Protein AF-0000000082255944 (afdb_homodimer)

pLDDT: mean 96.7, std 5.37, range [37.47, 98.94]

Structure (mmCIF, N/CA/C/O backbone):
data_AF-0000000082255944-model_v1
#
loop_
_entity.id
_entity.type
_entity.pdbx_description
1 polymer 'Ureohydrolase domain superfamily'
#
loop_
_atom_site.group_PDB
_atom_site.id
_atom_site.type_symbol
_atom_site.label_atom_id
_atom_site.label_alt_id
_atom_site.label_comp_id
_atom_site.label_asym_id
_atom_site.label_entity_id
_atom_site.label_seq_id
_atom_site.pdbx_PDB_ins_code
_atom_site.Cartn_x
_atom_site.Cartn_y
_atom_site.Cartn_z
_atom_site.occupancy
_atom_site.B_iso_or_equiv
_atom_site.auth_seq_id
_atom_site.auth_comp_id
_atom_site.auth_asym_id
_atom_site.auth_atom_id
_atom_site.pdbx_PDB_model_num
ATOM 1 N N . MET A 1 1 ? 5.504 -14.289 -38.531 1 37.72 1 MET A N 1
ATOM 2 C CA . MET A 1 1 ? 6.164 -14.523 -37.25 1 37.72 1 MET A CA 1
ATOM 3 C C . MET A 1 1 ? 5.234 -15.242 -36.281 1 37.72 1 MET A C 1
ATOM 5 O O . MET A 1 1 ? 4.074 -14.852 -36.125 1 37.72 1 MET A O 1
ATOM 9 N N . VAL A 1 2 ? 5.359 -16.469 -36.094 1 47.5 2 VAL A N 1
ATOM 10 C CA . VAL A 1 2 ? 4.441 -17.266 -35.281 1 47.5 2 VAL A CA 1
ATOM 11 C C . VAL A 1 2 ? 4.109 -16.5 -34 1 47.5 2 VAL A C 1
ATOM 13 O O . VAL A 1 2 ? 5.004 -16.141 -33.25 1 47.5 2 VAL A O 1
ATOM 16 N N . THR A 1 3 ? 3.037 -15.75 -34 1 66.31 3 THR A N 1
ATOM 17 C CA . THR A 1 3 ? 2.617 -14.93 -32.875 1 66.31 3 THR A CA 1
ATOM 18 C C . THR A 1 3 ? 2.439 -15.781 -31.609 1 66.31 3 THR A C 1
ATOM 20 O O . THR A 1 3 ? 1.703 -16.766 -31.625 1 66.31 3 THR A O 1
ATOM 23 N N . ASN A 1 4 ? 3.328 -15.57 -30.656 1 87.56 4 ASN A N 1
ATOM 24 C CA . ASN A 1 4 ? 3.223 -16.312 -29.406 1 87.56 4 ASN A CA 1
ATOM 25 C C . ASN A 1 4 ? 1.88 -16.078 -28.719 1 87.56 4 ASN A C 1
ATOM 27 O O . ASN A 1 4 ? 1.354 -14.953 -28.75 1 87.56 4 ASN A O 1
ATOM 31 N N . ARG A 1 5 ? 1.223 -17.094 -28.531 1 96 5 ARG A N 1
ATOM 32 C CA . ARG A 1 5 ? -0.073 -17.016 -27.859 1 96 5 ARG A CA 1
ATOM 33 C C . ARG A 1 5 ? -0.019 -17.688 -26.5 1 96 5 ARG A C 1
ATOM 35 O O . ARG A 1 5 ? 0.887 -18.469 -26.219 1 96 5 ARG A O 1
ATOM 42 N N . VAL A 1 6 ? -0.954 -17.281 -25.641 1 98.5 6 VAL A N 1
ATOM 43 C CA . VAL A 1 6 ? -1.132 -17.906 -24.328 1 98.5 6 VAL A CA 1
ATOM 44 C C . VAL A 1 6 ? -2.531 -18.5 -24.219 1 98.5 6 VAL A C 1
ATOM 46 O O . VAL A 1 6 ? -3.508 -17.906 -24.672 1 98.5 6 VAL A O 1
ATOM 49 N N . ASP A 1 7 ? -2.588 -19.766 -23.812 1 98.88 7 ASP A N 1
ATOM 50 C CA . ASP A 1 7 ? -3.863 -20.422 -23.562 1 98.88 7 ASP A CA 1
ATOM 51 C C . ASP A 1 7 ? -4.375 -20.109 -22.156 1 98.88 7 ASP A C 1
ATOM 53 O O . ASP A 1 7 ? -3.787 -20.547 -21.156 1 98.88 7 ASP A O 1
ATOM 57 N N . VAL A 1 8 ? -5.535 -19.344 -22.047 1 98.94 8 VAL A N 1
ATOM 58 C CA . VAL A 1 8 ? -6.062 -18.906 -20.766 1 98.94 8 VAL A CA 1
ATOM 59 C C . VAL A 1 8 ? -7.301 -19.719 -20.406 1 98.94 8 VAL A C 1
ATOM 61 O O . VAL A 1 8 ? -8.219 -19.859 -21.219 1 98.94 8 VAL A O 1
ATOM 64 N N . PHE A 1 9 ? -7.293 -20.266 -19.25 1 98.94 9 PHE A N 1
ATOM 65 C CA . PHE A 1 9 ? -8.414 -21.031 -18.719 1 98.94 9 PHE A CA 1
ATOM 66 C C . PHE A 1 9 ? -9.195 -20.219 -17.703 1 98.94 9 PHE A C 1
ATOM 68 O O . PHE A 1 9 ? -8.609 -19.609 -16.797 1 98.94 9 PHE A O 1
ATOM 75 N N . TRP A 1 10 ? -10.539 -20.203 -17.828 1 98.81 10 TRP A N 1
ATOM 76 C CA . TRP A 1 10 ? -11.406 -19.359 -17.031 1 98.81 10 TRP A CA 1
ATOM 77 C C . TRP A 1 10 ? -12.797 -19.953 -16.891 1 98.81 10 TRP A C 1
ATOM 79 O O . TRP A 1 10 ? -13.242 -20.703 -17.766 1 98.81 10 TRP A O 1
ATOM 89 N N . HIS A 1 11 ? -13.391 -19.672 -15.805 1 98.88 11 HIS A N 1
ATOM 90 C CA . HIS A 1 11 ? -14.805 -19.984 -15.633 1 98.88 11 HIS A CA 1
ATOM 91 C C . HIS A 1 11 ? -15.516 -18.891 -14.844 1 98.88 11 HIS A C 1
ATOM 93 O O . HIS A 1 11 ? -15.078 -18.516 -13.75 1 98.88 11 HIS A O 1
ATOM 99 N N . GLU A 1 12 ? -16.656 -18.438 -15.242 1 98.38 12 GLU A N 1
ATOM 100 C CA . GLU A 1 12 ? -17.359 -17.281 -14.688 1 98.38 12 GLU A CA 1
ATOM 101 C C . GLU A 1 12 ? -17.875 -17.578 -13.281 1 98.38 12 GLU A C 1
ATOM 103 O O . GLU A 1 12 ? -18.031 -16.656 -12.469 1 98.38 12 GLU A O 1
ATOM 108 N N . GLY A 1 13 ? -18.062 -18.859 -13 1 98.62 13 GLY A N 1
ATOM 109 C CA . GLY A 1 13 ? -18.594 -19.25 -11.703 1 98.62 13 GLY A CA 1
ATOM 110 C C . GLY A 1 13 ? -17.703 -18.844 -10.547 1 98.62 13 GLY A C 1
ATOM 111 O O . GLY A 1 13 ? -18.156 -18.766 -9.406 1 98.62 13 GLY A O 1
ATOM 112 N N . MET A 1 14 ? -16.469 -18.562 -10.836 1 98.62 14 MET A N 1
ATOM 113 C CA . MET A 1 14 ? -15.516 -18.203 -9.797 1 98.62 14 MET A CA 1
ATOM 114 C C . MET A 1 14 ? -15.836 -16.844 -9.211 1 98.62 14 MET A C 1
ATOM 116 O O . MET A 1 14 ? -15.383 -16.5 -8.109 1 98.62 14 MET A O 1
ATOM 120 N N . LEU A 1 15 ? -16.641 -16.016 -9.906 1 98.25 15 LEU A N 1
ATOM 121 C CA . LEU A 1 15 ? -17.016 -14.688 -9.445 1 98.25 15 LEU A CA 1
ATOM 122 C C . LEU A 1 15 ? -18.031 -14.773 -8.312 1 98.25 15 LEU A C 1
ATOM 124 O O . LEU A 1 15 ? -18.297 -13.773 -7.633 1 98.25 15 LEU A O 1
ATOM 128 N N . ARG A 1 16 ? -18.562 -15.945 -8.047 1 97.31 16 ARG A N 1
ATOM 129 C CA . ARG A 1 16 ? -19.609 -16.109 -7.051 1 97.31 16 ARG A CA 1
ATOM 130 C C . ARG A 1 16 ? -19.031 -16.078 -5.637 1 97.31 16 ARG A C 1
ATOM 132 O O . ARG A 1 16 ? -19.781 -15.898 -4.668 1 97.31 16 ARG A O 1
ATOM 139 N N . HIS A 1 17 ? -17.719 -16.359 -5.492 1 97.69 17 HIS A N 1
ATOM 140 C CA . HIS A 1 17 ? -17.094 -16.234 -4.18 1 97.69 17 HIS A CA 1
ATOM 141 C C . HIS A 1 17 ? -17.188 -14.805 -3.652 1 97.69 17 HIS A C 1
ATOM 143 O O . HIS A 1 17 ? -16.797 -13.859 -4.34 1 97.69 17 HIS A O 1
ATOM 149 N N . ASP A 1 18 ? -17.797 -14.648 -2.619 1 95.06 18 ASP A N 1
ATOM 150 C CA . ASP A 1 18 ? -17.906 -13.383 -1.9 1 95.06 18 ASP A CA 1
ATOM 151 C C . ASP A 1 18 ? -17.422 -13.523 -0.458 1 95.06 18 ASP A C 1
ATOM 153 O O . ASP A 1 18 ? -18.141 -14.078 0.385 1 95.06 18 ASP A O 1
ATOM 157 N N . ALA A 1 19 ? -16.297 -12.945 -0.16 1 93.81 19 ALA A N 1
ATOM 158 C CA . ALA A 1 19 ? -15.719 -13.125 1.166 1 93.81 19 ALA A CA 1
ATOM 159 C C . ALA A 1 19 ? -16.547 -12.422 2.232 1 93.81 19 ALA A C 1
ATOM 161 O O . ALA A 1 19 ? -17.391 -13.031 2.879 1 93.81 19 ALA A O 1
ATOM 162 N N . VAL A 1 20 ? -16.328 -11.078 2.443 1 95.94 20 VAL A N 1
ATOM 163 C CA . VAL A 1 20 ? -17.047 -10.32 3.469 1 95.94 20 VAL A CA 1
ATOM 164 C C . VAL A 1 20 ? -16.781 -8.828 3.279 1 95.94 20 VAL A C 1
ATOM 166 O O . VAL A 1 20 ? -15.945 -8.43 2.473 1 95.94 20 VAL A O 1
ATOM 169 N N . GLU A 1 21 ? -17.609 -8.086 3.826 1 96.69 21 GLU A N 1
ATOM 170 C CA . GLU A 1 21 ? -17.344 -6.656 3.984 1 96.69 21 GLU A CA 1
ATOM 171 C C . GLU A 1 21 ? -17.016 -6.312 5.434 1 96.69 21 GLU A C 1
ATOM 173 O O . GLU A 1 21 ? -17.562 -6.918 6.359 1 96.69 21 GLU A O 1
ATOM 178 N N . GLY A 1 22 ? -16.141 -5.43 5.715 1 97.62 22 GLY A N 1
ATOM 179 C CA . GLY A 1 22 ? -15.742 -5.008 7.051 1 97.62 22 GLY A CA 1
ATOM 180 C C . GLY A 1 22 ? -14.492 -4.152 7.055 1 97.62 22 GLY A C 1
ATOM 181 O O . GLY A 1 22 ? -14.172 -3.506 6.055 1 97.62 22 GLY A O 1
ATOM 182 N N . VAL A 1 23 ? -13.82 -4.141 8.133 1 97.62 23 VAL A N 1
ATOM 183 C CA . VAL A 1 23 ? -12.516 -3.492 8.234 1 97.62 23 VAL A CA 1
ATOM 184 C C . VAL A 1 23 ? -11.469 -4.32 7.492 1 97.62 23 VAL A C 1
ATOM 186 O O . VAL A 1 23 ? -11.031 -5.363 7.98 1 97.62 23 VAL A O 1
ATOM 189 N N . PHE A 1 24 ? -11.164 -3.873 6.27 1 96.12 24 PHE A N 1
ATOM 190 C CA . PHE A 1 24 ? -10.172 -4.496 5.398 1 96.12 24 PHE A CA 1
ATOM 191 C C . PHE A 1 24 ? -10.438 -5.988 5.258 1 96.12 24 PHE A C 1
ATOM 193 O O . PHE A 1 24 ? -11.508 -6.395 4.797 1 96.12 24 PHE A O 1
ATOM 200 N N . ASP A 1 25 ? -9.57 -6.848 5.777 1 96.31 25 ASP A N 1
ATOM 201 C CA . ASP A 1 25 ? -9.773 -8.273 5.535 1 96.31 25 ASP A CA 1
ATOM 202 C C . ASP A 1 25 ? -10.312 -8.977 6.777 1 96.31 25 ASP A C 1
ATOM 204 O O . ASP A 1 25 ? -10.453 -10.195 6.793 1 96.31 25 ASP A O 1
ATOM 208 N N . THR A 1 26 ? -10.703 -8.172 7.84 1 95.56 26 THR A N 1
ATOM 209 C CA . THR A 1 26 ? -11.156 -8.758 9.094 1 95.56 26 THR A CA 1
ATOM 210 C C . THR A 1 26 ? -12.617 -9.18 8.992 1 95.56 26 THR A C 1
ATOM 212 O O . THR A 1 26 ? -13.086 -10.016 9.773 1 95.56 26 THR A O 1
ATOM 215 N N . GLY A 1 27 ? -13.391 -8.492 8.133 1 94.5 27 GLY A N 1
ATOM 216 C CA . GLY A 1 27 ? -14.828 -8.727 8.031 1 94.5 27 GLY A CA 1
ATOM 217 C C . GLY A 1 27 ? -15.594 -8.195 9.227 1 94.5 27 GLY A C 1
ATOM 218 O O . GLY A 1 27 ? -16.812 -8.398 9.328 1 94.5 27 GLY A O 1
ATOM 219 N N . TYR A 1 28 ? -14.945 -7.48 10.078 1 95.81 28 TYR A N 1
ATOM 220 C CA . TYR A 1 28 ? -15.539 -6.988 11.312 1 95.81 28 TYR A CA 1
ATOM 221 C C . TYR A 1 28 ? -16.156 -5.605 11.117 1 95.81 28 TYR A C 1
ATOM 223 O O . TYR A 1 28 ? -15.57 -4.758 10.438 1 95.81 28 TYR A O 1
ATOM 231 N N . ASP A 1 29 ? -17.344 -5.406 11.562 1 97.44 29 ASP A N 1
ATOM 232 C CA . ASP A 1 29 ? -17.938 -4.082 11.703 1 97.44 29 ASP A CA 1
ATOM 233 C C . ASP A 1 29 ? -17.828 -3.58 13.141 1 97.44 29 ASP A C 1
ATOM 235 O O . ASP A 1 29 ? -18.547 -4.051 14.023 1 97.44 29 ASP A O 1
ATOM 239 N N . PRO A 1 30 ? -16.969 -2.646 13.352 1 97.62 30 PRO A N 1
ATOM 240 C CA . PRO A 1 30 ? -16.797 -2.195 14.734 1 97.62 30 PRO A CA 1
ATOM 241 C C . PRO A 1 30 ? -17.969 -1.379 15.25 1 97.62 30 PRO A C 1
ATOM 243 O O . PRO A 1 30 ? -18.062 -1.118 16.453 1 97.62 30 PRO A O 1
ATOM 246 N N . GLY A 1 31 ? -18.828 -0.948 14.383 1 98.06 31 GLY A N 1
ATOM 247 C CA . GLY A 1 31 ? -20.016 -0.211 14.773 1 98.06 31 GLY A CA 1
ATOM 248 C C . GLY A 1 31 ? -19.828 1.293 14.766 1 98.06 31 GLY A C 1
ATOM 249 O O . GLY A 1 31 ? -20.781 2.053 14.891 1 98.06 31 GLY A O 1
ATOM 250 N N . PHE A 1 32 ? -18.547 1.74 14.516 1 98.31 32 PHE A N 1
ATOM 251 C CA . PHE A 1 32 ? -18.312 3.178 14.594 1 98.31 32 PHE A CA 1
ATOM 252 C C . PHE A 1 32 ? -17.672 3.689 13.305 1 98.31 32 PHE A C 1
ATOM 254 O O . PHE A 1 32 ? -17.188 4.82 13.258 1 98.31 32 PHE A O 1
ATOM 261 N N . LEU A 1 33 ? -17.625 2.887 12.312 1 98.38 33 LEU A N 1
ATOM 262 C CA . LEU A 1 33 ? -17.234 3.332 10.977 1 98.38 33 LEU A CA 1
ATOM 263 C C . LEU A 1 33 ? -18.438 3.438 10.055 1 98.38 33 LEU A C 1
ATOM 265 O O . LEU A 1 33 ? -19.312 2.561 10.055 1 98.38 33 LEU A O 1
ATOM 269 N N . ASP A 1 34 ? -18.5 4.473 9.289 1 98.56 34 ASP A N 1
ATOM 270 C CA . ASP A 1 34 ? -19.609 4.699 8.383 1 98.56 34 ASP A CA 1
ATOM 271 C C . ASP A 1 34 ? -19.453 3.9 7.094 1 98.56 34 ASP A C 1
ATOM 273 O O . ASP A 1 34 ? -20.438 3.566 6.434 1 98.56 34 ASP A O 1
ATOM 277 N N . VAL A 1 35 ? -18.219 3.684 6.758 1 98.44 35 VAL A N 1
ATOM 278 C CA . VAL A 1 35 ? -17.953 3.012 5.488 1 98.44 35 VAL A CA 1
ATOM 279 C C . VAL A 1 35 ? -17.125 1.754 5.734 1 98.44 35 VAL A C 1
ATOM 281 O O . VAL A 1 35 ? -16 1.834 6.227 1 98.44 35 VAL A O 1
ATOM 284 N N . LEU A 1 36 ? -17.688 0.654 5.504 1 97.88 36 LEU A N 1
ATOM 285 C CA . LEU A 1 36 ? -16.953 -0.61 5.48 1 97.88 36 LEU A CA 1
ATOM 286 C C . LEU A 1 36 ? -16.484 -0.937 4.066 1 97.88 36 LEU A C 1
ATOM 288 O O . LEU A 1 36 ? -16.922 -0.317 3.1 1 97.88 36 LEU A O 1
ATOM 292 N N . GLU A 1 37 ? -15.547 -1.785 3.963 1 95.62 37 GLU A N 1
ATOM 293 C CA . GLU A 1 37 ? -14.969 -2.096 2.66 1 95.62 37 GLU A CA 1
ATOM 294 C C . GLU A 1 37 ? -15.188 -3.561 2.293 1 95.62 37 GLU A C 1
ATOM 296 O O . GLU A 1 37 ? -15.344 -4.41 3.174 1 95.62 37 GLU A O 1
ATOM 301 N N . LYS A 1 38 ? -15.18 -3.816 0.942 1 96 38 LYS A N 1
ATOM 302 C CA . LYS A 1 38 ? -15.078 -5.199 0.485 1 96 38 LYS A CA 1
ATOM 303 C C . LYS A 1 38 ? -13.75 -5.82 0.921 1 96 38 LYS A C 1
ATOM 305 O O . LYS A 1 38 ? -12.727 -5.133 0.982 1 96 38 LYS A O 1
ATOM 310 N N . HIS A 1 39 ? -13.852 -7.098 1.28 1 97.81 39 HIS A N 1
ATOM 311 C CA . HIS A 1 39 ? -12.617 -7.855 1.456 1 97.81 39 HIS A CA 1
ATOM 312 C C . HIS A 1 39 ? -11.672 -7.648 0.277 1 97.81 39 HIS A C 1
ATOM 314 O O . HIS A 1 39 ? -12.109 -7.582 -0.873 1 97.81 39 HIS A O 1
ATOM 320 N N . PRO A 1 40 ? -10.312 -7.457 0.551 1 96.81 40 PRO A N 1
ATOM 321 C CA . PRO A 1 40 ? -9.398 -7.27 -0.573 1 96.81 40 PRO A CA 1
ATOM 322 C C . PRO A 1 40 ? -9.547 -8.344 -1.646 1 96.81 40 PRO A C 1
ATOM 324 O O . PRO A 1 40 ? -9.445 -8.047 -2.84 1 96.81 40 PRO A O 1
ATOM 327 N N . GLU A 1 41 ? -9.695 -9.57 -1.186 1 97.75 41 GLU A N 1
ATOM 328 C CA . GLU A 1 41 ? -10.023 -10.633 -2.133 1 97.75 41 GLU A CA 1
ATOM 329 C C . GLU A 1 41 ? -11.492 -10.57 -2.541 1 97.75 41 GLU A C 1
ATOM 331 O O . GLU A 1 41 ? -12.359 -11.086 -1.832 1 97.75 41 GLU A O 1
ATOM 336 N N . ASN A 1 42 ? -11.828 -9.828 -3.547 1 97.62 42 ASN A N 1
ATOM 337 C CA . ASN A 1 42 ? -13.18 -9.719 -4.086 1 97.62 42 ASN A CA 1
ATOM 338 C C . ASN A 1 42 ? -13.188 -9.844 -5.609 1 97.62 42 ASN A C 1
ATOM 340 O O . ASN A 1 42 ? -12.133 -9.82 -6.242 1 97.62 42 ASN A O 1
ATOM 344 N N . ALA A 1 43 ? -14.312 -9.953 -6.215 1 98.25 43 ALA A N 1
ATOM 345 C CA . ALA A 1 43 ? -14.453 -10.352 -7.609 1 98.25 43 ALA A CA 1
ATOM 346 C C . ALA A 1 43 ? -13.984 -9.25 -8.547 1 98.25 43 ALA A C 1
ATOM 348 O O . ALA A 1 43 ? -13.617 -9.508 -9.695 1 98.25 43 ALA A O 1
ATOM 349 N N . ASP A 1 44 ? -13.961 -7.984 -8.094 1 98.25 44 ASP A N 1
ATOM 350 C CA . ASP A 1 44 ? -13.633 -6.855 -8.961 1 98.25 44 ASP A CA 1
ATOM 351 C C . ASP A 1 44 ? -12.203 -6.965 -9.492 1 98.25 44 ASP A C 1
ATOM 353 O O . ASP A 1 44 ? -11.93 -6.57 -10.625 1 98.25 44 ASP A O 1
ATOM 357 N N . ARG A 1 45 ? -11.297 -7.488 -8.656 1 97.56 45 ARG A N 1
ATOM 358 C CA . ARG A 1 45 ? -9.898 -7.609 -9.07 1 97.56 45 ARG A CA 1
ATOM 359 C C . ARG A 1 45 ? -9.766 -8.531 -10.273 1 97.56 45 ARG A C 1
ATOM 361 O O . ARG A 1 45 ? -9.078 -8.211 -11.242 1 97.56 45 ARG A O 1
ATOM 368 N N . VAL A 1 46 ? -10.484 -9.648 -10.281 1 98.31 46 VAL A N 1
ATOM 369 C CA . VAL A 1 46 ? -10.352 -10.633 -11.352 1 98.31 46 VAL A CA 1
ATOM 370 C C . VAL A 1 46 ? -11.219 -10.227 -12.539 1 98.31 46 VAL A C 1
ATOM 372 O O . VAL A 1 46 ? -10.867 -10.5 -13.695 1 98.31 46 VAL A O 1
ATOM 375 N N . ARG A 1 47 ? -12.359 -9.492 -12.297 1 98.69 47 ARG A N 1
ATOM 376 C CA . ARG A 1 47 ? -13.125 -8.93 -13.406 1 98.69 47 ARG A CA 1
ATOM 377 C C . ARG A 1 47 ? -12.242 -8.078 -14.305 1 98.69 47 ARG A C 1
ATOM 379 O O . ARG A 1 47 ? -12.32 -8.164 -15.531 1 98.69 47 ARG A O 1
ATOM 386 N N . ASN A 1 48 ? -11.406 -7.293 -13.664 1 98.81 48 ASN A N 1
ATOM 387 C CA . ASN A 1 48 ? -10.523 -6.434 -14.445 1 98.81 48 ASN A CA 1
ATOM 388 C C . ASN A 1 48 ? -9.414 -7.234 -15.117 1 98.81 48 ASN A C 1
ATOM 390 O O . ASN A 1 48 ? -9.008 -6.922 -16.234 1 98.81 48 ASN A O 1
ATOM 394 N N . MET A 1 49 ? -8.883 -8.281 -14.453 1 98.81 49 MET A N 1
ATOM 395 C CA . MET A 1 49 ? -7.887 -9.141 -15.086 1 98.81 49 MET A CA 1
ATOM 396 C C . MET A 1 49 ? -8.469 -9.844 -16.312 1 98.81 49 MET A C 1
ATOM 398 O O . MET A 1 49 ? -7.824 -9.914 -17.359 1 98.81 49 MET A O 1
ATOM 402 N N . LEU A 1 50 ? -9.688 -10.305 -16.125 1 98.81 50 LEU A N 1
ATOM 403 C CA . LEU A 1 50 ? -10.398 -10.938 -17.234 1 98.81 50 LEU A CA 1
ATOM 404 C C . LEU A 1 50 ? -10.617 -9.953 -18.375 1 98.81 50 LEU A C 1
ATOM 406 O O . LEU A 1 50 ? -10.336 -10.266 -19.531 1 98.81 50 LEU A O 1
ATOM 410 N N . SER A 1 51 ? -11.094 -8.75 -18.062 1 98.75 51 SER A N 1
ATOM 411 C CA . SER A 1 51 ? -11.508 -7.789 -19.078 1 98.75 51 SER A CA 1
ATOM 412 C C . SER A 1 51 ? -10.312 -7.273 -19.859 1 98.75 51 SER A C 1
ATOM 414 O O . SER A 1 51 ? -10.398 -7.074 -21.078 1 98.75 51 SER A O 1
ATOM 416 N N . ILE A 1 52 ? -9.172 -7.047 -19.203 1 98.75 52 ILE A N 1
ATOM 417 C CA . ILE A 1 52 ? -8.008 -6.52 -19.922 1 98.75 52 ILE A CA 1
ATOM 418 C C . ILE A 1 52 ? -7.465 -7.582 -20.875 1 98.75 52 ILE A C 1
ATOM 420 O O . ILE A 1 52 ? -6.945 -7.254 -21.938 1 98.75 52 ILE A O 1
ATOM 424 N N . LEU A 1 53 ? -7.582 -8.875 -20.5 1 98.81 53 LEU A N 1
ATOM 425 C CA . LEU A 1 53 ? -7.125 -9.953 -21.359 1 98.81 53 LEU A CA 1
ATOM 426 C C . LEU A 1 53 ? -8.07 -10.133 -22.547 1 98.81 53 LEU A C 1
ATOM 428 O O . LEU A 1 53 ? -7.645 -10.539 -23.641 1 98.81 53 LEU A O 1
ATOM 432 N N . ARG A 1 54 ? -9.32 -9.805 -22.359 1 98.75 54 ARG A N 1
ATOM 433 C CA . ARG A 1 54 ? -10.32 -10 -23.406 1 98.75 54 ARG A CA 1
ATOM 434 C C . ARG A 1 54 ? -10.367 -8.797 -24.344 1 98.75 54 ARG A C 1
ATOM 436 O O . ARG A 1 54 ? -10.602 -8.945 -25.547 1 98.75 54 ARG A O 1
ATOM 443 N N . ARG A 1 55 ? -10.156 -7.555 -23.812 1 98.62 55 ARG A N 1
ATOM 444 C CA . ARG A 1 55 ? -10.461 -6.363 -24.594 1 98.62 55 ARG A CA 1
ATOM 445 C C . ARG A 1 55 ? -9.242 -5.457 -24.719 1 98.62 55 ARG A C 1
ATOM 447 O O . ARG A 1 55 ? -9.227 -4.531 -25.531 1 98.62 55 ARG A O 1
ATOM 454 N N . GLY A 1 56 ? -8.219 -5.723 -23.906 1 98.12 56 GLY A N 1
ATOM 455 C CA . GLY A 1 56 ? -7.02 -4.906 -23.969 1 98.12 56 GLY A CA 1
ATOM 456 C C . GLY A 1 56 ? -6.137 -5.254 -25.156 1 98.12 56 GLY A C 1
ATOM 457 O O . GLY A 1 56 ? -6.477 -6.125 -25.953 1 98.12 56 GLY A O 1
ATOM 458 N N . PRO A 1 57 ? -4.98 -4.613 -25.219 1 98.12 57 PRO A N 1
ATOM 459 C CA . PRO A 1 57 ? -4.102 -4.762 -26.391 1 98.12 57 PRO A CA 1
ATOM 460 C C . PRO A 1 57 ? -3.541 -6.172 -26.531 1 98.12 57 PRO A C 1
ATOM 462 O O . PRO A 1 57 ? -3.162 -6.586 -27.625 1 98.12 57 PRO A O 1
ATOM 465 N N . ILE A 1 58 ? -3.57 -6.949 -25.5 1 98.12 58 ILE A N 1
ATOM 466 C CA . ILE A 1 58 ? -2.957 -8.273 -25.547 1 98.12 58 ILE A CA 1
ATOM 467 C C . ILE A 1 58 ? -3.975 -9.289 -26.062 1 98.12 58 ILE A C 1
ATOM 469 O O . ILE A 1 58 ? -3.617 -10.43 -26.391 1 98.12 58 ILE A O 1
ATOM 473 N N . ALA A 1 59 ? -5.223 -8.914 -26.234 1 98.38 59 ALA A N 1
ATOM 474 C CA . ALA A 1 59 ? -6.355 -9.797 -26.5 1 98.38 59 ALA A CA 1
ATOM 475 C C . ALA A 1 59 ? -6.09 -10.672 -27.719 1 98.38 59 ALA A C 1
ATOM 477 O O . ALA A 1 59 ? -6.41 -11.867 -27.719 1 98.38 59 ALA A O 1
ATOM 478 N N . PRO A 1 60 ? -5.402 -10.164 -28.797 1 97.88 60 PRO A N 1
ATOM 479 C CA . PRO A 1 60 ? -5.188 -10.992 -29.984 1 97.88 60 PRO A CA 1
ATOM 480 C C . PRO A 1 60 ? -4.258 -12.172 -29.719 1 97.88 60 PRO A C 1
ATOM 482 O O . PRO A 1 60 ? -4.211 -13.117 -30.516 1 97.88 60 PRO A O 1
ATOM 485 N N . HIS A 1 61 ? -3.533 -12.148 -28.594 1 98.12 61 HIS A N 1
ATOM 486 C CA . HIS A 1 61 ? -2.561 -13.195 -28.297 1 98.12 61 HIS A CA 1
ATOM 487 C C . HIS A 1 61 ? -3.137 -14.219 -27.312 1 98.12 61 HIS A C 1
ATOM 489 O O . HIS A 1 61 ? -2.428 -15.117 -26.859 1 98.12 61 HIS A O 1
ATOM 495 N N . VAL A 1 62 ? -4.477 -14.133 -27 1 98.56 62 VAL A N 1
ATOM 496 C CA . VAL A 1 62 ? -5.062 -14.961 -25.953 1 98.56 62 VAL A CA 1
ATOM 497 C C . VAL A 1 62 ? -6.031 -15.969 -26.562 1 98.56 62 VAL A C 1
ATOM 499 O O . VAL A 1 62 ? -6.938 -15.594 -27.312 1 98.56 62 VAL A O 1
ATOM 502 N N . ASN A 1 63 ? -5.797 -17.234 -26.344 1 98.69 63 ASN A N 1
ATOM 503 C CA . ASN A 1 63 ? -6.777 -18.297 -26.578 1 98.69 63 ASN A CA 1
ATOM 504 C C . ASN A 1 63 ? -7.539 -18.656 -25.312 1 98.69 63 ASN A C 1
ATOM 506 O O . ASN A 1 63 ? -6.93 -18.922 -24.281 1 98.69 63 ASN A O 1
ATOM 510 N N . TRP A 1 64 ? -8.852 -18.688 -25.438 1 98.75 64 TRP A N 1
ATOM 511 C CA . TRP A 1 64 ? -9.664 -18.906 -24.234 1 98.75 64 TRP A CA 1
ATOM 512 C C . TRP A 1 64 ? -10.148 -20.359 -24.172 1 98.75 64 TRP A C 1
ATOM 514 O O . TRP A 1 64 ? -10.562 -20.922 -25.188 1 98.75 64 TRP A O 1
ATOM 524 N N . PHE A 1 65 ? -10.039 -20.938 -23.047 1 98.88 65 PHE A N 1
ATOM 525 C CA . PHE A 1 65 ? -10.562 -22.25 -22.734 1 98.88 65 PHE A CA 1
ATOM 526 C C . PHE A 1 65 ? -11.445 -22.188 -21.484 1 98.88 65 PHE A C 1
ATOM 528 O O . PHE A 1 65 ? -11.227 -21.359 -20.609 1 98.88 65 PHE A O 1
ATOM 535 N N . THR A 1 66 ? -12.469 -23.031 -21.375 1 98.62 66 THR A N 1
ATOM 536 C CA . THR A 1 66 ? -13.383 -23.062 -20.25 1 98.62 66 THR A CA 1
ATOM 537 C C . THR A 1 66 ? -12.898 -24.031 -19.172 1 98.62 66 THR A C 1
ATOM 539 O O . THR A 1 66 ? -12.562 -25.188 -19.484 1 98.62 66 THR A O 1
ATOM 542 N N . GLY A 1 67 ? -12.828 -23.531 -17.984 1 98.5 67 GLY A N 1
ATOM 543 C CA . GLY A 1 67 ? -12.477 -24.391 -16.859 1 98.5 67 GLY A CA 1
ATOM 544 C C . GLY A 1 67 ? -13.617 -25.281 -16.406 1 98.5 67 GLY A C 1
ATOM 545 O O . GLY A 1 67 ? -14.719 -25.219 -16.953 1 98.5 67 GLY A O 1
ATOM 546 N N . ARG A 1 68 ? -13.367 -26.156 -15.523 1 98.75 68 ARG A N 1
ATOM 547 C CA . ARG A 1 68 ? -14.328 -27.078 -14.922 1 98.75 68 ARG A CA 1
ATOM 548 C C . ARG A 1 68 ? -14.109 -27.203 -13.422 1 98.75 68 ARG A C 1
ATOM 550 O O . ARG A 1 68 ? -13.031 -26.875 -12.922 1 98.75 68 ARG A O 1
ATOM 557 N N . PRO A 1 69 ? -15.172 -27.609 -12.664 1 98.81 69 PRO A N 1
ATOM 558 C CA . PRO A 1 69 ? -14.93 -27.875 -11.242 1 98.81 69 PRO A CA 1
ATOM 559 C C . PRO A 1 69 ? -14.07 -29.109 -11.016 1 98.81 69 PRO A C 1
ATOM 561 O O . PRO A 1 69 ? -14.18 -30.094 -11.766 1 98.81 69 PRO A O 1
ATOM 564 N N . ALA A 1 70 ? -13.234 -29.078 -10.039 1 98.88 70 ALA A N 1
ATOM 565 C CA . ALA A 1 70 ? -12.508 -30.281 -9.617 1 98.88 70 ALA A CA 1
ATOM 566 C C . ALA A 1 70 ? -13.445 -31.281 -8.945 1 98.88 70 ALA A C 1
ATOM 568 O O . ALA A 1 70 ? -14.5 -30.906 -8.422 1 98.88 70 ALA A O 1
ATOM 569 N N . ILE A 1 71 ? -13.109 -32.5 -9.016 1 98.25 71 ILE A N 1
ATOM 570 C CA . ILE A 1 71 ? -13.812 -33.531 -8.266 1 98.25 71 ILE A CA 1
ATOM 571 C C . ILE A 1 71 ? -13 -33.906 -7.027 1 98.25 71 ILE A C 1
ATOM 573 O O . ILE A 1 71 ? -11.797 -33.625 -6.953 1 98.25 71 ILE A O 1
ATOM 577 N N . VAL A 1 72 ? -13.539 -34.531 -6.074 1 97.44 72 VAL A N 1
ATOM 578 C CA . VAL A 1 72 ? -12.961 -34.781 -4.758 1 97.44 72 VAL A CA 1
ATOM 579 C C . VAL A 1 72 ? -11.688 -35.594 -4.902 1 97.44 72 VAL A C 1
ATOM 581 O O . VAL A 1 72 ? -10.695 -35.344 -4.207 1 97.44 72 VAL A O 1
ATOM 584 N N . SER A 1 73 ? -11.703 -36.594 -5.789 1 98.25 73 SER A N 1
ATOM 585 C CA . SER A 1 73 ? -10.531 -37.438 -5.957 1 98.25 73 SER A CA 1
ATOM 586 C C . SER A 1 73 ? -9.312 -36.625 -6.387 1 98.25 73 SER A C 1
ATOM 588 O O . SER A 1 73 ? -8.188 -36.969 -6.008 1 98.25 73 SER A O 1
ATOM 590 N N . GLU A 1 74 ? -9.539 -35.594 -7.156 1 98.81 74 GLU A N 1
ATOM 591 C CA . GLU A 1 74 ? -8.453 -34.75 -7.586 1 98.81 74 GLU A CA 1
ATOM 592 C C . GLU A 1 74 ? -7.918 -33.906 -6.422 1 98.81 74 GLU A C 1
ATOM 594 O O . GLU A 1 74 ? -6.711 -33.656 -6.324 1 98.81 74 GLU A O 1
ATOM 599 N N . LEU A 1 75 ? -8.812 -33.469 -5.531 1 98.94 75 LEU A N 1
ATOM 600 C CA . LEU A 1 75 ? -8.398 -32.688 -4.383 1 98.94 75 LEU A CA 1
ATOM 601 C C . LEU A 1 75 ? -7.527 -33.5 -3.438 1 98.94 75 LEU A C 1
ATOM 603 O O . LEU A 1 75 ? -6.633 -32.969 -2.781 1 98.94 75 LEU A O 1
ATOM 607 N N . LEU A 1 76 ? -7.754 -34.812 -3.42 1 98.75 76 LEU A N 1
ATOM 608 C CA . LEU A 1 76 ? -7.082 -35.719 -2.494 1 98.75 76 LEU A CA 1
ATOM 609 C C . LEU A 1 76 ? -5.637 -35.969 -2.918 1 98.75 76 LEU A C 1
ATOM 611 O O . LEU A 1 76 ? -4.844 -36.5 -2.15 1 98.75 76 LEU A O 1
ATOM 615 N N . MET A 1 77 ? -5.309 -35.5 -4.125 1 98.62 77 MET A N 1
ATOM 616 C CA . MET A 1 77 ? -3.916 -35.594 -4.547 1 98.62 77 MET A CA 1
ATOM 617 C C . MET A 1 77 ? -3.01 -34.75 -3.65 1 98.62 77 MET A C 1
ATOM 619 O O . MET A 1 77 ? -1.835 -35.094 -3.471 1 98.62 77 MET A O 1
ATOM 623 N N . PHE A 1 78 ? -3.549 -33.75 -2.986 1 98.88 78 PHE A N 1
ATOM 624 C CA . PHE A 1 78 ? -2.732 -32.812 -2.23 1 98.88 78 PHE A CA 1
ATOM 625 C C . PHE A 1 78 ? -3.311 -32.594 -0.837 1 98.88 78 PHE A C 1
ATOM 627 O O . PHE A 1 78 ? -2.572 -32.562 0.15 1 98.88 78 PHE A O 1
ATOM 634 N N . HIS A 1 79 ? -4.629 -32.438 -0.749 1 98.94 79 HIS A N 1
ATOM 635 C CA . HIS A 1 79 ? -5.273 -32.125 0.522 1 98.94 79 HIS A CA 1
ATOM 636 C C . HIS A 1 79 ? -5.715 -33.406 1.239 1 98.94 79 HIS A C 1
ATOM 638 O O . HIS A 1 79 ? -6.055 -34.406 0.595 1 98.94 79 HIS A O 1
ATOM 644 N N . THR A 1 80 ? -5.738 -33.344 2.543 1 98.81 80 THR A N 1
ATOM 645 C CA . THR A 1 80 ? -6.211 -34.469 3.312 1 98.81 80 THR A CA 1
ATOM 646 C C . THR A 1 80 ? -7.73 -34.594 3.242 1 98.81 80 THR A C 1
ATOM 648 O O . THR A 1 80 ? -8.422 -33.594 3.027 1 98.81 80 THR A O 1
ATOM 651 N N . SER A 1 81 ? -8.188 -35.812 3.412 1 98.69 81 SER A N 1
ATOM 652 C CA . SER A 1 81 ? -9.625 -36.062 3.383 1 98.69 81 SER A CA 1
ATOM 653 C C . SER A 1 81 ? -10.336 -35.312 4.5 1 98.69 81 SER A C 1
ATOM 655 O O . SER A 1 81 ? -11.438 -34.781 4.297 1 98.69 81 SER A O 1
ATOM 657 N N . GLU A 1 82 ? -9.719 -35.219 5.68 1 98.62 82 GLU A N 1
ATOM 658 C CA . GLU A 1 82 ? -10.297 -34.531 6.82 1 98.62 82 GLU A CA 1
ATOM 659 C C . GLU A 1 82 ? -10.492 -33.031 6.512 1 98.62 82 GLU A C 1
ATOM 661 O O . GLU A 1 82 ? -11.523 -32.469 6.863 1 98.62 82 GLU A O 1
ATOM 666 N N . TYR A 1 83 ? -9.57 -32.469 5.918 1 98.56 83 TYR A N 1
ATOM 667 C CA . TYR A 1 83 ? -9.641 -31.062 5.594 1 98.56 83 TYR A CA 1
ATOM 668 C C . TYR A 1 83 ? -10.734 -30.781 4.57 1 98.56 83 TYR A C 1
ATOM 670 O O . TYR A 1 83 ? -11.492 -29.828 4.707 1 98.56 83 TYR A O 1
ATOM 678 N N . ILE A 1 84 ? -10.789 -31.594 3.502 1 98.62 84 ILE A N 1
ATOM 679 C CA . ILE A 1 84 ? -11.82 -31.438 2.48 1 98.62 84 ILE A CA 1
ATOM 680 C C . ILE A 1 84 ? -13.203 -31.547 3.125 1 98.62 84 ILE A C 1
ATOM 682 O O . ILE A 1 84 ? -14.094 -30.75 2.818 1 98.62 84 ILE A O 1
ATOM 686 N N . GLU A 1 85 ? -13.352 -32.5 4.023 1 98.06 85 GLU A N 1
ATOM 687 C CA . GLU A 1 85 ? -14.625 -32.656 4.723 1 98.06 85 GLU A CA 1
ATOM 688 C C . GLU A 1 85 ? -14.984 -31.422 5.523 1 98.06 85 GLU A C 1
ATOM 690 O O . GLU A 1 85 ? -16.156 -31.031 5.59 1 98.06 85 GLU A O 1
ATOM 695 N N . LYS A 1 86 ? -13.992 -30.875 6.125 1 97.44 86 LYS A N 1
ATOM 696 C CA . LYS A 1 86 ? -14.211 -29.641 6.879 1 97.44 86 LYS A CA 1
ATOM 697 C C . LYS A 1 86 ? -14.758 -28.531 5.977 1 97.44 86 LYS A C 1
ATOM 699 O O . LYS A 1 86 ? -15.664 -27.797 6.367 1 97.44 86 LYS A O 1
ATOM 704 N N . LEU A 1 87 ? -14.234 -28.375 4.797 1 97.94 87 LEU A N 1
ATOM 705 C CA . LEU A 1 87 ? -14.68 -27.344 3.854 1 97.94 87 LEU A CA 1
ATOM 706 C C . LEU A 1 87 ? -16.094 -27.641 3.359 1 97.94 87 LEU A C 1
ATOM 708 O O . LEU A 1 87 ? -16.906 -26.734 3.225 1 97.94 87 LEU A O 1
ATOM 712 N N . VAL A 1 88 ? -16.328 -28.891 3.09 1 97.5 88 VAL A N 1
ATOM 713 C CA . VAL A 1 88 ? -17.641 -29.312 2.625 1 97.5 88 VAL A CA 1
ATOM 714 C C . VAL A 1 88 ? -18.688 -29 3.699 1 97.5 88 VAL A C 1
ATOM 716 O O . VAL A 1 88 ? -19.781 -28.516 3.393 1 97.5 88 VAL A O 1
ATOM 719 N N . GLU A 1 89 ? -18.359 -29.328 4.965 1 96.81 89 GLU A N 1
ATOM 720 C CA . GLU A 1 89 ? -19.281 -29.062 6.074 1 96.81 89 GLU A CA 1
ATOM 721 C C . GLU A 1 89 ? -19.547 -27.562 6.227 1 96.81 89 GLU A C 1
ATOM 723 O O . GLU A 1 89 ? -20.672 -27.156 6.512 1 96.81 89 GLU A O 1
ATOM 728 N N . ALA A 1 90 ? -18.531 -26.797 6.059 1 96.19 90 ALA A N 1
ATOM 729 C CA . ALA A 1 90 ? -18.688 -25.344 6.113 1 96.19 90 ALA A CA 1
ATOM 730 C C . ALA A 1 90 ? -19.641 -24.844 5.02 1 96.19 90 ALA A C 1
ATOM 732 O O . ALA A 1 90 ? -20.453 -23.969 5.258 1 96.19 90 ALA A O 1
ATOM 733 N N . ASP A 1 91 ? -19.531 -25.359 3.863 1 95.88 91 ASP A N 1
ATOM 734 C CA . ASP A 1 91 ? -20.391 -25 2.744 1 95.88 91 ASP A CA 1
ATOM 735 C C . ASP A 1 91 ? -21.844 -25.391 3.018 1 95.88 91 ASP A C 1
ATOM 737 O O . ASP A 1 91 ? -22.766 -24.625 2.717 1 95.88 91 ASP A O 1
ATOM 741 N N . LYS A 1 92 ? -22.078 -26.516 3.596 1 95.5 92 LYS A N 1
ATOM 742 C CA . LYS A 1 92 ? -23.406 -27.047 3.855 1 95.5 92 LYS A CA 1
ATOM 743 C C . LYS A 1 92 ? -24.172 -26.188 4.859 1 95.5 92 LYS A C 1
ATOM 745 O O . LYS A 1 92 ? -25.391 -26.125 4.828 1 95.5 92 LYS A O 1
ATOM 750 N N . SER A 1 93 ? -23.422 -25.609 5.727 1 93.62 93 SER A N 1
ATOM 751 C CA . SER A 1 93 ? -24.062 -24.781 6.73 1 93.62 93 SER A CA 1
ATOM 752 C C . SER A 1 93 ? -24.859 -23.641 6.086 1 93.62 93 SER A C 1
ATOM 754 O O . SER A 1 93 ? -25.828 -23.141 6.66 1 93.62 93 SER A O 1
ATOM 756 N N . GLY A 1 94 ? -24.391 -23.203 4.902 1 92.38 94 GLY A N 1
ATOM 757 C CA . GLY A 1 94 ? -25.062 -22.125 4.18 1 92.38 94 GLY A CA 1
ATOM 758 C C . GLY A 1 94 ? -24.828 -20.75 4.781 1 92.38 94 GLY A C 1
ATOM 759 O O . GLY A 1 94 ? -25.438 -19.766 4.359 1 92.38 94 GLY A O 1
ATOM 760 N N . GLU A 1 95 ? -24.016 -20.719 5.766 1 93.69 95 GLU A N 1
ATOM 761 C CA . GLU A 1 95 ? -23.703 -19.469 6.449 1 93.69 95 GLU A CA 1
ATOM 762 C C . GLU A 1 95 ? -22.25 -19.062 6.207 1 93.69 95 GLU A C 1
ATOM 764 O O . GLU A 1 95 ? -21.406 -19.891 5.883 1 93.69 95 GLU A O 1
ATOM 769 N N . ARG A 1 96 ? -22.094 -17.797 6.246 1 94.56 96 ARG A N 1
ATOM 770 C CA . ARG A 1 96 ? -20.719 -17.312 6.188 1 94.56 96 ARG A CA 1
ATOM 771 C C . ARG A 1 96 ? -19.922 -17.766 7.414 1 94.56 96 ARG A C 1
ATOM 773 O O . ARG A 1 96 ? -20.438 -17.719 8.539 1 94.56 96 ARG A O 1
ATOM 780 N N . CYS A 1 97 ? -18.75 -18.219 7.148 1 95.5 97 CYS A N 1
ATOM 781 C CA . CYS A 1 97 ? -17.906 -18.672 8.242 1 95.5 97 CYS A CA 1
ATOM 782 C C . CYS A 1 97 ? -16.438 -18.328 7.977 1 95.5 97 CYS A C 1
ATOM 784 O O . CYS A 1 97 ? -15.969 -18.438 6.848 1 95.5 97 CYS A O 1
ATOM 786 N N . GLU A 1 98 ? -15.758 -17.875 8.977 1 96.31 98 GLU A N 1
ATOM 787 C CA . GLU A 1 98 ? -14.312 -17.656 8.898 1 96.31 98 GLU A CA 1
ATOM 788 C C . GLU A 1 98 ? -13.555 -18.969 9.156 1 96.31 98 GLU A C 1
ATOM 790 O O . GLU A 1 98 ? -13.484 -19.438 10.289 1 96.31 98 GLU A O 1
ATOM 795 N N . ILE A 1 99 ? -12.945 -19.516 8.133 1 96.44 99 ILE A N 1
ATOM 796 C CA . ILE A 1 99 ? -12.32 -20.828 8.234 1 96.44 99 ILE A CA 1
ATOM 797 C C . ILE A 1 99 ? -10.891 -20.672 8.75 1 96.44 99 ILE A C 1
ATOM 799 O O . ILE A 1 99 ? -10.32 -21.625 9.305 1 96.44 99 ILE A O 1
ATOM 803 N N . ALA A 1 100 ? -10.25 -19.594 8.516 1 96 100 ALA A N 1
ATOM 804 C CA . ALA A 1 100 ? -8.969 -19.125 9.023 1 96 100 ALA A CA 1
ATOM 805 C C . ALA A 1 100 ? -8.938 -17.594 9.094 1 96 100 ALA A C 1
ATOM 807 O O . ALA A 1 100 ? -9.781 -16.922 8.5 1 96 100 ALA A O 1
ATOM 808 N N . ALA A 1 101 ? -8.055 -17.078 9.773 1 93.5 101 ALA A N 1
ATOM 809 C CA . ALA A 1 101 ? -7.992 -15.633 9.93 1 93.5 101 ALA A CA 1
ATOM 810 C C . ALA A 1 101 ? -8.055 -14.93 8.578 1 93.5 101 ALA A C 1
ATOM 812 O O . ALA A 1 101 ? -7.219 -15.188 7.699 1 93.5 101 ALA A O 1
ATOM 813 N N . GLY A 1 102 ? -9.078 -14.141 8.375 1 95.31 102 GLY A N 1
ATOM 814 C CA . GLY A 1 102 ? -9.234 -13.352 7.16 1 95.31 102 GLY A CA 1
ATOM 815 C C . GLY A 1 102 ? -9.727 -14.172 5.98 1 95.31 102 GLY A C 1
ATOM 816 O O . GLY A 1 102 ? -9.836 -13.656 4.863 1 95.31 102 GLY A O 1
ATOM 817 N N . THR A 1 103 ? -9.945 -15.438 6.199 1 97.88 103 THR A N 1
ATOM 818 C CA . THR A 1 103 ? -10.383 -16.344 5.152 1 97.88 103 THR A CA 1
ATOM 819 C C . THR A 1 103 ? -11.828 -16.797 5.395 1 97.88 103 THR A C 1
ATOM 821 O O . THR A 1 103 ? -12.094 -17.609 6.281 1 97.88 103 THR A O 1
ATOM 824 N N . PHE A 1 104 ? -12.766 -16.328 4.508 1 97.88 104 PHE A N 1
ATOM 825 C CA . PHE A 1 104 ? -14.188 -16.5 4.762 1 97.88 104 PHE A CA 1
ATOM 826 C C . PHE A 1 104 ? -14.836 -17.328 3.652 1 97.88 104 PHE A C 1
ATOM 828 O O . PHE A 1 104 ? -14.594 -17.078 2.469 1 97.88 104 PHE A O 1
ATOM 835 N N . MET A 1 105 ? -15.586 -18.25 4.043 1 96.94 105 MET A N 1
ATOM 836 C CA . MET A 1 105 ? -16.422 -19 3.109 1 96.94 105 MET A CA 1
ATOM 837 C C . MET A 1 105 ? -17.875 -18.531 3.207 1 96.94 105 MET A C 1
ATOM 839 O O . MET A 1 105 ? -18.391 -18.312 4.305 1 96.94 105 MET A O 1
ATOM 843 N N . SER A 1 106 ? -18.484 -18.266 2.17 1 96.06 106 SER A N 1
ATOM 844 C CA . SER A 1 106 ? -19.906 -17.938 2.043 1 96.06 106 SER A CA 1
ATOM 845 C C . SER A 1 106 ? -20.578 -18.766 0.961 1 96.06 106 SER A C 1
ATOM 847 O O . SER A 1 106 ? -19.906 -19.5 0.228 1 96.06 106 SER A O 1
ATOM 849 N N . PRO A 1 107 ? -21.906 -18.734 0.934 1 95.75 107 PRO A N 1
ATOM 850 C CA . PRO A 1 107 ? -22.547 -19.453 -0.162 1 95.75 107 PRO A CA 1
ATOM 851 C C . PRO A 1 107 ? -21.969 -19.109 -1.527 1 95.75 107 PRO A C 1
ATOM 853 O O . PRO A 1 107 ? -21.875 -17.922 -1.876 1 95.75 107 PRO A O 1
ATOM 856 N N . GLY A 1 108 ? -21.453 -20.078 -2.232 1 96.94 108 GLY A N 1
ATOM 857 C CA . GLY A 1 108 ? -20.828 -19.875 -3.523 1 96.94 108 GLY A CA 1
ATOM 858 C C . GLY A 1 108 ? -19.312 -20.047 -3.48 1 96.94 108 GLY A C 1
ATOM 859 O O . GLY A 1 108 ? -18.688 -20.266 -4.516 1 96.94 108 GLY A O 1
ATOM 860 N N . SER A 1 109 ? -18.75 -20 -2.273 1 98.25 109 SER A N 1
ATOM 861 C CA . SER A 1 109 ? -17.297 -20.078 -2.127 1 98.25 109 SER A CA 1
ATOM 862 C C . SER A 1 109 ? -16.781 -21.469 -2.479 1 98.25 109 SER A C 1
ATOM 864 O O . SER A 1 109 ? -15.75 -21.594 -3.146 1 98.25 109 SER A O 1
ATOM 866 N N . TRP A 1 110 ? -17.484 -22.469 -2.027 1 98.12 110 TRP A N 1
ATOM 867 C CA . TRP A 1 110 ? -17.016 -23.844 -2.266 1 98.12 110 TRP A CA 1
ATOM 868 C C . TRP A 1 110 ? -17.047 -24.172 -3.754 1 98.12 110 TRP A C 1
ATOM 870 O O . TRP A 1 110 ? -16.062 -24.688 -4.297 1 98.12 110 TRP A O 1
ATOM 880 N N . GLU A 1 111 ? -18.109 -23.859 -4.391 1 98.25 111 GLU A N 1
ATOM 881 C CA . GLU A 1 111 ? -18.203 -24.078 -5.828 1 98.25 111 GLU A CA 1
ATOM 882 C C . GLU A 1 111 ? -17.109 -23.312 -6.578 1 98.25 111 GLU A C 1
ATOM 884 O O . GLU A 1 111 ? -16.484 -23.859 -7.492 1 98.25 111 GLU A O 1
ATOM 889 N N . ALA A 1 112 ? -16.906 -22.062 -6.203 1 98.81 112 ALA A N 1
ATOM 890 C CA . ALA A 1 112 ? -15.859 -21.25 -6.824 1 98.81 112 ALA A CA 1
ATOM 891 C C . ALA A 1 112 ? -14.484 -21.875 -6.609 1 98.81 112 ALA A C 1
ATOM 893 O O . ALA A 1 112 ? -13.656 -21.891 -7.516 1 98.81 112 ALA A O 1
ATOM 894 N N . ALA A 1 113 ? -14.234 -22.375 -5.391 1 98.88 113 ALA A N 1
ATOM 895 C CA . ALA A 1 113 ? -12.961 -23.016 -5.07 1 98.88 113 ALA A CA 1
ATOM 896 C C . ALA A 1 113 ? -12.734 -24.25 -5.926 1 98.88 113 ALA A C 1
ATOM 898 O O . ALA A 1 113 ? -11.625 -24.5 -6.41 1 98.88 113 ALA A O 1
ATOM 899 N N . LEU A 1 114 ? -13.789 -25.047 -6.129 1 98.94 114 LEU A N 1
ATOM 900 C CA . LEU A 1 114 ? -13.703 -26.219 -6.98 1 98.94 114 LEU A CA 1
ATOM 901 C C . LEU A 1 114 ? -13.406 -25.828 -8.422 1 98.94 114 LEU A C 1
ATOM 903 O O . LEU A 1 114 ? -12.625 -26.5 -9.109 1 98.94 114 LEU A O 1
ATOM 907 N N . LEU A 1 115 ? -14.055 -24.797 -8.852 1 98.94 115 LEU A N 1
ATOM 908 C CA . LEU A 1 115 ? -13.82 -24.297 -10.203 1 98.94 115 LEU A CA 1
ATOM 909 C C . LEU A 1 115 ? -12.383 -23.828 -10.375 1 98.94 115 LEU A C 1
ATOM 911 O O . LEU A 1 115 ? -11.758 -24.094 -11.406 1 98.94 115 LEU A O 1
ATOM 915 N N . ALA A 1 116 ? -11.859 -23.109 -9.352 1 98.94 116 ALA A N 1
ATOM 916 C CA . ALA A 1 116 ? -10.477 -22.641 -9.414 1 98.94 116 ALA A CA 1
ATOM 917 C C . ALA A 1 116 ? -9.5 -23.812 -9.516 1 98.94 116 ALA A C 1
ATOM 919 O O . ALA A 1 116 ? -8.625 -23.828 -10.383 1 98.94 116 ALA A O 1
ATOM 920 N N . ALA A 1 117 ? -9.695 -24.766 -8.664 1 98.94 117 ALA A N 1
ATOM 921 C CA . ALA A 1 117 ? -8.844 -25.953 -8.656 1 98.94 117 ALA A CA 1
ATOM 922 C C . ALA A 1 117 ? -8.961 -26.719 -9.977 1 98.94 117 ALA A C 1
ATOM 924 O O . ALA A 1 117 ? -7.945 -27.047 -10.594 1 98.94 117 ALA A O 1
ATOM 925 N N . GLY A 1 118 ? -10.172 -26.969 -10.398 1 98.94 118 GLY A N 1
ATOM 926 C CA . GLY A 1 118 ? -10.398 -27.719 -11.625 1 98.94 118 GLY A CA 1
ATOM 927 C C . GLY A 1 118 ? -9.898 -27 -12.867 1 98.94 118 GLY A C 1
ATOM 928 O O . GLY A 1 118 ? -9.398 -27.641 -13.797 1 98.94 118 GLY A O 1
ATOM 929 N N . THR A 1 119 ? -10.07 -25.688 -12.898 1 98.94 119 THR A N 1
ATOM 930 C CA . THR A 1 119 ? -9.586 -24.875 -14.008 1 98.94 119 THR A CA 1
ATOM 931 C C . THR A 1 119 ? -8.062 -24.953 -14.102 1 98.94 119 THR A C 1
ATOM 933 O O . THR A 1 119 ? -7.508 -25.062 -15.203 1 98.94 119 THR A O 1
ATOM 936 N N . THR A 1 120 ? -7.387 -24.906 -12.984 1 98.94 120 THR A N 1
ATOM 937 C CA . THR A 1 120 ? -5.934 -25.031 -12.953 1 98.94 120 THR A CA 1
ATOM 938 C C . THR A 1 120 ? -5.492 -26.422 -13.414 1 98.94 120 THR A C 1
ATOM 940 O O . THR A 1 120 ? -4.531 -26.547 -14.172 1 98.94 120 THR A O 1
ATOM 943 N N . LEU A 1 121 ? -6.211 -27.453 -12.977 1 98.94 121 LEU A N 1
ATOM 944 C CA . LEU A 1 121 ? -5.926 -28.812 -13.406 1 98.94 121 LEU A CA 1
ATOM 945 C C . LEU A 1 121 ? -6.113 -28.953 -14.914 1 98.94 121 LEU A C 1
ATOM 947 O O . LEU A 1 121 ? -5.316 -29.625 -15.578 1 98.94 121 LEU A O 1
ATOM 951 N N . SER A 1 122 ? -7.168 -28.328 -15.422 1 98.94 122 SER A N 1
ATOM 952 C CA . SER A 1 122 ? -7.414 -28.359 -16.859 1 98.94 122 SER A CA 1
ATOM 953 C C . SER A 1 122 ? -6.266 -27.719 -17.625 1 98.94 122 SER A C 1
ATOM 955 O O . SER A 1 122 ? -5.859 -28.219 -18.688 1 98.94 122 SER A O 1
ATOM 957 N N . ALA A 1 123 ? -5.773 -26.641 -17.125 1 98.94 123 ALA A N 1
ATOM 958 C CA . ALA A 1 123 ? -4.656 -25.953 -17.766 1 98.94 123 ALA A CA 1
ATOM 959 C C . ALA A 1 123 ? -3.404 -26.828 -17.766 1 98.94 123 ALA A C 1
ATOM 961 O O . ALA A 1 123 ? -2.713 -26.922 -18.781 1 98.94 123 ALA A O 1
ATOM 962 N N . MET A 1 124 ? -3.117 -27.469 -16.641 1 98.88 124 MET A N 1
ATOM 963 C CA . MET A 1 124 ? -1.972 -28.375 -16.562 1 98.88 124 MET A CA 1
ATOM 964 C C . MET A 1 124 ? -2.133 -29.547 -17.531 1 98.88 124 MET A C 1
ATOM 966 O O . MET A 1 124 ? -1.205 -29.875 -18.266 1 98.88 124 MET A O 1
ATOM 970 N N . GLN A 1 125 ? -3.324 -30.125 -17.547 1 98.75 125 GLN A N 1
ATOM 971 C CA . GLN A 1 125 ? -3.586 -31.266 -18.438 1 98.75 125 GLN A CA 1
ATOM 972 C C . GLN A 1 125 ? -3.396 -30.859 -19.891 1 98.75 125 GLN A C 1
ATOM 974 O O . GLN A 1 125 ? -2.896 -31.656 -20.703 1 98.75 125 GLN A O 1
ATOM 979 N N . HIS A 1 126 ? -3.812 -29.672 -20.203 1 98.62 126 HIS A N 1
ATOM 980 C CA . HIS A 1 126 ? -3.66 -29.141 -21.547 1 98.62 126 HIS A CA 1
ATOM 981 C C . HIS A 1 126 ? -2.199 -29.141 -21.984 1 98.62 126 HIS A C 1
ATOM 983 O O . HIS A 1 126 ? -1.889 -29.516 -23.125 1 98.62 126 HIS A O 1
ATOM 989 N N . ILE A 1 127 ? -1.279 -28.781 -21.109 1 98.38 127 ILE A N 1
ATOM 990 C CA . ILE A 1 127 ? 0.152 -28.75 -21.391 1 98.38 127 ILE A CA 1
ATOM 991 C C . ILE A 1 127 ? 0.679 -30.188 -21.484 1 98.38 127 ILE A C 1
ATOM 993 O O . ILE A 1 127 ? 1.418 -30.531 -22.406 1 98.38 127 ILE A O 1
ATOM 997 N N . LEU A 1 128 ? 0.277 -31.031 -20.547 1 97.81 128 LEU A N 1
ATOM 998 C CA . LEU A 1 128 ? 0.757 -32.406 -20.484 1 97.81 128 LEU A CA 1
ATOM 999 C C . LEU A 1 128 ? 0.33 -33.188 -21.734 1 97.81 128 LEU A C 1
ATOM 1001 O O . LEU A 1 128 ? 1.051 -34.094 -22.188 1 97.81 128 LEU A O 1
ATOM 1005 N N . ASP A 1 129 ? -0.834 -32.812 -22.266 1 97.56 129 ASP A N 1
ATOM 1006 C CA . ASP A 1 129 ? -1.354 -33.469 -23.453 1 97.56 129 ASP A CA 1
ATOM 1007 C C . ASP A 1 129 ? -0.736 -32.906 -24.719 1 97.56 129 ASP A C 1
ATOM 1009 O O . ASP A 1 129 ? -1.111 -33.281 -25.828 1 97.56 129 ASP A O 1
ATOM 1013 N N . CYS A 1 130 ? 0.123 -31.906 -24.594 1 96.25 130 CYS A N 1
ATOM 1014 C CA . CYS A 1 130 ? 0.85 -31.266 -25.703 1 96.25 130 CYS A CA 1
ATOM 1015 C C . CYS A 1 130 ? -0.093 -30.469 -26.594 1 96.25 130 CYS A C 1
ATOM 1017 O O . CYS A 1 130 ? 0.115 -30.391 -27.797 1 96.25 130 CYS A O 1
ATOM 1019 N N . HIS A 1 131 ? -1.176 -29.984 -26.016 1 96.88 131 HIS A N 1
ATOM 1020 C CA . HIS A 1 131 ? -2.078 -29.109 -26.766 1 96.88 131 HIS A CA 1
ATOM 1021 C C . HIS A 1 131 ? -1.568 -27.672 -26.797 1 96.88 131 HIS A C 1
ATOM 1023 O O . HIS A 1 131 ? -1.988 -26.875 -27.641 1 96.88 131 HIS A O 1
ATOM 1029 N N . GLY A 1 132 ? -0.719 -27.328 -25.938 1 95.81 132 GLY A N 1
ATOM 1030 C CA . GLY A 1 132 ? -0.05 -26.031 -25.797 1 95.81 132 GLY A CA 1
ATOM 1031 C C . GLY A 1 132 ? 1.069 -26.062 -24.766 1 95.81 132 GLY A C 1
ATOM 1032 O O . GLY A 1 132 ? 1.118 -26.953 -23.922 1 95.81 132 GLY A O 1
ATOM 1033 N N . LYS A 1 133 ? 1.951 -25.156 -24.844 1 96 133 LYS A N 1
ATOM 1034 C CA . LYS A 1 133 ? 3.102 -25.172 -23.938 1 96 133 LYS A CA 1
ATOM 1035 C C . LYS A 1 133 ? 2.967 -24.109 -22.859 1 96 133 LYS A C 1
ATOM 1037 O O . LYS A 1 133 ? 3.525 -24.25 -21.766 1 96 133 LYS A O 1
ATOM 1042 N N . ILE A 1 134 ? 2.281 -23.031 -23.203 1 98.19 134 ILE A N 1
ATOM 1043 C CA . ILE A 1 134 ? 2.137 -21.906 -22.297 1 98.19 134 ILE A CA 1
ATOM 1044 C C . ILE A 1 134 ? 0.663 -21.719 -21.938 1 98.19 134 ILE A C 1
ATOM 1046 O O . ILE A 1 134 ? -0.146 -21.359 -22.797 1 98.19 134 ILE A O 1
ATOM 1050 N N . ALA A 1 135 ? 0.326 -21.938 -20.672 1 98.81 135 ALA A N 1
ATOM 1051 C CA . ALA A 1 135 ? -1.054 -21.797 -20.203 1 98.81 135 ALA A CA 1
ATOM 1052 C C . ALA A 1 135 ? -1.138 -20.906 -18.969 1 98.81 135 ALA A C 1
ATOM 1054 O O . ALA A 1 135 ? -0.179 -20.812 -18.203 1 98.81 135 ALA A O 1
ATOM 1055 N N . TYR A 1 136 ? -2.234 -20.203 -18.875 1 98.94 136 TYR A N 1
ATOM 1056 C CA . TYR A 1 136 ? -2.535 -19.328 -17.734 1 98.94 136 TYR A CA 1
ATOM 1057 C C . TYR A 1 136 ? -3.896 -19.672 -17.141 1 98.94 136 TYR A C 1
ATOM 1059 O O . TYR A 1 136 ? -4.922 -19.594 -17.812 1 98.94 136 TYR A O 1
ATOM 1067 N N . ALA A 1 137 ? -3.879 -20.141 -15.859 1 98.94 137 ALA A N 1
ATOM 1068 C CA . ALA A 1 137 ? -5.121 -20.328 -15.109 1 98.94 137 ALA A CA 1
ATOM 1069 C C . ALA A 1 137 ? -5.523 -19.031 -14.391 1 98.94 137 ALA A C 1
ATOM 1071 O O . ALA A 1 137 ? -4.957 -18.703 -13.352 1 98.94 137 ALA A O 1
ATOM 1072 N N . LEU A 1 138 ? -6.508 -18.312 -14.969 1 98.94 138 LEU A N 1
ATOM 1073 C CA . LEU A 1 138 ? -7.078 -17.125 -14.328 1 98.94 138 LEU A CA 1
ATOM 1074 C C . LEU A 1 138 ? -8.133 -17.531 -13.297 1 98.94 138 LEU A C 1
ATOM 1076 O O . LEU A 1 138 ? -9.32 -17.609 -13.625 1 98.94 138 LEU A O 1
ATOM 1080 N N . VAL A 1 139 ? -7.668 -17.719 -12.016 1 98.88 139 VAL A N 1
ATOM 1081 C CA . VAL A 1 139 ? -8.555 -18.391 -11.078 1 98.88 139 VAL A CA 1
ATOM 1082 C C . VAL A 1 139 ? -8.719 -17.547 -9.82 1 98.88 139 VAL A C 1
ATOM 1084 O O . VAL A 1 139 ? -7.906 -16.656 -9.547 1 98.88 139 VAL A O 1
ATOM 1087 N N . ARG A 1 140 ? -9.688 -17.781 -9.156 1 98.31 140 ARG A N 1
ATOM 1088 C CA . ARG A 1 140 ? -10.148 -17.234 -7.883 1 98.31 140 ARG A CA 1
ATOM 1089 C C . ARG A 1 140 ? -11.102 -18.219 -7.191 1 98.31 140 ARG A C 1
ATOM 1091 O O . ARG A 1 140 ? -11.969 -18.812 -7.836 1 98.31 140 ARG A O 1
ATOM 1098 N N . PRO A 1 141 ? -11.031 -18.359 -5.871 1 98.44 141 PRO A N 1
ATOM 1099 C CA . PRO A 1 141 ? -10.102 -17.734 -4.918 1 98.44 141 PRO A CA 1
ATOM 1100 C C . PRO A 1 141 ? -8.656 -18.203 -5.121 1 98.44 141 PRO A C 1
ATOM 1102 O O . PRO A 1 141 ? -8.414 -19.203 -5.793 1 98.44 141 PRO A O 1
ATOM 1105 N N . PRO A 1 142 ? -7.695 -17.422 -4.645 1 98.75 142 PRO A N 1
ATOM 1106 C CA . PRO A 1 142 ? -6.301 -17.859 -4.703 1 98.75 142 PRO A CA 1
ATOM 1107 C C . PRO A 1 142 ? -6.055 -19.141 -3.908 1 98.75 142 PRO A C 1
ATOM 1109 O O . PRO A 1 142 ? -6.945 -19.609 -3.195 1 98.75 142 PRO A O 1
ATOM 1112 N N . GLY A 1 143 ? -4.777 -19.719 -4.059 1 98.88 143 GLY A N 1
ATOM 1113 C CA . GLY A 1 143 ? -4.652 -21.047 -3.482 1 98.88 143 GLY A CA 1
ATOM 1114 C C . GLY A 1 143 ? -3.316 -21.281 -2.803 1 98.88 143 GLY A C 1
ATOM 1115 O O . GLY A 1 143 ? -3.182 -22.188 -1.979 1 98.88 143 GLY A O 1
ATOM 1116 N N . HIS A 1 144 ? -2.254 -20.484 -2.979 1 98.88 144 HIS A N 1
ATOM 1117 C CA . HIS A 1 144 ? -0.875 -20.859 -2.693 1 98.88 144 HIS A CA 1
ATOM 1118 C C . HIS A 1 144 ? -0.604 -20.875 -1.192 1 98.88 144 HIS A C 1
ATOM 1120 O O . HIS A 1 144 ? 0.411 -21.406 -0.743 1 98.88 144 HIS A O 1
ATOM 1126 N N . HIS A 1 145 ? -1.553 -20.375 -0.399 1 98.81 145 HIS A N 1
ATOM 1127 C CA . HIS A 1 145 ? -1.404 -20.422 1.052 1 98.81 145 HIS A CA 1
ATOM 1128 C C . HIS A 1 145 ? -2.09 -21.641 1.641 1 98.81 145 HIS A C 1
ATOM 1130 O O . HIS A 1 145 ? -1.862 -22 2.803 1 98.81 145 HIS A O 1
ATOM 1136 N N . SER A 1 146 ? -3.029 -22.219 0.92 1 98.88 146 SER A N 1
ATOM 1137 C CA . SER A 1 146 ? -3.738 -23.391 1.444 1 98.88 146 SER A CA 1
ATOM 1138 C C . SER A 1 146 ? -2.797 -24.562 1.633 1 98.88 146 SER A C 1
ATOM 1140 O O . SER A 1 146 ? -2.193 -25.047 0.671 1 98.88 146 SER A O 1
ATOM 1142 N N . GLN A 1 147 ? -2.654 -24.984 2.826 1 98.69 147 GLN A N 1
ATOM 1143 C CA . GLN A 1 147 ? -1.817 -26.125 3.178 1 98.69 147 GLN A CA 1
ATOM 1144 C C . GLN A 1 147 ? -2.588 -27.438 3.039 1 98.69 147 GLN A C 1
ATOM 1146 O O . GLN A 1 147 ? -3.807 -27.422 2.854 1 98.69 147 GLN A O 1
ATOM 1151 N N . PRO A 1 148 ? -1.893 -28.562 3.07 1 98.81 148 PRO A N 1
ATOM 1152 C CA . PRO A 1 148 ? -2.59 -29.844 2.904 1 98.81 148 PRO A CA 1
ATOM 1153 C C . PRO A 1 148 ? -3.725 -30.031 3.91 1 98.81 148 PRO A C 1
ATOM 1155 O O . PRO A 1 148 ? -4.738 -30.656 3.592 1 98.81 148 PRO A O 1
ATOM 1158 N N . THR A 1 149 ? -3.633 -29.344 5.102 1 98.56 149 THR A N 1
ATOM 1159 C CA . THR A 1 149 ? -4.562 -29.688 6.172 1 98.56 149 THR A CA 1
ATOM 1160 C C . THR A 1 149 ? -5.328 -28.438 6.641 1 98.56 149 THR A C 1
ATOM 1162 O O . THR A 1 149 ? -6.09 -28.516 7.605 1 98.56 149 THR A O 1
ATOM 1165 N N . GLN A 1 150 ? -5.121 -27.281 5.996 1 97.81 150 GLN A N 1
ATOM 1166 C CA . GLN A 1 150 ? -5.797 -26.094 6.531 1 97.81 150 GLN A CA 1
ATOM 1167 C C . GLN A 1 150 ? -5.801 -24.953 5.52 1 97.81 150 GLN A C 1
ATOM 1169 O O . GLN A 1 150 ? -4.879 -24.844 4.707 1 97.81 150 GLN A O 1
ATOM 1174 N N . ALA A 1 151 ? -6.871 -24.141 5.613 1 98.31 151 ALA A N 1
ATOM 1175 C CA . ALA A 1 151 ? -6.973 -22.906 4.859 1 98.31 151 ALA A CA 1
ATOM 1176 C C . ALA A 1 151 ? -6.035 -21.844 5.434 1 98.31 151 ALA A C 1
ATOM 1178 O O . ALA A 1 151 ? -5.625 -21.922 6.594 1 98.31 151 ALA A O 1
ATOM 1179 N N . ASP A 1 152 ? -5.684 -20.938 4.582 1 98.06 152 ASP A N 1
ATOM 1180 C CA . ASP A 1 152 ? -4.793 -19.859 4.996 1 98.06 152 ASP A CA 1
ATOM 1181 C C . ASP A 1 152 ? -4.789 -18.719 3.975 1 98.06 152 ASP A C 1
ATOM 1183 O O . ASP A 1 152 ? -4.961 -18.953 2.777 1 98.06 152 ASP A O 1
ATOM 1187 N N . GLY A 1 153 ? -4.652 -17.531 4.41 1 97.25 153 GLY A N 1
ATOM 1188 C CA . GLY A 1 153 ? -4.367 -16.406 3.539 1 97.25 153 GLY A CA 1
ATOM 1189 C C . GLY A 1 153 ? -5.332 -16.297 2.371 1 97.25 153 GLY A C 1
ATOM 1190 O O . GLY A 1 153 ? -4.906 -16.219 1.216 1 97.25 153 GLY A O 1
ATOM 1191 N N . TYR A 1 154 ? -6.621 -16.406 2.59 1 98.19 154 TYR A N 1
ATOM 1192 C CA . TYR A 1 154 ? -7.684 -16.234 1.607 1 98.19 154 TYR A CA 1
ATOM 1193 C C . TYR A 1 154 ? -7.852 -17.5 0.762 1 98.19 154 TYR A C 1
ATOM 1195 O O . TYR A 1 154 ? -8.695 -17.547 -0.134 1 98.19 154 TYR A O 1
ATOM 1203 N N . CYS A 1 155 ? -7.031 -18.578 1.014 1 98.69 155 CYS A N 1
ATOM 1204 C CA . CYS A 1 155 ? -6.945 -19.75 0.158 1 98.69 155 CYS A CA 1
ATOM 1205 C C . CYS A 1 155 ? -7.629 -20.953 0.808 1 98.69 155 CYS A C 1
ATOM 1207 O O . CYS A 1 155 ? -7.348 -21.281 1.963 1 98.69 155 CYS A O 1
ATOM 1209 N N . PHE A 1 156 ? -8.469 -21.625 0.041 1 98.75 156 PHE A N 1
ATOM 1210 C CA . PHE A 1 156 ? -9.156 -22.812 0.515 1 98.75 156 PHE A CA 1
ATOM 1211 C C . PHE A 1 156 ? -8.5 -24.078 -0.042 1 98.75 156 PHE A C 1
ATOM 1213 O O . PHE A 1 156 ? -8.273 -25.031 0.691 1 98.75 156 PHE A O 1
ATOM 1220 N N . LEU A 1 157 ? -8.281 -24.047 -1.337 1 98.94 157 LEU A N 1
ATOM 1221 C CA . LEU A 1 157 ? -7.613 -25.141 -2.045 1 98.94 157 LEU A CA 1
ATOM 1222 C C . LEU A 1 157 ? -6.352 -24.641 -2.74 1 98.94 157 LEU A C 1
ATOM 1224 O O . LEU A 1 157 ? -6.297 -23.5 -3.199 1 98.94 157 LEU A O 1
ATOM 1228 N N . ASN A 1 158 ? -5.352 -25.484 -2.736 1 98.94 158 ASN A N 1
ATOM 1229 C CA . ASN A 1 158 ? -4.094 -25.094 -3.357 1 98.94 158 ASN A CA 1
ATOM 1230 C C . ASN A 1 158 ? -4.078 -25.406 -4.848 1 98.94 158 ASN A C 1
ATOM 1232 O O . ASN A 1 158 ? -3.688 -26.5 -5.25 1 98.94 158 ASN A O 1
ATOM 1236 N N . ASN A 1 159 ? -4.383 -24.453 -5.672 1 98.94 159 ASN A N 1
ATOM 1237 C CA . ASN A 1 159 ? -4.531 -24.641 -7.113 1 98.94 159 ASN A CA 1
ATOM 1238 C C . ASN A 1 159 ? -3.23 -25.094 -7.758 1 98.94 159 ASN A C 1
ATOM 1240 O O . ASN A 1 159 ? -3.203 -26.109 -8.453 1 98.94 159 ASN A O 1
ATOM 1244 N N . ALA A 1 160 ? -2.125 -24.438 -7.477 1 98.94 160 ALA A N 1
ATOM 1245 C CA . ALA A 1 160 ? -0.834 -24.734 -8.094 1 98.94 160 ALA A CA 1
ATOM 1246 C C . ALA A 1 160 ? -0.329 -26.109 -7.652 1 98.94 160 ALA A C 1
ATOM 1248 O O . ALA A 1 160 ? 0.165 -26.891 -8.469 1 98.94 160 ALA A O 1
ATOM 1249 N N . ALA A 1 161 ? -0.466 -26.391 -6.367 1 98.94 161 ALA A N 1
ATOM 1250 C CA . ALA A 1 161 ? 0.033 -27.672 -5.848 1 98.94 161 ALA A CA 1
ATOM 1251 C C . ALA A 1 161 ? -0.728 -28.844 -6.453 1 98.94 161 ALA A C 1
ATOM 1253 O O . ALA A 1 161 ? -0.14 -29.891 -6.738 1 98.94 161 ALA A O 1
ATOM 1254 N N . LEU A 1 162 ? -2.039 -28.672 -6.594 1 98.94 162 LEU A N 1
ATOM 1255 C CA . LEU A 1 162 ? -2.832 -29.719 -7.246 1 98.94 162 LEU A CA 1
ATOM 1256 C C . LEU A 1 162 ? -2.35 -29.953 -8.672 1 98.94 162 LEU A C 1
ATOM 1258 O O . LEU A 1 162 ? -2.24 -31.094 -9.109 1 98.94 162 LEU A O 1
ATOM 1262 N N . ALA A 1 163 ? -2.049 -28.906 -9.367 1 98.94 163 ALA A N 1
ATOM 1263 C CA . ALA A 1 163 ? -1.528 -29.031 -10.727 1 98.94 163 ALA A CA 1
ATOM 1264 C C . ALA A 1 163 ? -0.168 -29.719 -10.734 1 98.94 163 ALA A C 1
ATOM 1266 O O . ALA A 1 163 ? 0.124 -30.516 -11.625 1 98.94 163 ALA A O 1
ATOM 1267 N N . VAL A 1 164 ? 0.714 -29.391 -9.766 1 98.94 164 VAL A N 1
ATOM 1268 C CA . VAL A 1 164 ? 2.027 -30.016 -9.641 1 98.94 164 VAL A CA 1
ATOM 1269 C C . VAL A 1 164 ? 1.865 -31.531 -9.43 1 98.94 164 VAL A C 1
ATOM 1271 O O . VAL A 1 164 ? 2.547 -32.312 -10.078 1 98.94 164 VAL A O 1
ATOM 1274 N N . LYS A 1 165 ? 0.938 -31.938 -8.555 1 98.88 165 LYS A N 1
ATOM 1275 C CA . LYS A 1 165 ? 0.669 -33.344 -8.305 1 98.88 165 LYS A CA 1
ATOM 1276 C C . LYS A 1 165 ? 0.182 -34.062 -9.57 1 98.88 165 LYS A C 1
ATOM 1278 O O . LYS A 1 165 ? 0.586 -35.188 -9.859 1 98.88 165 LYS A O 1
ATOM 1283 N N . LEU A 1 166 ? -0.702 -33.375 -10.281 1 98.81 166 LEU A N 1
ATOM 1284 C CA . LEU A 1 166 ? -1.177 -33.938 -11.547 1 98.81 166 LEU A CA 1
ATOM 1285 C C . LEU A 1 166 ? -0.013 -34.188 -12.492 1 98.81 166 LEU A C 1
ATOM 1287 O O . LEU A 1 166 ? 0.047 -35.25 -13.125 1 98.81 166 LEU A O 1
ATOM 1291 N N . ALA A 1 167 ? 0.887 -33.281 -12.609 1 98.62 167 ALA A N 1
ATOM 1292 C CA . ALA A 1 167 ? 2.047 -33.406 -13.484 1 98.62 167 ALA A CA 1
ATOM 1293 C C . ALA A 1 167 ? 2.918 -34.594 -13.055 1 98.62 167 ALA A C 1
ATOM 1295 O O . ALA A 1 167 ? 3.32 -35.406 -13.891 1 98.62 167 ALA A O 1
ATOM 1296 N N . LEU A 1 168 ? 3.219 -34.688 -11.766 1 98.31 168 LEU A N 1
ATOM 1297 C CA . LEU A 1 168 ? 4.059 -35.75 -11.242 1 98.31 168 LEU A CA 1
ATOM 1298 C C . LEU A 1 168 ? 3.395 -37.094 -11.438 1 98.31 168 LEU A C 1
ATOM 1300 O O . LEU A 1 168 ? 4.062 -38.094 -11.781 1 98.31 168 LEU A O 1
ATOM 1304 N N . ASN A 1 169 ? 2.068 -37.125 -11.273 1 97.81 169 ASN A N 1
ATOM 1305 C CA . ASN A 1 169 ? 1.319 -38.375 -11.367 1 97.81 169 ASN A CA 1
ATOM 1306 C C . ASN A 1 169 ? 1.132 -38.812 -12.82 1 97.81 169 ASN A C 1
ATOM 1308 O O . ASN A 1 169 ? 0.807 -39.969 -13.094 1 97.81 169 ASN A O 1
ATOM 1312 N N . SER A 1 170 ? 1.31 -37.938 -13.711 1 95.56 170 SER A N 1
ATOM 1313 C CA . SER A 1 170 ? 1.092 -38.219 -15.125 1 95.56 170 SER A CA 1
ATOM 1314 C C . SER A 1 170 ? 2.16 -39.156 -15.672 1 95.56 170 SER A C 1
ATOM 1316 O O . SER A 1 170 ? 1.958 -39.812 -16.703 1 95.56 170 SER A O 1
ATOM 1318 N N . GLY A 1 171 ? 3.383 -39.188 -15.07 1 92.31 171 GLY A N 1
ATOM 1319 C CA . GLY A 1 171 ? 4.516 -39.969 -15.562 1 92.31 171 GLY A CA 1
ATOM 1320 C C . GLY A 1 171 ? 5.332 -39.219 -16.609 1 92.31 171 GLY A C 1
ATOM 1321 O O . GLY A 1 171 ? 6.441 -39.625 -16.938 1 92.31 171 GLY A O 1
ATOM 1322 N N . SER A 1 172 ? 4.828 -38.125 -17 1 92.19 172 SER A N 1
ATOM 1323 C CA . SER A 1 172 ? 5.512 -37.344 -18.031 1 92.19 172 SER A CA 1
ATOM 1324 C C . SER A 1 172 ? 6.473 -36.344 -17.406 1 92.19 172 SER A C 1
ATOM 1326 O O . SER A 1 172 ? 7.336 -35.781 -18.094 1 92.19 172 SER A O 1
ATOM 1328 N N . CYS A 1 173 ? 6.328 -36.094 -16.109 1 95.81 173 CYS A N 1
ATOM 1329 C CA . CYS A 1 173 ? 7.191 -35.188 -15.375 1 95.81 173 CYS A CA 1
ATOM 1330 C C . CYS A 1 173 ? 7.75 -35.844 -14.117 1 95.81 173 CYS A C 1
ATOM 1332 O O . CYS A 1 173 ? 6.996 -36.375 -13.312 1 95.81 173 CYS A O 1
ATOM 1334 N N . SER A 1 174 ? 9.023 -35.781 -13.984 1 97.25 174 SER A N 1
ATOM 1335 C CA . SER A 1 174 ? 9.656 -36.344 -12.789 1 97.25 174 SER A CA 1
ATOM 1336 C C . SER A 1 174 ? 10.023 -35.219 -11.797 1 97.25 174 SER A C 1
ATOM 1338 O O . SER A 1 174 ? 10.148 -35.5 -10.602 1 97.25 174 SER A O 1
ATOM 1340 N N . ARG A 1 175 ? 10.203 -34.062 -12.336 1 98.19 175 ARG A N 1
ATOM 1341 C CA . ARG A 1 175 ? 10.602 -32.906 -11.531 1 98.19 175 ARG A CA 1
ATOM 1342 C C . ARG A 1 175 ? 9.82 -31.656 -11.945 1 98.19 175 ARG A C 1
ATOM 1344 O O . ARG A 1 175 ? 9.688 -31.359 -13.133 1 98.19 175 ARG A O 1
ATOM 1351 N N . VAL A 1 176 ? 9.281 -30.969 -10.992 1 98.75 176 VAL A N 1
ATOM 1352 C CA . VAL A 1 176 ? 8.516 -29.75 -11.258 1 98.75 176 VAL A CA 1
ATOM 1353 C C . VAL A 1 176 ? 9.07 -28.594 -10.43 1 98.75 176 VAL A C 1
ATOM 1355 O O . VAL A 1 176 ? 9.297 -28.734 -9.227 1 98.75 176 VAL A O 1
ATOM 1358 N N . ALA A 1 177 ? 9.367 -27.438 -11.023 1 98.88 177 ALA A N 1
ATOM 1359 C CA . ALA A 1 177 ? 9.766 -26.234 -10.312 1 98.88 177 ALA A CA 1
ATOM 1360 C C . ALA A 1 177 ? 8.594 -25.266 -10.18 1 98.88 177 ALA A C 1
ATOM 1362 O O . ALA A 1 177 ? 7.891 -24.984 -11.156 1 98.88 177 ALA A O 1
ATOM 1363 N N . VAL A 1 178 ? 8.336 -24.828 -8.977 1 98.94 178 VAL A N 1
ATOM 1364 C CA . VAL A 1 178 ? 7.305 -23.828 -8.688 1 98.94 178 VAL A CA 1
ATOM 1365 C C . VAL A 1 178 ? 7.957 -22.516 -8.258 1 98.94 178 VAL A C 1
ATOM 1367 O O . VAL A 1 178 ? 8.602 -22.453 -7.211 1 98.94 178 VAL A O 1
ATOM 1370 N N . ILE A 1 179 ? 7.844 -21.516 -9.062 1 98.94 179 ILE A N 1
ATOM 1371 C CA . ILE A 1 179 ? 8.328 -20.172 -8.758 1 98.94 179 ILE A CA 1
ATOM 1372 C C . ILE A 1 179 ? 7.152 -19.281 -8.367 1 98.94 179 ILE A C 1
ATOM 1374 O O . ILE A 1 179 ? 6.219 -19.094 -9.148 1 98.94 179 ILE A O 1
ATOM 1378 N N . ASP A 1 180 ? 7.148 -18.797 -7.164 1 98.94 180 ASP A N 1
ATOM 1379 C CA . ASP A 1 180 ? 6.066 -17.984 -6.602 1 98.94 180 ASP A CA 1
ATOM 1380 C C . ASP A 1 180 ? 6.5 -16.531 -6.426 1 98.94 180 ASP A C 1
ATOM 1382 O O . ASP A 1 180 ? 7.414 -16.25 -5.648 1 98.94 180 ASP A O 1
ATOM 1386 N N . ILE A 1 181 ? 5.824 -15.578 -7.117 1 98.81 181 ILE A N 1
ATOM 1387 C CA . ILE A 1 181 ? 6.223 -14.172 -7.027 1 98.81 181 ILE A CA 1
ATOM 1388 C C . ILE A 1 181 ? 5.113 -13.367 -6.359 1 98.81 181 ILE A C 1
ATOM 1390 O O . ILE A 1 181 ? 5.105 -12.133 -6.43 1 98.81 181 ILE A O 1
ATOM 1394 N N . ASP A 1 182 ? 4.074 -14.086 -5.82 1 98.75 182 ASP A N 1
ATOM 1395 C CA . ASP A 1 182 ? 3.168 -13.406 -4.898 1 98.75 182 ASP A CA 1
ATOM 1396 C C . ASP A 1 182 ? 3.932 -12.797 -3.729 1 98.75 182 ASP A C 1
ATOM 1398 O O . ASP A 1 182 ? 4.891 -13.391 -3.23 1 98.75 182 ASP A O 1
ATOM 1402 N N . VAL A 1 183 ? 3.486 -11.68 -3.273 1 98.19 183 VAL A N 1
ATOM 1403 C CA . VAL A 1 183 ? 4.258 -10.906 -2.307 1 98.19 183 VAL A CA 1
ATOM 1404 C C . VAL A 1 183 ? 4.312 -11.656 -0.974 1 98.19 183 VAL A C 1
ATOM 1406 O O . VAL A 1 183 ? 5.188 -11.391 -0.144 1 98.19 183 VAL A O 1
ATOM 1409 N N . HIS A 1 184 ? 3.422 -12.555 -0.708 1 97.94 184 HIS A N 1
ATOM 1410 C CA . HIS A 1 184 ? 3.412 -13.367 0.504 1 97.94 184 HIS A CA 1
ATOM 1411 C C . HIS A 1 184 ? 3.984 -14.758 0.241 1 97.94 184 HIS A C 1
ATOM 1413 O O . HIS A 1 184 ? 3.766 -15.336 -0.829 1 97.94 184 HIS A O 1
ATOM 1419 N N . TYR A 1 185 ? 4.617 -15.281 1.217 1 98.31 185 TYR A N 1
ATOM 1420 C CA . TYR A 1 185 ? 5.27 -16.578 1.127 1 98.31 185 TYR A CA 1
ATOM 1421 C C . TYR A 1 185 ? 4.273 -17.672 0.729 1 98.31 185 TYR A C 1
ATOM 1423 O O . TYR A 1 185 ? 3.234 -17.828 1.372 1 98.31 185 TYR A O 1
ATOM 1431 N N . GLY A 1 186 ? 4.57 -18.391 -0.35 1 98.5 186 GLY A N 1
ATOM 1432 C CA . GLY A 1 186 ? 3.742 -19.516 -0.771 1 98.5 186 GLY A CA 1
ATOM 1433 C C . GLY A 1 186 ? 3.826 -20.703 0.165 1 98.5 186 GLY A C 1
ATOM 1434 O O . GLY A 1 186 ? 4.195 -21.812 -0.252 1 98.5 186 GLY A O 1
ATOM 1435 N N . ASN A 1 187 ? 3.484 -20.516 1.393 1 98.69 187 ASN A N 1
ATOM 1436 C CA . ASN A 1 187 ? 3.682 -21.484 2.469 1 98.69 187 ASN A CA 1
ATOM 1437 C C . ASN A 1 187 ? 2.877 -22.75 2.23 1 98.69 187 ASN A C 1
ATOM 1439 O O . ASN A 1 187 ? 3.301 -23.844 2.619 1 98.69 187 ASN A O 1
ATOM 1443 N N . GLY A 1 188 ? 1.695 -22.609 1.632 1 98.88 188 GLY A N 1
ATOM 1444 C CA . GLY A 1 188 ? 0.874 -23.781 1.391 1 98.88 188 GLY A CA 1
ATOM 1445 C C . GLY A 1 188 ? 1.505 -24.766 0.421 1 98.88 188 GLY A C 1
ATOM 1446 O O . GLY A 1 188 ? 1.57 -25.953 0.697 1 98.88 188 GLY A O 1
ATOM 1447 N N . THR A 1 189 ? 1.953 -24.203 -0.696 1 98.94 189 THR A N 1
ATOM 1448 C CA . THR A 1 189 ? 2.645 -25.047 -1.67 1 98.94 189 THR A CA 1
ATOM 1449 C C . THR A 1 189 ? 3.916 -25.625 -1.069 1 98.94 189 THR A C 1
ATOM 1451 O O . THR A 1 189 ? 4.172 -26.828 -1.199 1 98.94 189 THR A O 1
ATOM 1454 N N . ALA A 1 190 ? 4.676 -24.797 -0.389 1 98.81 190 ALA A N 1
ATOM 1455 C CA . ALA A 1 190 ? 5.918 -25.234 0.236 1 98.81 190 ALA A CA 1
ATOM 1456 C C . ALA A 1 190 ? 5.66 -26.375 1.223 1 98.81 190 ALA A C 1
ATOM 1458 O O . ALA A 1 190 ? 6.355 -27.391 1.206 1 98.81 190 ALA A O 1
ATOM 1459 N N . GLU A 1 191 ? 4.656 -26.203 2.043 1 98.69 191 GLU A N 1
ATOM 1460 C CA . GLU A 1 191 ? 4.324 -27.188 3.064 1 98.69 191 GLU A CA 1
ATOM 1461 C C . GLU A 1 191 ? 3.988 -28.531 2.438 1 98.69 191 GLU A C 1
ATOM 1463 O O . GLU A 1 191 ? 4.363 -29.578 2.965 1 98.69 191 GLU A O 1
ATOM 1468 N N . GLY A 1 192 ? 3.301 -28.547 1.364 1 98.69 192 GLY A N 1
ATOM 1469 C CA . GLY A 1 192 ? 2.861 -29.781 0.713 1 98.69 192 GLY A CA 1
ATOM 1470 C C . GLY A 1 192 ? 4 -30.562 0.104 1 98.69 192 GLY A C 1
ATOM 1471 O O . GLY A 1 192 ? 3.885 -31.781 -0.099 1 98.69 192 GLY A O 1
ATOM 1472 N N . PHE A 1 193 ? 5.121 -29.891 -0.204 1 98.81 193 PHE A N 1
ATOM 1473 C CA . PHE A 1 193 ? 6.23 -30.562 -0.865 1 98.81 193 PHE A CA 1
ATOM 1474 C C . PHE A 1 193 ? 7.504 -30.453 -0.037 1 98.81 193 PHE A C 1
ATOM 1476 O O . PHE A 1 193 ? 8.609 -30.641 -0.555 1 98.81 193 PHE A O 1
ATOM 1483 N N . TYR A 1 194 ? 7.371 -30.156 1.264 1 98.69 194 TYR A N 1
ATOM 1484 C CA . TYR A 1 194 ? 8.484 -29.812 2.143 1 98.69 194 TYR A CA 1
ATOM 1485 C C . TYR A 1 194 ? 9.445 -30.984 2.295 1 98.69 194 TYR A C 1
ATOM 1487 O O . TYR A 1 194 ? 10.617 -30.797 2.615 1 98.69 194 TYR A O 1
ATOM 1495 N N . THR A 1 195 ? 8.992 -32.25 2.047 1 98.5 195 THR A N 1
ATOM 1496 C CA . THR A 1 195 ? 9.82 -33.438 2.174 1 98.5 195 THR A CA 1
ATOM 1497 C C . THR A 1 195 ? 10.016 -34.094 0.817 1 98.5 195 THR A C 1
ATOM 1499 O O . THR A 1 195 ? 10.266 -35.312 0.744 1 98.5 195 THR A O 1
ATOM 1502 N N . SER A 1 196 ? 9.836 -33.344 -0.266 1 98.44 196 SER A N 1
ATOM 1503 C CA . SER A 1 196 ? 9.969 -33.906 -1.602 1 98.44 196 SER A CA 1
ATOM 1504 C C . SER A 1 196 ? 11.195 -33.375 -2.32 1 98.44 196 SER A C 1
ATOM 1506 O O . SER A 1 196 ? 11.508 -32.188 -2.223 1 98.44 196 SER A O 1
ATOM 1508 N N . ASP A 1 197 ? 11.914 -34.219 -3.025 1 98.25 197 ASP A N 1
ATOM 1509 C CA . ASP A 1 197 ? 13.016 -33.781 -3.883 1 98.25 197 ASP A CA 1
ATOM 1510 C C . ASP A 1 197 ? 12.578 -33.719 -5.344 1 98.25 197 ASP A C 1
ATOM 1512 O O . ASP A 1 197 ? 13.398 -33.5 -6.234 1 98.25 197 ASP A O 1
ATOM 1516 N N . LYS A 1 198 ? 11.297 -33.969 -5.57 1 98.62 198 LYS A N 1
ATOM 1517 C CA . LYS A 1 198 ? 10.766 -33.938 -6.93 1 98.62 198 LYS A CA 1
ATOM 1518 C C . LYS A 1 198 ? 10.195 -32.562 -7.273 1 98.62 198 LYS A C 1
ATOM 1520 O O . LYS A 1 198 ? 9.891 -32.281 -8.438 1 98.62 198 LYS A O 1
ATOM 1525 N N . VAL A 1 199 ? 10.039 -31.734 -6.258 1 98.88 199 VAL A N 1
ATOM 1526 C CA . VAL A 1 199 ? 9.484 -30.391 -6.449 1 98.88 199 VAL A CA 1
ATOM 1527 C C . VAL A 1 199 ? 10.422 -29.359 -5.844 1 98.88 199 VAL A C 1
ATOM 1529 O O . VAL A 1 199 ? 10.805 -29.453 -4.676 1 98.88 199 VAL A O 1
ATOM 1532 N N . LEU A 1 200 ? 10.867 -28.375 -6.617 1 98.88 200 LEU A N 1
ATOM 1533 C CA . LEU A 1 200 ? 11.578 -27.203 -6.141 1 98.88 200 LEU A CA 1
ATOM 1534 C C . LEU A 1 200 ? 10.625 -26.016 -5.98 1 98.88 200 LEU A C 1
ATOM 1536 O O . LEU A 1 200 ? 9.961 -25.625 -6.938 1 98.88 200 LEU A O 1
ATOM 1540 N N . THR A 1 201 ? 10.461 -25.562 -4.781 1 98.94 201 THR A N 1
ATOM 1541 C CA . THR A 1 201 ? 9.68 -24.344 -4.551 1 98.94 201 THR A CA 1
ATOM 1542 C C . THR A 1 201 ? 10.602 -23.156 -4.289 1 98.94 201 THR A C 1
ATOM 1544 O O . THR A 1 201 ? 11.516 -23.25 -3.465 1 98.94 201 THR A O 1
ATOM 1547 N N . VAL A 1 202 ? 10.492 -22.125 -5.059 1 98.88 202 VAL A N 1
ATOM 1548 C CA . VAL A 1 202 ? 11.172 -20.859 -4.828 1 98.88 202 VAL A CA 1
ATOM 1549 C C . VAL A 1 202 ? 10.148 -19.734 -4.66 1 98.88 202 VAL A C 1
ATOM 1551 O O . VAL A 1 202 ? 9.297 -19.531 -5.531 1 98.88 202 VAL A O 1
ATOM 1554 N N . SER A 1 203 ? 10.164 -19.078 -3.553 1 98.88 203 SER A N 1
ATOM 1555 C CA . SER A 1 203 ? 9.211 -18.016 -3.273 1 98.88 203 SER A CA 1
ATOM 1556 C C . SER A 1 203 ? 9.922 -16.688 -3.051 1 98.88 203 SER A C 1
ATOM 1558 O O . SER A 1 203 ? 10.734 -16.562 -2.137 1 98.88 203 SER A O 1
ATOM 1560 N N . LEU A 1 204 ? 9.758 -15.719 -3.961 1 98.75 204 LEU A N 1
ATOM 1561 C CA . LEU A 1 204 ? 10.141 -14.328 -3.727 1 98.75 204 LEU A CA 1
ATOM 1562 C C . LEU A 1 204 ? 9.008 -13.57 -3.031 1 98.75 204 LEU A C 1
ATOM 1564 O O . LEU A 1 204 ? 7.922 -13.43 -3.586 1 98.75 204 LEU A O 1
ATOM 1568 N N . HIS A 1 205 ? 9.211 -13.148 -1.784 1 98.38 205 HIS A N 1
ATOM 1569 C CA . HIS A 1 205 ? 8.141 -12.555 -0.987 1 98.38 205 HIS A CA 1
ATOM 1570 C C . HIS A 1 205 ? 8.688 -11.5 -0.034 1 98.38 205 HIS A C 1
ATOM 1572 O O . HIS A 1 205 ? 9.906 -11.391 0.146 1 98.38 205 HIS A O 1
ATOM 1578 N N . MET A 1 206 ? 7.828 -10.633 0.405 1 95.62 206 MET A N 1
ATOM 1579 C CA . MET A 1 206 ? 8.266 -9.68 1.419 1 95.62 206 MET A CA 1
ATOM 1580 C C . MET A 1 206 ? 8.516 -10.375 2.752 1 95.62 206 MET A C 1
ATOM 1582 O O . MET A 1 206 ? 7.992 -11.469 2.996 1 95.62 206 MET A O 1
ATOM 1586 N N . ASN A 1 207 ? 9.312 -9.82 3.58 1 91.81 207 ASN A N 1
ATOM 1587 C CA . ASN A 1 207 ? 9.602 -10.383 4.898 1 91.81 207 ASN A CA 1
ATOM 1588 C C . ASN A 1 207 ? 8.469 -10.102 5.887 1 91.81 207 ASN A C 1
ATOM 1590 O O . ASN A 1 207 ? 8.547 -9.164 6.676 1 91.81 207 ASN A O 1
ATOM 1594 N N . HIS A 1 208 ? 7.473 -10.953 5.91 1 91.06 208 HIS A N 1
ATOM 1595 C CA . HIS A 1 208 ? 6.289 -10.68 6.719 1 91.06 208 HIS A CA 1
ATOM 1596 C C . HIS A 1 208 ? 6.238 -11.594 7.941 1 91.06 208 HIS A C 1
ATOM 1598 O O . HIS A 1 208 ? 5.461 -11.352 8.867 1 91.06 208 HIS A O 1
ATOM 1604 N N . GLY A 1 209 ? 7.074 -12.609 8.016 1 91.81 209 GLY A N 1
ATOM 1605 C CA . GLY A 1 209 ? 7.043 -13.555 9.125 1 91.81 209 GLY A CA 1
ATOM 1606 C C . GLY A 1 209 ? 5.742 -14.328 9.219 1 91.81 209 GLY A C 1
ATOM 1607 O O . GLY A 1 209 ? 5.055 -14.508 8.211 1 91.81 209 GLY A O 1
ATOM 1608 N N . SER A 1 210 ? 5.516 -14.93 10.43 1 94.38 210 SER A N 1
ATOM 1609 C CA . SER A 1 210 ? 4.281 -15.672 10.664 1 94.38 210 SER A CA 1
ATOM 1610 C C . SER A 1 210 ? 3.115 -14.734 10.945 1 94.38 210 SER A C 1
ATOM 1612 O O . SER A 1 210 ? 3.303 -13.656 11.516 1 94.38 210 SER A O 1
ATOM 1614 N N . TRP A 1 211 ? 1.922 -15.086 10.539 1 92.62 211 TRP A N 1
ATOM 1615 C CA . TRP A 1 211 ? 0.796 -14.242 10.922 1 92.62 211 TRP A CA 1
ATOM 1616 C C . TRP A 1 211 ? -0.202 -15.016 11.773 1 92.62 211 TRP A C 1
ATOM 1618 O O . TRP A 1 211 ? -1.404 -14.742 11.742 1 92.62 211 TRP A O 1
ATOM 1628 N N . GLY A 1 212 ? 0.321 -16.078 12.453 1 91.94 212 GLY A N 1
ATOM 1629 C CA . GLY A 1 212 ? -0.502 -16.781 13.43 1 91.94 212 GLY A CA 1
ATOM 1630 C C . GLY A 1 212 ? -0.588 -18.266 13.172 1 91.94 212 GLY A C 1
ATOM 1631 O O . GLY A 1 212 ? 0.236 -18.828 12.438 1 91.94 212 GLY A O 1
ATOM 1632 N N . SER A 1 213 ? -1.628 -18.891 13.734 1 93.81 213 SER A N 1
ATOM 1633 C CA . SER A 1 213 ? -1.744 -20.344 13.758 1 93.81 213 SER A CA 1
ATOM 1634 C C . SER A 1 213 ? -2.07 -20.906 12.375 1 93.81 213 SER A C 1
ATOM 1636 O O . SER A 1 213 ? -1.687 -22.031 12.047 1 93.81 213 SER A O 1
ATOM 1638 N N . SER 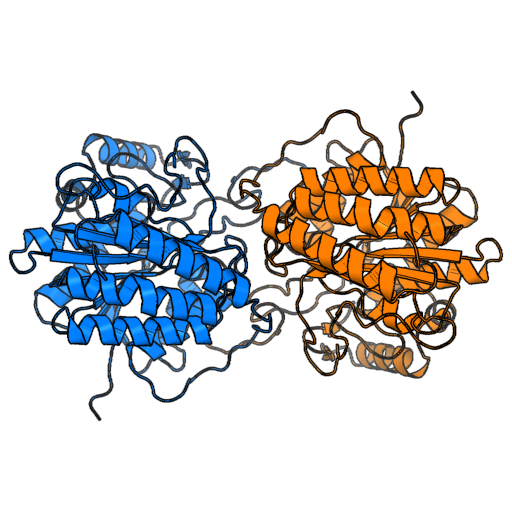A 1 214 ? -2.688 -20.047 11.57 1 94.38 214 SER A N 1
ATOM 1639 C CA . SER A 1 214 ? -3.025 -20.516 10.234 1 94.38 214 SER A CA 1
ATOM 1640 C C . SER A 1 214 ? -1.829 -20.422 9.297 1 94.38 214 SER A C 1
ATOM 1642 O O . SER A 1 214 ? -1.831 -21.016 8.211 1 94.38 214 SER A O 1
ATOM 1644 N N . HIS A 1 215 ? -0.868 -19.656 9.695 1 96.19 215 HIS A N 1
ATOM 1645 C CA . HIS A 1 215 ? 0.37 -19.469 8.945 1 96.19 215 HIS A CA 1
ATOM 1646 C C . HIS A 1 215 ? 1.584 -19.516 9.867 1 96.19 215 HIS A C 1
ATOM 1648 O O . HIS A 1 215 ? 2.264 -18.5 10.055 1 96.19 215 HIS A O 1
ATOM 1654 N N . PRO A 1 216 ? 1.951 -20.625 10.336 1 95.38 216 PRO A N 1
ATOM 1655 C CA . PRO A 1 216 ? 3.041 -20.703 11.305 1 95.38 216 PRO A CA 1
ATOM 1656 C C . PRO A 1 216 ? 4.418 -20.531 10.672 1 95.38 216 PRO A C 1
ATOM 1658 O O . PRO A 1 216 ? 5.398 -20.266 11.375 1 95.38 216 PRO A O 1
ATOM 1661 N N . GLN A 1 217 ? 4.547 -20.703 9.312 1 96.75 217 GLN A N 1
ATOM 1662 C CA . GLN A 1 217 ? 5.816 -20.547 8.609 1 96.75 217 GLN A CA 1
ATOM 1663 C C . GLN A 1 217 ? 6.27 -19.094 8.594 1 96.75 217 GLN A C 1
ATOM 1665 O O . GLN A 1 217 ? 5.445 -18.188 8.609 1 96.75 217 GLN A O 1
ATOM 1670 N N . LYS A 1 218 ? 7.512 -18.906 8.602 1 95.81 218 LYS A N 1
ATOM 1671 C CA . LYS A 1 218 ? 8.062 -17.547 8.648 1 95.81 218 LYS A CA 1
ATOM 1672 C C . LYS A 1 218 ? 8.484 -17.078 7.262 1 95.81 218 LYS A C 1
ATOM 1674 O O . LYS A 1 218 ? 8.586 -15.875 7.016 1 95.81 218 LYS A O 1
ATOM 1679 N N . GLY A 1 219 ? 8.703 -18 6.367 1 97.56 219 GLY A N 1
ATOM 1680 C CA . GLY A 1 219 ? 9.219 -17.641 5.055 1 97.56 219 GLY A CA 1
ATOM 1681 C C . GLY A 1 219 ? 10.68 -17.219 5.086 1 97.56 219 GLY A C 1
ATOM 1682 O O . GLY A 1 219 ? 11.141 -16.516 4.184 1 97.56 219 GLY A O 1
ATOM 1683 N N . SER A 1 220 ? 11.484 -17.641 6.102 1 97.06 220 SER A N 1
ATOM 1684 C CA . SER A 1 220 ? 12.883 -17.234 6.266 1 97.06 220 SER A CA 1
ATOM 1685 C C . SER A 1 220 ? 13.805 -18.109 5.422 1 97.06 220 SER A C 1
ATOM 1687 O O . SER A 1 220 ? 13.398 -19.156 4.93 1 97.06 220 SER A O 1
ATOM 1689 N N . ILE A 1 221 ? 15 -17.672 5.258 1 97.69 221 ILE A N 1
ATOM 1690 C CA . ILE A 1 221 ? 15.953 -18.266 4.324 1 97.69 221 ILE A CA 1
ATOM 1691 C C . ILE A 1 221 ? 16.375 -19.641 4.836 1 97.69 221 ILE A C 1
ATOM 1693 O O . ILE A 1 221 ? 16.859 -20.469 4.062 1 97.69 221 ILE A O 1
ATOM 1697 N N . ASP A 1 222 ? 16.156 -19.875 6.109 1 97.62 222 ASP A N 1
ATOM 1698 C CA . ASP A 1 222 ? 16.656 -21.109 6.711 1 97.62 222 ASP A CA 1
ATOM 1699 C C . ASP A 1 222 ? 15.617 -22.219 6.625 1 97.62 222 ASP A C 1
ATOM 1701 O O . ASP A 1 222 ? 15.891 -23.359 7 1 97.62 222 ASP A O 1
ATOM 1705 N N . GLU A 1 223 ? 14.391 -21.922 6.137 1 98.31 223 GLU A N 1
ATOM 1706 C CA . GLU A 1 223 ? 13.375 -22.938 5.871 1 98.31 223 GLU A CA 1
ATOM 1707 C C . GLU A 1 223 ? 13.625 -23.641 4.535 1 98.31 223 GLU A C 1
ATOM 1709 O O . GLU A 1 223 ? 12.992 -23.312 3.533 1 98.31 223 GLU A O 1
ATOM 1714 N N . LEU A 1 224 ? 14.406 -24.703 4.527 1 98.38 224 LEU A N 1
ATOM 1715 C CA . LEU A 1 224 ? 15.016 -25.234 3.314 1 98.38 224 LEU A CA 1
ATOM 1716 C C . LEU A 1 224 ? 14.359 -26.547 2.906 1 98.38 224 LEU A C 1
ATOM 1718 O O . LEU A 1 224 ? 14.703 -27.125 1.869 1 98.38 224 LEU A O 1
ATOM 1722 N N . GLY A 1 225 ? 13.391 -27.062 3.6 1 98.31 225 GLY A N 1
ATOM 1723 C CA . GLY A 1 225 ? 12.883 -28.422 3.426 1 98.31 225 GLY A CA 1
ATOM 1724 C C . GLY A 1 225 ? 13.414 -29.391 4.457 1 98.31 225 GLY A C 1
ATOM 1725 O O . GLY A 1 225 ? 14.172 -29 5.348 1 98.31 225 GLY A O 1
ATOM 1726 N N . GLU A 1 226 ? 12.953 -30.562 4.379 1 98.06 226 GLU A N 1
ATOM 1727 C CA . GLU A 1 226 ? 13.344 -31.609 5.332 1 98.06 226 GLU A CA 1
ATOM 1728 C C . GLU A 1 226 ? 13.562 -32.938 4.633 1 98.06 226 GLU A C 1
ATOM 1730 O O . GLU A 1 226 ? 13 -33.188 3.561 1 98.06 226 GLU A O 1
ATOM 1735 N N . ASP A 1 227 ? 14.359 -33.812 5.289 1 97.44 227 ASP A N 1
ATOM 1736 C CA . ASP A 1 227 ? 14.648 -35.125 4.777 1 97.44 227 ASP A CA 1
ATOM 1737 C C . ASP A 1 227 ? 15.148 -35.062 3.334 1 97.44 227 ASP A C 1
ATOM 1739 O O . ASP A 1 227 ? 16.062 -34.312 3.02 1 97.44 227 ASP A O 1
ATOM 1743 N N . VAL A 1 228 ? 14.562 -35.844 2.477 1 97.62 228 VAL A N 1
ATOM 1744 C CA . VAL A 1 228 ? 15.039 -35.844 1.098 1 97.62 228 VAL A CA 1
ATOM 1745 C C . VAL A 1 228 ? 14.672 -34.531 0.409 1 97.62 228 VAL A C 1
ATOM 1747 O O . VAL A 1 228 ? 15.219 -34.219 -0.649 1 97.62 228 VAL A O 1
ATOM 1750 N N . GLY A 1 229 ? 13.781 -33.781 1.011 1 98.19 229 GLY A N 1
ATOM 1751 C CA . GLY A 1 229 ? 13.359 -32.531 0.453 1 98.19 229 GLY A CA 1
ATOM 1752 C C . GLY A 1 229 ? 14.242 -31.359 0.874 1 98.19 229 GLY A C 1
ATOM 1753 O O . GLY A 1 229 ? 14.031 -30.219 0.448 1 98.19 229 GLY A O 1
ATOM 1754 N N . LEU A 1 230 ? 15.336 -31.672 1.737 1 98.06 230 LEU A N 1
ATOM 1755 C CA . LEU A 1 230 ? 16.234 -30.625 2.186 1 98.06 230 LEU A CA 1
ATOM 1756 C C . LEU A 1 230 ? 16.922 -29.938 0.998 1 98.06 230 LEU A C 1
ATOM 1758 O O . LEU A 1 230 ? 17.547 -30.609 0.174 1 98.06 230 LEU A O 1
ATOM 1762 N N . GLY A 1 231 ? 16.703 -28.625 0.904 1 98.12 231 GLY A N 1
ATOM 1763 C CA . GLY A 1 231 ? 17.328 -27.859 -0.159 1 98.12 231 GLY A CA 1
ATOM 1764 C C . GLY A 1 231 ? 16.375 -27.531 -1.298 1 98.12 231 GLY A C 1
ATOM 1765 O O . GLY A 1 231 ? 16.703 -26.734 -2.178 1 98.12 231 GLY A O 1
ATOM 1766 N N . TYR A 1 232 ? 15.18 -28.094 -1.229 1 98.69 232 TYR A N 1
ATOM 1767 C CA . TYR A 1 232 ? 14.273 -27.938 -2.363 1 98.69 232 TYR A CA 1
ATOM 1768 C C . TYR A 1 232 ? 13.148 -26.969 -2.025 1 98.69 232 TYR A C 1
ATOM 1770 O O . TYR A 1 232 ? 12.164 -26.875 -2.76 1 98.69 232 TYR A O 1
ATOM 1778 N N . ASN A 1 233 ? 13.219 -26.297 -0.894 1 98.81 233 ASN A N 1
ATOM 1779 C CA . ASN A 1 233 ? 12.422 -25.125 -0.551 1 98.81 233 ASN A CA 1
ATOM 1780 C C . ASN A 1 233 ? 13.305 -23.891 -0.373 1 98.81 233 ASN A C 1
ATOM 1782 O O . ASN A 1 233 ? 14.055 -23.797 0.6 1 98.81 233 ASN A O 1
ATOM 1786 N N . LEU A 1 234 ? 13.219 -22.969 -1.3 1 98.81 234 LEU A N 1
ATOM 1787 C CA . LEU A 1 234 ? 14.07 -21.781 -1.271 1 98.81 234 LEU A CA 1
ATOM 1788 C C . LEU A 1 234 ? 13.234 -20.516 -1.076 1 98.81 234 LEU A C 1
ATOM 1790 O O . LEU A 1 234 ? 12.484 -20.125 -1.973 1 98.81 234 LEU A O 1
ATOM 1794 N N . ASN A 1 235 ? 13.352 -19.969 0.078 1 98.69 235 ASN A N 1
ATOM 1795 C CA . ASN A 1 235 ? 12.727 -18.672 0.37 1 98.69 235 ASN A CA 1
ATOM 1796 C C . ASN A 1 235 ? 13.664 -17.516 0.041 1 98.69 235 ASN A C 1
ATOM 1798 O O . ASN A 1 235 ? 14.852 -17.547 0.365 1 98.69 235 ASN A O 1
ATOM 1802 N N . VAL A 1 236 ? 13.133 -16.484 -0.626 1 98.62 236 VAL A N 1
ATOM 1803 C CA . VAL A 1 236 ? 13.836 -15.258 -0.972 1 98.62 236 VAL A CA 1
ATOM 1804 C C . VAL A 1 236 ? 13.094 -14.055 -0.402 1 98.62 236 VAL A C 1
ATOM 1806 O O . VAL A 1 236 ? 12.453 -13.305 -1.145 1 98.62 236 VAL A O 1
ATOM 1809 N N . PRO A 1 237 ? 13.133 -13.891 0.94 1 97.69 237 PRO A N 1
ATOM 1810 C CA . PRO A 1 237 ? 12.523 -12.703 1.525 1 97.69 237 PRO A CA 1
ATOM 1811 C C . PRO A 1 237 ? 13.227 -11.414 1.112 1 97.69 237 PRO A C 1
ATOM 1813 O O . PRO A 1 237 ? 14.422 -11.242 1.384 1 97.69 237 PRO A O 1
ATOM 1816 N N . LEU A 1 238 ? 12.531 -10.547 0.434 1 97 238 LEU A N 1
ATOM 1817 C CA . LEU A 1 238 ? 13.07 -9.273 -0.037 1 97 238 LEU A CA 1
ATOM 1818 C C . LEU A 1 238 ? 12.633 -8.125 0.867 1 97 238 LEU A C 1
ATOM 1820 O O . LEU A 1 238 ? 11.5 -8.117 1.355 1 97 238 LEU A O 1
ATOM 1824 N N . PRO A 1 239 ? 13.508 -7.18 1.048 1 94.62 239 PRO A N 1
ATOM 1825 C CA . PRO A 1 239 ? 13.133 -6.031 1.869 1 94.62 239 PRO A CA 1
ATOM 1826 C C . PRO A 1 239 ? 11.914 -5.289 1.319 1 94.62 239 PRO A C 1
ATOM 1828 O O . PRO A 1 239 ? 11.742 -5.199 0.102 1 94.62 239 PRO A O 1
ATOM 1831 N N . ASN A 1 240 ? 11.133 -4.738 2.277 1 93.94 240 ASN A N 1
ATOM 1832 C CA . ASN A 1 240 ? 10.023 -3.9 1.837 1 93.94 240 ASN A CA 1
ATOM 1833 C C . ASN A 1 240 ? 10.5 -2.768 0.931 1 93.94 240 ASN A C 1
ATOM 1835 O O . ASN A 1 240 ? 11.57 -2.191 1.159 1 93.94 240 ASN A O 1
ATOM 1839 N N . GLY A 1 241 ? 9.719 -2.518 -0.123 1 93.44 241 GLY A N 1
ATOM 1840 C CA . GLY A 1 241 ? 10.062 -1.459 -1.059 1 93.44 241 GLY A CA 1
ATOM 1841 C C . GLY A 1 241 ? 10.828 -1.959 -2.268 1 93.44 241 GLY A C 1
ATOM 1842 O O . GLY A 1 241 ? 11.078 -1.2 -3.207 1 93.44 241 GLY A O 1
ATOM 1843 N N . THR A 1 242 ? 11.188 -3.236 -2.291 1 96.19 242 THR A N 1
ATOM 1844 C CA . THR A 1 242 ? 11.906 -3.789 -3.436 1 96.19 242 THR A CA 1
ATOM 1845 C C . THR A 1 242 ? 11.094 -3.609 -4.719 1 96.19 242 THR A C 1
ATOM 1847 O O . THR A 1 242 ? 9.891 -3.871 -4.742 1 96.19 242 THR A O 1
ATOM 1850 N N . GLY A 1 243 ? 11.773 -3.131 -5.734 1 96.56 243 GLY A N 1
ATOM 1851 C CA . GLY A 1 243 ? 11.109 -2.842 -6.996 1 96.56 243 GLY A CA 1
ATOM 1852 C C . GLY A 1 243 ? 11.648 -3.656 -8.156 1 96.56 243 GLY A C 1
ATOM 1853 O O . GLY A 1 243 ? 12.016 -4.82 -7.984 1 96.56 243 GLY A O 1
ATOM 1854 N N . ASP A 1 244 ? 11.656 -3.057 -9.352 1 97.88 244 ASP A N 1
ATOM 1855 C CA . ASP A 1 244 ? 11.945 -3.738 -10.609 1 97.88 244 ASP A CA 1
ATOM 1856 C C . ASP A 1 244 ? 13.359 -4.312 -10.609 1 97.88 244 ASP A C 1
ATOM 1858 O O . ASP A 1 244 ? 13.555 -5.488 -10.922 1 97.88 244 ASP A O 1
ATOM 1862 N N . ARG A 1 245 ? 14.312 -3.545 -10.18 1 97.62 245 ARG A N 1
ATOM 1863 C CA . ARG A 1 245 ? 15.711 -3.98 -10.227 1 97.62 245 ARG A CA 1
ATOM 1864 C C . ARG A 1 245 ? 15.977 -5.078 -9.203 1 97.62 245 ARG A C 1
ATOM 1866 O O . ARG A 1 245 ? 16.703 -6.035 -9.484 1 97.62 245 ARG A O 1
ATOM 1873 N N . GLY A 1 246 ? 15.438 -4.871 -8.039 1 98 246 GLY A N 1
ATOM 1874 C CA . GLY A 1 246 ? 15.609 -5.883 -7.008 1 98 246 GLY A CA 1
ATOM 1875 C C . GLY A 1 246 ? 15.031 -7.23 -7.395 1 98 246 GLY A C 1
ATOM 1876 O O . GLY A 1 246 ? 15.688 -8.266 -7.227 1 98 246 GLY A O 1
ATOM 1877 N N . TYR A 1 247 ? 13.82 -7.289 -7.934 1 98.56 247 TYR A N 1
ATOM 1878 C CA . TYR A 1 247 ? 13.195 -8.531 -8.359 1 98.56 247 TYR A CA 1
ATOM 1879 C C . TYR A 1 247 ? 13.953 -9.156 -9.523 1 98.56 247 TYR A C 1
ATOM 1881 O O . TYR A 1 247 ? 14.172 -10.367 -9.555 1 98.56 247 TYR A O 1
ATOM 1889 N N . GLU A 1 248 ? 14.305 -8.297 -10.469 1 98.69 248 GLU A N 1
ATOM 1890 C CA . GLU A 1 248 ? 15.07 -8.812 -11.602 1 98.69 248 GLU A CA 1
ATOM 1891 C C . GLU A 1 248 ? 16.375 -9.453 -11.141 1 98.69 248 GLU A C 1
ATOM 1893 O O . GLU A 1 248 ? 16.75 -10.523 -11.609 1 98.69 248 GLU A O 1
ATOM 1898 N N . TYR A 1 249 ? 17.047 -8.758 -10.234 1 98.81 249 TYR A N 1
ATOM 1899 C CA . TYR A 1 249 ? 18.297 -9.266 -9.703 1 98.81 249 TYR A CA 1
ATOM 1900 C C . TYR A 1 249 ? 18.094 -10.586 -8.977 1 98.81 249 TYR A C 1
ATOM 1902 O O . TYR A 1 249 ? 18.875 -11.531 -9.148 1 98.81 249 TYR A O 1
ATOM 1910 N N . ALA A 1 250 ? 17.078 -10.688 -8.164 1 98.81 250 ALA A N 1
ATOM 1911 C CA . ALA A 1 250 ? 16.766 -11.914 -7.441 1 98.81 250 ALA A CA 1
ATOM 1912 C C . ALA A 1 250 ? 16.453 -13.062 -8.406 1 98.81 250 ALA A C 1
ATOM 1914 O O . ALA A 1 250 ? 16.891 -14.188 -8.195 1 98.81 250 ALA A O 1
ATOM 1915 N N . MET A 1 251 ? 15.664 -12.773 -9.461 1 98.81 251 MET A N 1
ATOM 1916 C CA . MET A 1 251 ? 15.336 -13.781 -10.469 1 98.81 251 MET A CA 1
ATOM 1917 C C . MET A 1 251 ? 16.594 -14.32 -11.125 1 98.81 251 MET A C 1
ATOM 1919 O O . MET A 1 251 ? 16.781 -15.539 -11.219 1 98.81 251 MET A O 1
ATOM 1923 N N . ASN A 1 252 ? 17.453 -13.438 -11.492 1 98.62 252 ASN A N 1
ATOM 1924 C CA . ASN A 1 252 ? 18.625 -13.82 -12.273 1 98.62 252 ASN A CA 1
ATOM 1925 C C . ASN A 1 252 ? 19.672 -14.5 -11.406 1 98.62 252 ASN A C 1
ATOM 1927 O O . ASN A 1 252 ? 20.344 -15.43 -11.852 1 98.62 252 ASN A O 1
ATOM 1931 N N . GLU A 1 253 ? 19.812 -14.047 -10.156 1 98.38 253 GLU A N 1
ATOM 1932 C CA . GLU A 1 253 ? 20.938 -14.5 -9.336 1 98.38 253 GLU A CA 1
ATOM 1933 C C . GLU A 1 253 ? 20.547 -15.711 -8.484 1 98.38 253 GLU A C 1
ATOM 1935 O O . GLU A 1 253 ? 21.406 -16.484 -8.062 1 98.38 253 GLU A O 1
ATOM 1940 N N . LEU A 1 254 ? 19.25 -15.828 -8.242 1 98.56 254 LEU A N 1
ATOM 1941 C CA . LEU A 1 254 ? 18.844 -16.891 -7.32 1 98.56 254 LEU A CA 1
ATOM 1942 C C . LEU A 1 254 ? 17.922 -17.891 -8.016 1 98.56 254 LEU A C 1
ATOM 1944 O O . LEU A 1 254 ? 18.188 -19.094 -7.996 1 98.56 254 LEU A O 1
ATOM 1948 N N . VAL A 1 255 ? 16.859 -17.438 -8.711 1 98.56 255 VAL A N 1
ATOM 1949 C CA . VAL A 1 255 ? 15.82 -18.312 -9.258 1 98.56 255 VAL A CA 1
ATOM 1950 C C . VAL A 1 255 ? 16.359 -19.078 -10.461 1 98.56 255 VAL A C 1
ATOM 1952 O O . VAL A 1 255 ? 16.312 -20.312 -10.492 1 98.56 255 VAL A O 1
ATOM 1955 N N . VAL A 1 256 ? 16.891 -18.375 -11.438 1 98.25 256 VAL A N 1
ATOM 1956 C CA . VAL A 1 256 ? 17.328 -18.984 -12.695 1 98.25 256 VAL A CA 1
ATOM 1957 C C . VAL A 1 256 ? 18.391 -20.047 -12.422 1 98.25 256 VAL A C 1
ATOM 1959 O O . VAL A 1 256 ? 18.266 -21.188 -12.867 1 98.25 256 VAL A O 1
ATOM 1962 N N . PRO A 1 257 ? 19.453 -19.734 -11.602 1 97.38 257 PRO A N 1
ATOM 1963 C CA . PRO A 1 257 ? 20.453 -20.781 -11.344 1 97.38 257 PRO A CA 1
ATOM 1964 C C . PRO A 1 257 ? 19.875 -21.984 -10.609 1 97.38 257 PRO A C 1
ATOM 1966 O O . PRO A 1 257 ? 20.266 -23.125 -10.891 1 97.38 257 PRO A O 1
ATOM 1969 N N . ALA A 1 258 ? 18.953 -21.781 -9.672 1 98.12 258 ALA A N 1
ATOM 1970 C CA . ALA A 1 258 ? 18.359 -22.891 -8.93 1 98.12 258 ALA A CA 1
ATOM 1971 C C . ALA A 1 258 ? 17.562 -23.797 -9.859 1 98.12 258 ALA A C 1
ATOM 1973 O O . ALA A 1 258 ? 17.641 -25.031 -9.758 1 98.12 258 ALA A O 1
ATOM 1974 N N . VAL A 1 259 ? 16.797 -23.188 -10.75 1 98 259 VAL A N 1
ATOM 1975 C CA . VAL A 1 259 ? 15.977 -23.953 -11.68 1 98 259 VAL A CA 1
ATOM 1976 C C . VAL A 1 259 ? 16.875 -24.719 -12.648 1 98 259 VAL A C 1
ATOM 1978 O O . VAL A 1 259 ? 16.609 -25.891 -12.953 1 98 259 VAL A O 1
ATOM 1981 N N . ARG A 1 260 ? 17.906 -24.062 -13.125 1 96.25 260 ARG A N 1
ATOM 1982 C CA . ARG A 1 260 ? 18.844 -24.688 -14.039 1 96.25 260 ARG A CA 1
ATOM 1983 C C . ARG A 1 260 ? 19.453 -25.938 -13.422 1 96.25 260 ARG A C 1
ATOM 1985 O O . ARG A 1 260 ? 19.5 -27 -14.062 1 96.25 260 ARG A O 1
ATOM 1992 N N . ARG A 1 261 ? 19.844 -25.875 -12.227 1 96.56 261 ARG A N 1
ATOM 1993 C CA . ARG A 1 261 ? 20.469 -27 -11.547 1 96.56 261 ARG A CA 1
ATOM 1994 C C . ARG A 1 261 ? 19.469 -28.094 -11.242 1 96.56 261 ARG A C 1
ATOM 1996 O O . ARG A 1 261 ? 19.781 -29.281 -11.305 1 96.56 261 ARG A O 1
ATOM 2003 N N . PHE A 1 262 ? 18.297 -27.75 -10.859 1 97.38 262 PHE A N 1
ATOM 2004 C CA . PHE A 1 262 ? 17.25 -28.703 -10.539 1 97.38 262 PHE A CA 1
ATOM 2005 C C . PHE A 1 262 ? 16.828 -29.484 -11.773 1 97.38 262 PHE A C 1
ATOM 2007 O O . PHE A 1 262 ? 16.547 -30.688 -11.695 1 97.38 262 PHE A O 1
ATOM 2014 N N . GLY A 1 263 ? 16.797 -28.766 -12.93 1 96.88 263 GLY A N 1
ATOM 2015 C CA . GLY A 1 263 ? 16.469 -29.422 -14.188 1 96.88 263 GLY A CA 1
ATOM 2016 C C . GLY A 1 263 ? 15.055 -29.953 -14.234 1 96.88 263 GLY A C 1
ATOM 2017 O O . GLY A 1 263 ? 14.852 -31.172 -14.359 1 96.88 263 GLY A O 1
ATOM 2018 N N . PRO A 1 264 ? 14.055 -29.109 -14.18 1 98.06 264 PRO A N 1
ATOM 2019 C CA . PRO A 1 264 ? 12.656 -29.547 -14.141 1 98.06 264 PRO A CA 1
ATOM 2020 C C . PRO A 1 264 ? 12.117 -29.922 -15.523 1 98.06 264 PRO A C 1
ATOM 2022 O O . PRO A 1 264 ? 12.625 -29.438 -16.531 1 98.06 264 PRO A O 1
ATOM 2025 N N . ASP A 1 265 ? 11.078 -30.766 -15.547 1 97 265 ASP A N 1
ATOM 2026 C CA . ASP A 1 265 ? 10.328 -31.109 -16.75 1 97 265 ASP A CA 1
ATOM 2027 C C . ASP A 1 265 ? 9.164 -30.141 -16.953 1 97 265 ASP A C 1
ATOM 2029 O O . ASP A 1 265 ? 8.586 -30.094 -18.047 1 97 265 ASP A O 1
ATOM 2033 N N . MET A 1 266 ? 8.844 -29.484 -15.914 1 97.94 266 MET A N 1
ATOM 2034 C CA . MET A 1 266 ? 7.703 -28.562 -15.883 1 97.94 266 MET A CA 1
ATOM 2035 C C . MET A 1 266 ? 7.988 -27.391 -14.961 1 97.94 266 MET A C 1
ATOM 2037 O O . MET A 1 266 ? 8.578 -27.547 -13.891 1 97.94 266 MET A O 1
ATOM 2041 N N . VAL A 1 267 ? 7.641 -26.156 -15.438 1 98.75 267 VAL A N 1
ATOM 2042 C CA . VAL A 1 267 ? 7.758 -24.969 -14.602 1 98.75 267 VAL A CA 1
ATOM 2043 C C . VAL A 1 267 ? 6.371 -24.375 -14.352 1 98.75 267 VAL A C 1
ATOM 2045 O O . VAL A 1 267 ? 5.574 -24.219 -15.281 1 98.75 267 VAL A O 1
ATOM 2048 N N . VAL A 1 268 ? 6.059 -24.156 -13.102 1 98.94 268 VAL A N 1
ATOM 2049 C CA . VAL A 1 268 ? 4.824 -23.5 -12.672 1 98.94 268 VAL A CA 1
ATOM 2050 C C . VAL A 1 268 ? 5.145 -22.141 -12.062 1 98.94 268 VAL A C 1
ATOM 2052 O O . VAL A 1 268 ? 5.93 -22.047 -11.117 1 98.94 268 VAL A O 1
ATOM 2055 N N . LEU A 1 269 ? 4.637 -21.094 -12.664 1 98.94 269 LEU A N 1
ATOM 2056 C CA . LEU A 1 269 ? 4.75 -19.75 -12.109 1 98.94 269 LEU A CA 1
ATOM 2057 C C . LEU A 1 269 ? 3.486 -19.359 -11.344 1 98.94 269 LEU A C 1
ATOM 2059 O O . LEU A 1 269 ? 2.41 -19.25 -11.938 1 98.94 269 LEU A O 1
ATOM 2063 N N . VAL A 1 270 ? 3.592 -19.297 -10.031 1 98.88 270 VAL A N 1
ATOM 2064 C CA . VAL A 1 270 ? 2.529 -18.797 -9.164 1 98.88 270 VAL A CA 1
ATOM 2065 C C . VAL A 1 270 ? 2.592 -17.266 -9.094 1 98.88 270 VAL A C 1
ATOM 2067 O O . VAL A 1 270 ? 3.584 -16.703 -8.625 1 98.88 270 VAL A O 1
ATOM 2070 N N . VAL A 1 271 ? 1.525 -16.641 -9.547 1 98.06 271 VAL A N 1
ATOM 2071 C CA . VAL A 1 271 ? 1.658 -15.211 -9.812 1 98.06 271 VAL A CA 1
ATOM 2072 C C . VAL A 1 271 ? 0.632 -14.438 -8.992 1 98.06 271 VAL A C 1
ATOM 2074 O O . VAL A 1 271 ? -0.573 -14.672 -9.109 1 98.06 271 VAL A O 1
ATOM 2077 N N . GLY A 1 272 ? 1.075 -13.555 -8.195 1 98.38 272 GLY A N 1
ATOM 2078 C CA . GLY A 1 272 ? 0.299 -12.492 -7.578 1 98.38 272 GLY A CA 1
ATOM 2079 C C . GLY A 1 272 ? 0.787 -11.109 -7.953 1 98.38 272 GLY A C 1
ATOM 2080 O O . GLY A 1 272 ? 1.992 -10.875 -8.062 1 98.38 272 GLY A O 1
ATOM 2081 N N . GLN A 1 273 ? -0.125 -10.18 -8.219 1 98.56 273 GLN A N 1
ATOM 2082 C CA . GLN A 1 273 ? 0.269 -8.812 -8.555 1 98.56 273 GLN A CA 1
ATOM 2083 C C . GLN A 1 273 ? 0.318 -7.93 -7.312 1 98.56 273 GLN A C 1
ATOM 2085 O O . GLN A 1 273 ? 0.398 -6.707 -7.418 1 98.56 273 GLN A O 1
ATOM 2090 N N . ASP A 1 274 ? 0.257 -8.539 -6.105 1 98.44 274 ASP A N 1
ATOM 2091 C CA . ASP A 1 274 ? 0.257 -7.766 -4.867 1 98.44 274 ASP A CA 1
ATOM 2092 C C . ASP A 1 274 ? 1.674 -7.344 -4.484 1 98.44 274 ASP A C 1
ATOM 2094 O O . ASP A 1 274 ? 1.874 -6.664 -3.477 1 98.44 274 ASP A O 1
ATOM 2098 N N . SER A 1 275 ? 2.713 -7.633 -5.328 1 97.62 275 SER A N 1
ATOM 2099 C CA . SER A 1 275 ? 4.043 -7.047 -5.203 1 97.62 275 SER A CA 1
ATOM 2100 C C . SER A 1 275 ? 4.113 -5.688 -5.887 1 97.62 275 SER A C 1
ATOM 2102 O O . SER A 1 275 ? 5.137 -5.004 -5.82 1 97.62 275 SER A O 1
ATOM 2104 N N . SER A 1 276 ? 3.049 -5.27 -6.473 1 97.44 276 SER A N 1
ATOM 2105 C CA . SER A 1 276 ? 3.045 -4.02 -7.227 1 97.44 276 SER A CA 1
ATOM 2106 C C . SER A 1 276 ? 3.055 -2.812 -6.293 1 97.44 276 SER A C 1
ATOM 2108 O O . SER A 1 276 ? 2.635 -2.91 -5.141 1 97.44 276 SER A O 1
ATOM 2110 N N . ALA A 1 277 ? 3.463 -1.667 -6.703 1 94.88 277 ALA A N 1
ATOM 2111 C CA . ALA A 1 277 ? 3.744 -0.442 -5.957 1 94.88 277 ALA A CA 1
ATOM 2112 C C . ALA A 1 277 ? 2.486 0.083 -5.27 1 94.88 277 ALA A C 1
ATOM 2114 O O . ALA A 1 277 ? 2.572 0.804 -4.273 1 94.88 277 ALA A O 1
ATOM 2115 N N . PHE A 1 278 ? 1.255 -0.286 -5.602 1 95.44 278 PHE A N 1
ATOM 2116 C CA . PHE A 1 278 ? 0.07 0.367 -5.059 1 95.44 278 PHE A CA 1
ATOM 2117 C C . PHE A 1 278 ? -0.88 -0.657 -4.449 1 95.44 278 PHE A C 1
ATOM 2119 O O . PHE A 1 278 ? -1.969 -0.304 -3.988 1 95.44 278 PHE A O 1
ATOM 2126 N N . ASP A 1 279 ? -0.379 -1.875 -4.395 1 97.19 279 ASP A N 1
ATOM 2127 C CA . ASP A 1 279 ? -1.238 -2.881 -3.777 1 97.19 279 ASP A CA 1
ATOM 2128 C C . ASP A 1 279 ? -1.346 -2.662 -2.271 1 97.19 279 ASP A C 1
ATOM 2130 O O . ASP A 1 279 ? -0.339 -2.432 -1.599 1 97.19 279 ASP A O 1
ATOM 2134 N N . PRO A 1 280 ? -2.49 -2.645 -1.729 1 95 280 PRO A N 1
ATOM 2135 C CA . PRO A 1 280 ? -2.633 -2.377 -0.295 1 95 280 PRO A CA 1
ATOM 2136 C C . PRO A 1 280 ? -2.154 -3.537 0.573 1 95 280 PRO A C 1
ATOM 2138 O O . PRO A 1 280 ? -1.923 -3.363 1.772 1 95 280 PRO A O 1
ATOM 2141 N N . ASN A 1 281 ? -2.008 -4.711 0.011 1 93.88 281 ASN A N 1
ATOM 2142 C CA . ASN A 1 281 ? -1.724 -5.91 0.794 1 93.88 281 ASN A CA 1
ATOM 2143 C C . ASN A 1 281 ? -0.259 -6.32 0.677 1 93.88 281 ASN A C 1
ATOM 2145 O O . ASN A 1 281 ? 0.128 -7.395 1.141 1 93.88 281 ASN A O 1
ATOM 2149 N N . GLY A 1 282 ? 0.556 -5.598 0.138 1 94.12 282 GLY A N 1
ATOM 2150 C CA . GLY A 1 282 ? 1.996 -5.773 0.039 1 94.12 282 GLY A CA 1
ATOM 2151 C C . GLY A 1 282 ? 2.764 -4.469 0.139 1 94.12 282 GLY A C 1
ATOM 2152 O O . GLY A 1 282 ? 2.191 -3.391 -0.031 1 94.12 282 GLY A O 1
ATOM 2153 N N . ARG A 1 283 ? 4.02 -4.57 0.388 1 94.69 283 ARG A N 1
ATOM 2154 C CA . ARG A 1 283 ? 4.812 -3.357 0.562 1 94.69 283 ARG A CA 1
ATOM 2155 C C . ARG A 1 283 ? 5.957 -3.303 -0.442 1 94.69 283 ARG A C 1
ATOM 2157 O O . ARG A 1 283 ? 6.926 -2.568 -0.246 1 94.69 283 ARG A O 1
ATOM 2164 N N . GLN A 1 284 ? 5.883 -4.125 -1.491 1 96.06 284 GLN A N 1
ATOM 2165 C CA . GLN A 1 284 ? 6.871 -4.055 -2.561 1 96.06 284 GLN A CA 1
ATOM 2166 C C . GLN A 1 284 ? 6.5 -2.986 -3.584 1 96.06 284 GLN A C 1
ATOM 2168 O O . GLN A 1 284 ? 5.438 -2.369 -3.488 1 96.06 284 GLN A O 1
ATOM 2173 N N . SER A 1 285 ? 7.406 -2.721 -4.551 1 96.19 285 SER A N 1
ATOM 2174 C CA . SER A 1 285 ? 7.203 -1.606 -5.473 1 96.19 285 SER A CA 1
ATOM 2175 C C . SER A 1 285 ? 7.422 -2.037 -6.918 1 96.19 285 SER A C 1
ATOM 2177 O O . SER A 1 285 ? 8 -1.293 -7.711 1 96.19 285 SER A O 1
ATOM 2179 N N . LEU A 1 286 ? 6.969 -3.229 -7.23 1 97.06 286 LEU A N 1
ATOM 2180 C CA . LEU A 1 286 ? 7.043 -3.658 -8.625 1 97.06 286 LEU A CA 1
ATOM 2181 C C . LEU A 1 286 ? 6.109 -2.828 -9.5 1 97.06 286 LEU A C 1
ATOM 2183 O O . LEU A 1 286 ? 5.008 -2.473 -9.07 1 97.06 286 LEU A O 1
ATOM 2187 N N . THR A 1 287 ? 6.602 -2.533 -10.703 1 97.75 287 THR A N 1
ATOM 2188 C CA . THR A 1 287 ? 5.797 -1.834 -11.703 1 97.75 287 THR A CA 1
ATOM 2189 C C . THR A 1 287 ? 5.492 -2.746 -12.883 1 97.75 287 THR A C 1
ATOM 2191 O O . THR A 1 287 ? 5.887 -3.914 -12.891 1 97.75 287 THR A O 1
ATOM 2194 N N . MET A 1 288 ? 4.738 -2.225 -13.883 1 98.25 288 MET A N 1
ATOM 2195 C CA . MET A 1 288 ? 4.473 -2.975 -15.102 1 98.25 288 MET A CA 1
ATOM 2196 C C . MET A 1 288 ? 5.766 -3.48 -15.727 1 98.25 288 MET A C 1
ATOM 2198 O O . MET A 1 288 ? 5.836 -4.625 -16.188 1 98.25 288 MET A O 1
ATOM 2202 N N . ASN A 1 289 ? 6.777 -2.621 -15.664 1 97.94 289 ASN A N 1
ATOM 2203 C CA . ASN A 1 289 ? 8.062 -3.002 -16.25 1 97.94 289 ASN A CA 1
ATOM 2204 C C . ASN A 1 289 ? 8.688 -4.18 -15.516 1 97.94 289 ASN A C 1
ATOM 2206 O O . ASN A 1 289 ? 9.273 -5.07 -16.141 1 97.94 289 ASN A O 1
ATOM 2210 N N . GLY A 1 290 ? 8.625 -4.156 -14.219 1 98.25 290 GLY A N 1
ATOM 2211 C CA . GLY A 1 290 ? 9.148 -5.266 -13.438 1 98.25 290 GLY A CA 1
ATOM 2212 C C . GLY A 1 290 ? 8.445 -6.582 -13.727 1 98.25 290 GLY A C 1
ATOM 2213 O O . GLY A 1 290 ? 9.094 -7.617 -13.883 1 98.25 290 GLY A O 1
ATOM 2214 N N . TYR A 1 291 ? 7.113 -6.566 -13.836 1 98.69 291 TYR A N 1
ATOM 2215 C CA . TYR A 1 291 ? 6.348 -7.766 -14.156 1 98.69 291 TYR A CA 1
ATOM 2216 C C . TYR A 1 291 ? 6.664 -8.258 -15.562 1 98.69 291 TYR A C 1
ATOM 2218 O O . TYR A 1 291 ? 6.742 -9.469 -15.805 1 98.69 291 TYR A O 1
ATOM 2226 N N . ARG A 1 292 ? 6.828 -7.34 -16.5 1 98.69 292 ARG A N 1
ATOM 2227 C CA . ARG A 1 292 ? 7.207 -7.711 -17.859 1 98.69 292 ARG A CA 1
ATOM 2228 C C . ARG A 1 292 ? 8.539 -8.453 -17.875 1 98.69 292 ARG A C 1
ATOM 2230 O O . ARG A 1 292 ? 8.68 -9.477 -18.531 1 98.69 292 ARG A O 1
ATOM 2237 N N . ARG A 1 293 ? 9.516 -7.91 -17.109 1 98.62 293 ARG A N 1
ATOM 2238 C CA . ARG A 1 293 ? 10.844 -8.516 -17.047 1 98.62 293 ARG A CA 1
ATOM 2239 C C . ARG A 1 293 ? 10.781 -9.914 -16.438 1 98.62 293 ARG A C 1
ATOM 2241 O O . ARG A 1 293 ? 11.438 -10.836 -16.906 1 98.62 293 ARG A O 1
ATOM 2248 N N . ILE A 1 294 ? 10.016 -10.078 -15.414 1 98.88 294 ILE A N 1
ATOM 2249 C CA . ILE A 1 294 ? 9.844 -11.391 -14.789 1 98.88 294 ILE A CA 1
ATOM 2250 C C . ILE A 1 294 ? 9.25 -12.367 -15.805 1 98.88 294 ILE A C 1
ATOM 2252 O O . ILE A 1 294 ? 9.695 -13.508 -15.906 1 98.88 294 ILE A O 1
ATOM 2256 N N . GLY A 1 295 ? 8.188 -11.867 -16.562 1 98.81 295 GLY A N 1
ATOM 2257 C CA . GLY A 1 295 ? 7.629 -12.695 -17.625 1 98.81 295 GLY A CA 1
ATOM 2258 C C . GLY A 1 295 ? 8.664 -13.156 -18.641 1 98.81 295 GLY A C 1
ATOM 2259 O O . GLY A 1 295 ? 8.695 -14.328 -19.016 1 98.81 295 GLY A O 1
ATOM 2260 N N . GLN A 1 296 ? 9.547 -12.25 -19 1 98.75 296 GLN A N 1
ATOM 2261 C CA . GLN A 1 296 ? 10.609 -12.57 -19.953 1 98.75 296 GLN A CA 1
ATOM 2262 C C . GLN A 1 296 ? 11.555 -13.625 -19.391 1 98.75 296 GLN A C 1
ATOM 2264 O O . GLN A 1 296 ? 11.914 -14.578 -20.078 1 98.75 296 GLN A O 1
ATOM 2269 N N . ILE A 1 297 ? 11.961 -13.445 -18.172 1 98.81 297 ILE A N 1
ATOM 2270 C CA . ILE A 1 297 ? 12.891 -14.367 -17.531 1 98.81 297 ILE A CA 1
ATOM 2271 C C . ILE A 1 297 ? 12.258 -15.75 -17.438 1 98.81 297 ILE A C 1
ATOM 2273 O O . ILE A 1 297 ? 12.898 -16.75 -17.766 1 98.81 297 ILE A O 1
ATOM 2277 N N . MET A 1 298 ? 10.984 -15.812 -17.047 1 98.69 298 MET A N 1
ATOM 2278 C CA . MET A 1 298 ? 10.305 -17.094 -16.859 1 98.69 298 MET A CA 1
ATOM 2279 C C . MET A 1 298 ? 10.109 -17.812 -18.188 1 98.69 298 MET A C 1
ATOM 2281 O O . MET A 1 298 ? 10.172 -19.047 -18.25 1 98.69 298 MET A O 1
ATOM 2285 N N . ARG A 1 299 ? 9.805 -17.016 -19.219 1 98.38 299 ARG A N 1
ATOM 2286 C CA . ARG A 1 299 ? 9.734 -17.609 -20.562 1 98.38 299 ARG A CA 1
ATOM 2287 C C . ARG A 1 299 ? 11.07 -18.234 -20.953 1 98.38 299 ARG A C 1
ATOM 2289 O O . ARG A 1 299 ? 11.102 -19.359 -21.453 1 98.38 299 ARG A O 1
ATOM 2296 N N . GLY A 1 300 ? 12.156 -17.516 -20.688 1 97.94 300 GLY A N 1
ATOM 2297 C CA . GLY A 1 300 ? 13.484 -18.047 -20.953 1 97.94 300 GLY A CA 1
ATOM 2298 C C . GLY A 1 300 ? 13.797 -19.297 -20.172 1 97.94 300 GLY A C 1
ATOM 2299 O O . GLY A 1 300 ? 14.336 -20.266 -20.703 1 97.94 300 GLY A O 1
ATOM 2300 N N . VAL A 1 301 ? 13.43 -19.312 -18.906 1 97.38 301 VAL A N 1
ATOM 2301 C CA . VAL A 1 301 ? 13.641 -20.453 -18.016 1 97.38 301 VAL A CA 1
ATOM 2302 C C . VAL A 1 301 ? 12.891 -21.672 -18.562 1 97.38 301 VAL A C 1
ATOM 2304 O O . VAL A 1 301 ? 13.445 -22.766 -18.609 1 97.38 301 VAL A O 1
ATOM 2307 N N . ALA A 1 302 ? 11.609 -21.484 -18.953 1 96.88 302 ALA A N 1
ATOM 2308 C CA . ALA A 1 302 ? 10.797 -22.578 -19.469 1 96.88 302 ALA A CA 1
ATOM 2309 C C . ALA A 1 302 ? 11.383 -23.141 -20.766 1 96.88 302 ALA A C 1
ATOM 2311 O O . ALA A 1 302 ? 11.461 -24.359 -20.953 1 96.88 302 ALA A O 1
ATOM 2312 N N . GLU A 1 303 ? 11.852 -22.297 -21.656 1 96.75 303 GLU A N 1
ATOM 2313 C CA . GLU A 1 303 ? 12.406 -22.703 -22.938 1 96.75 303 GLU A CA 1
ATOM 2314 C C . GLU A 1 303 ? 13.703 -23.5 -22.75 1 96.75 303 GLU A C 1
ATOM 2316 O O . GLU A 1 303 ? 13.945 -24.484 -23.453 1 96.75 303 GLU A O 1
ATOM 2321 N N . GLU A 1 304 ? 14.422 -23.125 -21.797 1 94.44 304 GLU A N 1
ATOM 2322 C CA . GLU A 1 304 ? 15.734 -23.734 -21.609 1 94.44 304 GLU A CA 1
ATOM 2323 C C . GLU A 1 304 ? 15.641 -25.016 -20.797 1 94.44 304 GLU A C 1
ATOM 2325 O O . GLU A 1 304 ? 16.406 -25.953 -21.031 1 94.44 304 GLU A O 1
ATOM 2330 N N . HIS A 1 305 ? 14.617 -25.094 -19.906 1 88.94 305 HIS A N 1
ATOM 2331 C CA . HIS A 1 305 ? 14.797 -26.125 -18.891 1 88.94 305 HIS A CA 1
ATOM 2332 C C . HIS A 1 305 ? 13.57 -27.031 -18.781 1 88.94 305 HIS A C 1
ATOM 2334 O O . HIS A 1 305 ? 13.586 -28.031 -18.062 1 88.94 305 HIS A O 1
ATOM 2340 N N . SER A 1 306 ? 12.492 -26.75 -19.469 1 92.31 306 SER A N 1
ATOM 2341 C CA . SER A 1 306 ? 11.289 -27.547 -19.328 1 92.31 306 SER A CA 1
ATOM 2342 C C . SER A 1 306 ? 10.609 -27.766 -20.688 1 92.31 306 SER A C 1
ATOM 2344 O O . SER A 1 306 ? 9.383 -27.812 -20.766 1 92.31 306 SER A O 1
ATOM 2346 N N . HIS A 1 307 ? 11.406 -27.734 -21.766 1 92.56 307 HIS A N 1
ATOM 2347 C CA . HIS A 1 307 ? 10.898 -27.969 -23.125 1 92.56 307 HIS A CA 1
ATOM 2348 C C . HIS A 1 307 ? 9.844 -26.922 -23.484 1 92.56 307 HIS A C 1
ATOM 2350 O O . HIS A 1 307 ? 8.875 -27.234 -24.188 1 92.56 307 HIS A O 1
ATOM 2356 N N . GLY A 1 308 ? 9.906 -25.797 -22.828 1 96.06 308 GLY A N 1
ATOM 2357 C CA . GLY A 1 308 ? 9.023 -24.688 -23.156 1 96.06 308 GLY A CA 1
ATOM 2358 C C . GLY A 1 308 ? 7.711 -24.719 -22.391 1 96.06 308 GLY A C 1
ATOM 2359 O O . GLY A 1 308 ? 6.852 -23.859 -22.578 1 96.06 308 GLY A O 1
ATOM 2360 N N . ARG A 1 309 ? 7.523 -25.719 -21.469 1 97.69 309 ARG A N 1
ATOM 2361 C CA . ARG A 1 309 ? 6.281 -25.891 -20.734 1 97.69 309 ARG A CA 1
ATOM 2362 C C . ARG A 1 309 ? 6.219 -24.922 -19.547 1 97.69 309 ARG A C 1
ATOM 2364 O O . ARG A 1 309 ? 7.09 -24.953 -18.672 1 97.69 309 ARG A O 1
ATOM 2371 N N . LEU A 1 310 ? 5.188 -24.062 -19.531 1 98.62 310 LEU A N 1
ATOM 2372 C CA . LEU A 1 310 ? 5 -23.078 -18.469 1 98.62 310 LEU A CA 1
ATOM 2373 C C . LEU A 1 310 ? 3.523 -22.938 -18.109 1 98.62 310 LEU A C 1
ATOM 2375 O O . LEU A 1 310 ? 2.703 -22.562 -18.953 1 98.62 310 LEU A O 1
ATOM 2379 N N . LEU A 1 311 ? 3.221 -23.328 -16.922 1 98.94 311 LEU A N 1
ATOM 2380 C CA . LEU A 1 311 ? 1.9 -23.047 -16.375 1 98.94 311 LEU A CA 1
ATOM 2381 C C . LEU A 1 311 ? 1.947 -21.844 -15.438 1 98.94 311 LEU A C 1
ATOM 2383 O O . LEU A 1 311 ? 2.775 -21.797 -14.523 1 98.94 311 LEU A O 1
ATOM 2387 N N . MET A 1 312 ? 1.16 -20.828 -15.711 1 98.94 312 MET A N 1
ATOM 2388 C CA . MET A 1 312 ? 0.979 -19.703 -14.805 1 98.94 312 MET A CA 1
ATOM 2389 C C . MET A 1 312 ? -0.344 -19.812 -14.055 1 98.94 312 MET A C 1
ATOM 2391 O O . MET A 1 312 ? -1.372 -20.141 -14.648 1 98.94 312 MET A O 1
ATOM 2395 N N . VAL A 1 313 ? -0.312 -19.625 -12.734 1 98.94 313 VAL A N 1
ATOM 2396 C CA . VAL A 1 313 ? -1.503 -19.734 -11.898 1 98.94 313 VAL A CA 1
ATOM 2397 C C . VAL A 1 313 ? -1.727 -18.422 -11.148 1 98.94 313 VAL A C 1
ATOM 2399 O O . VAL A 1 313 ? -0.868 -17.984 -10.375 1 98.94 313 VAL A O 1
ATOM 2402 N N . GLN A 1 314 ? -2.91 -17.781 -11.367 1 98.94 314 GLN A N 1
ATOM 2403 C CA . GLN A 1 314 ? -3.252 -16.516 -10.719 1 98.94 314 GLN A CA 1
ATOM 2404 C C . GLN A 1 314 ? -3.459 -16.688 -9.219 1 98.94 314 GLN A C 1
ATOM 2406 O O . GLN A 1 314 ? -4.18 -17.594 -8.797 1 98.94 314 GLN A O 1
ATOM 2411 N N . GLU A 1 315 ? -2.83 -15.883 -8.391 1 98.25 315 GLU A N 1
ATOM 2412 C CA . GLU A 1 315 ? -3.012 -15.867 -6.945 1 98.25 315 GLU A CA 1
ATOM 2413 C C . GLU A 1 315 ? -3.424 -14.484 -6.453 1 98.25 315 GLU A C 1
ATOM 2415 O O . GLU A 1 315 ? -4.535 -14.031 -6.73 1 98.25 315 GLU A O 1
ATOM 2420 N N . GLY A 1 316 ? -2.539 -13.781 -5.875 1 97.88 316 GLY A N 1
ATOM 2421 C CA . GLY A 1 316 ? -2.863 -12.492 -5.285 1 97.88 316 GLY A CA 1
ATOM 2422 C C . GLY A 1 316 ? -2.85 -11.352 -6.289 1 97.88 316 GLY A C 1
ATOM 2423 O O . GLY A 1 316 ? -2.654 -11.578 -7.484 1 97.88 316 GLY A O 1
ATOM 2424 N N . GLY A 1 317 ? -2.961 -10.117 -5.844 1 98.25 317 GLY A N 1
ATOM 2425 C CA . GLY A 1 317 ? -3.189 -8.883 -6.57 1 98.25 317 GLY A CA 1
ATOM 2426 C C . GLY A 1 317 ? -4.52 -8.234 -6.242 1 98.25 317 GLY A C 1
ATOM 2427 O O . GLY A 1 317 ? -5.566 -8.656 -6.734 1 98.25 317 GLY A O 1
ATOM 2428 N N . TYR A 1 318 ? -4.445 -7.133 -5.441 1 97.94 318 TYR A N 1
ATOM 2429 C CA . TYR A 1 318 ? -5.691 -6.691 -4.824 1 97.94 318 TYR A CA 1
ATOM 2430 C C . TYR A 1 318 ? -5.98 -5.23 -5.156 1 97.94 318 TYR A C 1
ATOM 2432 O O . TYR A 1 318 ? -7.035 -4.703 -4.797 1 97.94 318 TYR A O 1
ATOM 2440 N N . HIS A 1 319 ? -5.023 -4.637 -5.836 1 97.44 319 HIS A N 1
ATOM 2441 C CA . HIS A 1 319 ? -5.355 -3.332 -6.395 1 97.44 319 HIS A CA 1
ATOM 2442 C C . HIS A 1 319 ? -6.242 -3.467 -7.625 1 97.44 319 HIS A C 1
ATOM 2444 O O . HIS A 1 319 ? -5.809 -3.988 -8.656 1 97.44 319 HIS A O 1
ATOM 2450 N N . VAL A 1 320 ? -7.395 -2.947 -7.582 1 97.12 320 VAL A N 1
ATOM 2451 C CA . VAL A 1 320 ? -8.484 -3.311 -8.477 1 97.12 320 VAL A CA 1
ATOM 2452 C C . VAL A 1 320 ? -8.094 -3 -9.922 1 97.12 320 VAL A C 1
ATOM 2454 O O . VAL A 1 320 ? -8.352 -3.797 -10.828 1 97.12 320 VAL A O 1
ATOM 2457 N N . THR A 1 321 ? -7.445 -1.895 -10.203 1 97.94 321 THR A N 1
ATOM 2458 C CA . THR A 1 321 ? -7.152 -1.523 -11.586 1 97.94 321 THR A CA 1
ATOM 2459 C C . THR A 1 321 ? -5.715 -1.885 -11.945 1 97.94 321 THR A C 1
ATOM 2461 O O . THR A 1 321 ? -5.469 -2.529 -12.969 1 97.94 321 THR A O 1
ATOM 2464 N N . TYR A 1 322 ? -4.766 -1.609 -11.078 1 98.06 322 TYR A N 1
ATOM 2465 C CA . TYR A 1 322 ? -3.354 -1.708 -11.43 1 98.06 322 TYR A CA 1
ATOM 2466 C C . TYR A 1 322 ? -2.922 -3.166 -11.547 1 98.06 322 TYR A C 1
ATOM 2468 O O . TYR A 1 322 ? -2.037 -3.494 -12.344 1 98.06 322 TYR A O 1
ATOM 2476 N N . ALA A 1 323 ? -3.574 -4.055 -10.797 1 98.5 323 ALA A N 1
ATOM 2477 C CA . ALA A 1 323 ? -3.232 -5.473 -10.883 1 98.5 323 ALA A CA 1
ATOM 2478 C C . ALA A 1 323 ? -3.434 -6.008 -12.297 1 98.5 323 ALA A C 1
ATOM 2480 O O . ALA A 1 323 ? -2.639 -6.816 -12.781 1 98.5 323 ALA A O 1
ATOM 2481 N N . ALA A 1 324 ? -4.508 -5.539 -12.93 1 98.75 324 ALA A N 1
ATOM 2482 C CA . ALA A 1 324 ? -4.797 -5.965 -14.297 1 98.75 324 ALA A CA 1
ATOM 2483 C C . ALA A 1 324 ? -3.707 -5.496 -15.258 1 98.75 324 ALA A C 1
ATOM 2485 O O . ALA A 1 324 ? -3.277 -6.246 -16.141 1 98.75 324 ALA A O 1
ATOM 2486 N N . TYR A 1 325 ? -3.232 -4.25 -15.062 1 98.56 325 TYR A N 1
ATOM 2487 C CA . TYR A 1 325 ? -2.158 -3.715 -15.898 1 98.56 325 TYR A CA 1
ATOM 2488 C C . TYR A 1 325 ? -0.876 -4.52 -15.711 1 98.56 325 TYR A C 1
ATOM 2490 O O . TYR A 1 325 ? -0.175 -4.812 -16.688 1 98.56 325 TYR A O 1
ATOM 2498 N N . CYS A 1 326 ? -0.573 -4.848 -14.469 1 98.69 326 CYS A N 1
ATOM 2499 C CA . CYS A 1 326 ? 0.631 -5.613 -14.164 1 98.69 326 CYS A CA 1
ATOM 2500 C C . CYS A 1 326 ? 0.559 -7.012 -14.758 1 98.69 326 CYS A C 1
ATOM 2502 O O . CYS A 1 326 ? 1.559 -7.527 -15.266 1 98.69 326 CYS A O 1
ATOM 2504 N N . LEU A 1 327 ? -0.625 -7.66 -14.688 1 98.81 327 LEU A N 1
ATOM 2505 C CA . LEU A 1 327 ? -0.829 -8.953 -15.336 1 98.81 327 LEU A CA 1
ATOM 2506 C C . LEU A 1 327 ? -0.574 -8.852 -16.844 1 98.81 327 LEU A C 1
ATOM 2508 O O . LEU A 1 327 ? 0.138 -9.688 -17.406 1 98.81 327 LEU A O 1
ATOM 2512 N N . HIS A 1 328 ? -1.184 -7.844 -17.453 1 98.81 328 HIS A N 1
ATOM 2513 C CA . HIS A 1 328 ? -1.002 -7.59 -18.875 1 98.81 328 HIS A CA 1
ATOM 2514 C C . HIS A 1 328 ? 0.477 -7.504 -19.234 1 98.81 328 HIS A C 1
ATOM 2516 O O . HIS A 1 328 ? 0.927 -8.148 -20.188 1 98.81 328 HIS A O 1
ATOM 2522 N N . ALA A 1 329 ? 1.229 -6.762 -18.453 1 98.75 329 ALA A N 1
ATOM 2523 C CA . ALA A 1 329 ? 2.652 -6.555 -18.719 1 98.75 329 ALA A CA 1
ATOM 2524 C C . ALA A 1 329 ? 3.43 -7.859 -18.578 1 98.75 329 ALA A C 1
ATOM 2526 O O . ALA A 1 329 ? 4.324 -8.141 -19.375 1 98.75 329 ALA A O 1
ATOM 2527 N N . MET A 1 330 ? 3.127 -8.609 -17.562 1 98.81 330 MET A N 1
ATOM 2528 C CA . MET A 1 330 ? 3.809 -9.891 -17.359 1 98.81 330 MET A CA 1
ATOM 2529 C C . MET A 1 330 ? 3.613 -10.805 -18.562 1 98.81 330 MET A C 1
ATOM 2531 O O . MET A 1 330 ? 4.57 -11.414 -19.047 1 98.81 330 MET A O 1
ATOM 2535 N N . LEU A 1 331 ? 2.365 -10.898 -19.031 1 98.81 331 LEU A N 1
ATOM 2536 C CA . LEU A 1 331 ? 2.066 -11.766 -20.172 1 98.81 331 LEU A CA 1
ATOM 2537 C C . LEU A 1 331 ? 2.762 -11.273 -21.438 1 98.81 331 LEU A C 1
ATOM 2539 O O . LEU A 1 331 ? 3.186 -12.07 -22.266 1 98.81 331 LEU A O 1
ATOM 2543 N N . GLU A 1 332 ? 2.879 -9.914 -21.609 1 98.62 332 GLU A N 1
ATOM 2544 C CA . GLU A 1 332 ? 3.678 -9.398 -22.719 1 98.62 332 GLU A CA 1
ATOM 2545 C C . GLU A 1 332 ? 5.102 -9.953 -22.672 1 98.62 332 GLU A C 1
ATOM 2547 O O . GLU A 1 332 ? 5.668 -10.289 -23.703 1 98.62 332 GLU A O 1
ATOM 2552 N N . GLY A 1 333 ? 5.656 -9.969 -21.438 1 98.69 333 GLY A N 1
ATOM 2553 C CA . GLY A 1 333 ? 6.988 -10.531 -21.281 1 98.69 333 GLY A CA 1
ATOM 2554 C C . GLY A 1 333 ? 7.062 -12 -21.641 1 98.69 333 GLY A C 1
ATOM 2555 O O . GLY A 1 333 ? 7.957 -12.414 -22.391 1 98.69 333 GLY A O 1
ATOM 2556 N N . VAL A 1 334 ? 6.094 -12.766 -21.172 1 98.69 334 VAL A N 1
ATOM 2557 C CA . VAL A 1 334 ? 6.043 -14.203 -21.422 1 98.69 334 VAL A CA 1
ATOM 2558 C C . VAL A 1 334 ? 5.922 -14.453 -22.922 1 98.69 334 VAL A C 1
ATOM 2560 O O . VAL A 1 334 ? 6.531 -15.391 -23.453 1 98.69 334 VAL A O 1
ATOM 2563 N N . LEU A 1 335 ? 5.211 -13.602 -23.625 1 98.25 335 LEU A N 1
ATOM 2564 C CA . LEU A 1 335 ? 4.906 -13.789 -25.031 1 98.25 335 LEU A CA 1
ATOM 2565 C C . LEU A 1 335 ? 5.98 -13.164 -25.922 1 98.25 335 LEU A C 1
ATOM 2567 O O . LEU A 1 335 ? 5.875 -13.188 -27.141 1 98.25 335 LEU A O 1
ATOM 2571 N N . LYS A 1 336 ? 6.984 -12.516 -25.297 1 97.25 336 LYS A N 1
ATOM 2572 C CA . LYS A 1 336 ? 8.109 -11.898 -26 1 97.25 336 LYS A CA 1
ATOM 2573 C C . LYS A 1 336 ? 7.629 -10.82 -26.969 1 97.25 336 LYS A C 1
ATOM 2575 O O . LYS A 1 336 ? 8.102 -10.742 -28.109 1 97.25 336 LYS A O 1
ATOM 2580 N N . ILE A 1 337 ? 6.609 -10.117 -26.484 1 97.25 337 ILE A N 1
ATOM 2581 C CA . ILE A 1 337 ? 6.219 -8.93 -27.234 1 97.25 337 ILE A CA 1
ATOM 2582 C C . ILE A 1 337 ? 7.363 -7.922 -27.25 1 97.25 337 ILE A C 1
ATOM 2584 O O . ILE A 1 337 ? 7.863 -7.531 -26.188 1 97.25 337 ILE A O 1
ATOM 2588 N N . PRO A 1 338 ? 7.852 -7.469 -28.359 1 95.62 338 PRO A N 1
ATOM 2589 C CA . PRO A 1 338 ? 9.086 -6.684 -28.422 1 95.62 338 PRO A CA 1
ATOM 2590 C C . PRO A 1 338 ? 8.977 -5.34 -27.719 1 95.62 338 PRO A C 1
ATOM 2592 O O . PRO A 1 338 ? 9.906 -4.922 -27.031 1 95.62 338 PRO A O 1
ATOM 2595 N N . GLU A 1 339 ? 7.809 -4.617 -27.938 1 96.69 339 GLU A N 1
ATOM 2596 C CA . GLU A 1 339 ? 7.559 -3.33 -27.297 1 96.69 339 GLU A CA 1
ATOM 2597 C C . GLU A 1 339 ? 6.254 -3.352 -26.5 1 96.69 339 GLU A C 1
ATOM 2599 O O . GLU A 1 339 ? 5.262 -3.934 -26.953 1 96.69 339 GLU A O 1
ATOM 2604 N N . PRO A 1 340 ? 6.297 -2.68 -25.359 1 97.31 340 PRO A N 1
ATOM 2605 C CA . PRO A 1 340 ? 5.066 -2.682 -24.562 1 97.31 340 PRO A CA 1
ATOM 2606 C C . PRO A 1 340 ? 3.879 -2.088 -25.312 1 97.31 340 PRO A C 1
ATOM 2608 O O . PRO A 1 340 ? 4.016 -1.059 -25.969 1 97.31 340 PRO A O 1
ATOM 2611 N N . TYR A 1 341 ? 2.762 -2.699 -25.172 1 97.19 341 TYR A N 1
ATOM 2612 C CA . TYR A 1 341 ? 1.527 -2.209 -25.781 1 97.19 341 TYR A CA 1
ATOM 2613 C C . TYR A 1 341 ? 0.917 -1.091 -24.953 1 97.19 341 TYR A C 1
ATOM 2615 O O . TYR A 1 341 ? 0.204 -0.232 -25.469 1 97.19 341 TYR A O 1
ATOM 2623 N N . LEU A 1 342 ? 1.146 -1.163 -23.609 1 96.75 342 LEU A N 1
ATOM 2624 C CA . LEU A 1 342 ? 0.57 -0.197 -22.672 1 96.75 342 LEU A CA 1
ATOM 2625 C C . LEU A 1 342 ? 1.662 0.5 -21.875 1 96.75 342 LEU A C 1
ATOM 2627 O O . LEU A 1 342 ? 2.637 -0.134 -21.469 1 96.75 342 LEU A O 1
ATOM 2631 N N . SER A 1 343 ? 1.518 1.778 -21.719 1 95.5 343 SER A N 1
ATOM 2632 C CA . SER A 1 343 ? 2.355 2.506 -20.781 1 95.5 343 SER A CA 1
ATOM 2633 C C . SER A 1 343 ? 1.832 2.359 -19.359 1 95.5 343 SER A C 1
ATOM 2635 O O . SER A 1 343 ? 0.635 2.152 -19.141 1 95.5 343 SER A O 1
ATOM 2637 N N . ASP A 1 344 ? 2.725 2.396 -18.438 1 96.75 344 ASP A N 1
ATOM 2638 C CA . ASP A 1 344 ? 2.314 2.367 -17.047 1 96.75 344 ASP A CA 1
ATOM 2639 C C . ASP A 1 344 ? 1.543 3.629 -16.672 1 96.75 344 ASP A C 1
ATOM 2641 O O . ASP A 1 344 ? 2.062 4.742 -16.797 1 96.75 344 ASP A O 1
ATOM 2645 N N . PRO A 1 345 ? 0.397 3.539 -16.156 1 94.38 345 PRO A N 1
ATOM 2646 C CA . PRO A 1 345 ? -0.421 4.734 -15.922 1 94.38 345 PRO A CA 1
ATOM 2647 C C . PRO A 1 345 ? -0.114 5.414 -14.594 1 94.38 345 PRO A C 1
ATOM 2649 O O . PRO A 1 345 ? -0.48 6.574 -14.383 1 94.38 345 PRO A O 1
ATOM 2652 N N . ILE A 1 346 ? 0.55 4.695 -13.617 1 90.25 346 ILE A N 1
ATOM 2653 C CA . ILE A 1 346 ? 0.55 5.312 -12.297 1 90.25 346 ILE A CA 1
ATOM 2654 C C . ILE A 1 346 ? 1.932 5.172 -11.664 1 90.25 346 ILE A C 1
ATOM 2656 O O . ILE A 1 346 ? 2.268 5.898 -10.719 1 90.25 346 ILE A O 1
ATOM 2660 N N . ALA A 1 347 ? 2.793 4.332 -12.047 1 80.38 347 ALA A N 1
ATOM 2661 C CA . ALA A 1 347 ? 4 4.031 -11.289 1 80.38 347 ALA A CA 1
ATOM 2662 C C . ALA A 1 347 ? 5.043 5.133 -11.453 1 80.38 347 ALA A C 1
ATOM 2664 O O . ALA A 1 347 ? 5.375 5.52 -12.578 1 80.38 347 ALA A O 1
ATOM 2665 N N . TYR A 1 348 ? 5.629 5.566 -10.25 1 78.56 348 TYR A N 1
ATOM 2666 C CA . TYR A 1 348 ? 6.633 6.621 -10.328 1 78.56 348 TYR A CA 1
ATOM 2667 C C . TYR A 1 348 ? 7.645 6.496 -9.195 1 78.56 348 TYR A C 1
ATOM 2669 O O . TYR A 1 348 ? 8.648 7.211 -9.164 1 78.56 348 TYR A O 1
ATOM 2677 N N . TYR A 1 349 ? 7.461 5.465 -8.266 1 81.44 349 TYR A N 1
ATOM 2678 C CA . TYR A 1 349 ? 8.336 5.41 -7.102 1 81.44 349 TYR A CA 1
ATOM 2679 C C . TYR A 1 349 ? 9.742 4.961 -7.496 1 81.44 349 TYR A C 1
ATOM 2681 O O . TYR A 1 349 ? 9.906 3.941 -8.172 1 81.44 349 TYR A O 1
ATOM 2689 N N . PRO A 1 350 ? 10.656 5.742 -7.008 1 83.31 350 PRO A N 1
ATOM 2690 C CA . PRO A 1 350 ? 12.016 5.242 -7.215 1 83.31 350 PRO A CA 1
ATOM 2691 C C . PRO A 1 350 ? 12.344 4.043 -6.332 1 83.31 350 PRO A C 1
ATOM 2693 O O . PRO A 1 350 ? 11.766 3.887 -5.254 1 83.31 350 PRO A O 1
ATOM 2696 N N . GLU A 1 351 ? 13.141 3.188 -6.832 1 85.81 351 GLU A N 1
ATOM 2697 C CA . GLU A 1 351 ? 13.594 2.037 -6.059 1 85.81 351 GLU A CA 1
ATOM 2698 C C . GLU A 1 351 ? 14.984 2.277 -5.473 1 85.81 351 GLU A C 1
ATOM 2700 O O . GLU A 1 351 ? 15.867 2.814 -6.148 1 85.81 351 GLU A O 1
ATOM 2705 N N . GLU A 1 352 ? 15.125 1.954 -4.172 1 86.94 352 GLU A N 1
ATOM 2706 C CA . GLU A 1 352 ? 16.453 1.879 -3.58 1 86.94 352 GLU A CA 1
ATOM 2707 C C . GLU A 1 352 ? 17.109 0.526 -3.854 1 86.94 352 GLU A C 1
ATOM 2709 O O . GLU A 1 352 ? 17.078 -0.366 -3.002 1 86.94 352 GLU A O 1
ATOM 2714 N N . GLU A 1 353 ? 17.766 0.434 -4.859 1 92.5 353 GLU A N 1
ATOM 2715 C CA . GLU A 1 353 ? 18.203 -0.849 -5.395 1 92.5 353 GLU A CA 1
ATOM 2716 C C . GLU A 1 353 ? 19.266 -1.487 -4.496 1 92.5 353 GLU A C 1
ATOM 2718 O O . GLU A 1 353 ? 19.328 -2.713 -4.379 1 92.5 353 GLU A O 1
ATOM 2723 N N . ALA A 1 354 ? 20.047 -0.597 -3.824 1 93.88 354 ALA A N 1
ATOM 2724 C CA . ALA A 1 354 ? 21.172 -1.101 -3.055 1 93.88 354 ALA A CA 1
ATOM 2725 C C . ALA A 1 354 ? 20.703 -2.018 -1.927 1 93.88 354 ALA A C 1
ATOM 2727 O O . ALA A 1 354 ? 21.375 -3.004 -1.605 1 93.88 354 ALA A O 1
ATOM 2728 N N . ILE A 1 355 ? 19.656 -1.69 -1.38 1 93.62 355 ILE A N 1
ATOM 2729 C CA . ILE A 1 355 ? 19.125 -2.463 -0.257 1 93.62 355 ILE A CA 1
ATOM 2730 C C . ILE A 1 355 ? 18.719 -3.854 -0.734 1 93.62 355 ILE A C 1
ATOM 2732 O O . ILE A 1 355 ? 19.062 -4.859 -0.115 1 93.62 355 ILE A O 1
ATOM 2736 N N . ALA A 1 356 ? 17.969 -3.936 -1.829 1 95.5 356 ALA A N 1
ATOM 2737 C CA . ALA A 1 356 ? 17.5 -5.207 -2.383 1 95.5 356 ALA A CA 1
ATOM 2738 C C . ALA A 1 356 ? 18.672 -6.051 -2.871 1 95.5 356 ALA A C 1
ATOM 2740 O O . ALA A 1 356 ? 18.719 -7.262 -2.648 1 95.5 356 ALA A O 1
ATOM 2741 N N . VAL A 1 357 ? 19.641 -5.426 -3.525 1 97.56 357 VAL A N 1
ATOM 2742 C CA . VAL A 1 357 ? 20.797 -6.125 -4.062 1 97.56 357 VAL A CA 1
ATOM 2743 C C . VAL A 1 357 ? 21.594 -6.754 -2.922 1 97.56 357 VAL A C 1
ATOM 2745 O O . VAL A 1 357 ? 22.016 -7.91 -3.016 1 97.56 357 VAL A O 1
ATOM 2748 N N . ALA A 1 358 ? 21.781 -5.969 -1.843 1 96.88 358 ALA A N 1
ATOM 2749 C CA . ALA A 1 358 ? 22.5 -6.488 -0.686 1 96.88 358 ALA A CA 1
ATOM 2750 C C . ALA A 1 358 ? 21.797 -7.703 -0.092 1 96.88 358 ALA A C 1
ATOM 2752 O O . ALA A 1 358 ? 22.453 -8.664 0.318 1 96.88 358 ALA A O 1
ATOM 2753 N N . ALA A 1 359 ? 20.5 -7.652 -0.023 1 96.69 359 ALA A N 1
ATOM 2754 C CA . ALA A 1 359 ? 19.719 -8.773 0.497 1 96.69 359 ALA A CA 1
ATOM 2755 C C . ALA A 1 359 ? 19.891 -10.008 -0.385 1 96.69 359 ALA A C 1
ATOM 2757 O O . ALA A 1 359 ? 20.078 -11.117 0.118 1 96.69 359 ALA A O 1
ATOM 2758 N N . VAL A 1 360 ? 19.812 -9.844 -1.694 1 98.5 360 VAL A N 1
ATOM 2759 C CA . VAL A 1 360 ? 19.922 -10.945 -2.645 1 98.5 360 VAL A CA 1
ATOM 2760 C C . VAL A 1 360 ? 21.297 -11.578 -2.537 1 98.5 360 VAL A C 1
ATOM 2762 O O . VAL A 1 360 ? 21.438 -12.805 -2.533 1 98.5 360 VAL A O 1
ATOM 2765 N N . GLU A 1 361 ? 22.344 -10.711 -2.396 1 98.44 361 GLU A N 1
ATOM 2766 C CA . GLU A 1 361 ? 23.703 -11.227 -2.262 1 98.44 361 GLU A CA 1
ATOM 2767 C C . GLU A 1 361 ? 23.859 -12.055 -0.987 1 98.44 361 GLU A C 1
ATOM 2769 O O . GLU A 1 361 ? 24.547 -13.078 -0.984 1 98.44 361 GLU A O 1
ATOM 2774 N N . SER A 1 362 ? 23.266 -11.555 0.033 1 97.94 362 SER A N 1
ATOM 2775 C CA . SER A 1 362 ? 23.312 -12.281 1.296 1 97.94 362 SER A CA 1
ATOM 2776 C C . SER A 1 362 ? 22.625 -13.641 1.176 1 97.94 362 SER A C 1
ATOM 2778 O O . SER A 1 362 ? 23.141 -14.648 1.671 1 97.94 362 SER A O 1
ATOM 2780 N N . ILE A 1 363 ? 21.484 -13.75 0.524 1 98.38 363 ILE A N 1
ATOM 2781 C CA . ILE A 1 363 ? 20.734 -14.992 0.335 1 98.38 363 ILE A CA 1
ATOM 2782 C C . ILE A 1 363 ? 21.531 -15.938 -0.562 1 98.38 363 ILE A C 1
ATOM 2784 O O . ILE A 1 363 ? 21.594 -17.141 -0.308 1 98.38 363 ILE A O 1
ATOM 2788 N N . LYS A 1 364 ? 22.141 -15.375 -1.599 1 98 364 LYS A N 1
ATOM 2789 C CA . LYS A 1 364 ? 22.969 -16.172 -2.506 1 98 364 LYS A CA 1
ATOM 2790 C C . LYS A 1 364 ? 24.094 -16.875 -1.756 1 98 364 LYS A C 1
ATOM 2792 O O . LYS A 1 364 ? 24.359 -18.047 -1.971 1 98 364 LYS A O 1
ATOM 2797 N N . ARG A 1 365 ? 24.766 -16.125 -0.829 1 97.31 365 ARG A N 1
ATOM 2798 C CA . ARG A 1 365 ? 25.844 -16.688 -0.019 1 97.31 365 ARG A CA 1
ATOM 2799 C C . ARG A 1 365 ? 25.312 -17.812 0.88 1 97.31 365 ARG A C 1
ATOM 2801 O O . ARG A 1 365 ? 25.938 -18.859 1.002 1 97.31 365 ARG A O 1
ATOM 2808 N N . TYR A 1 366 ? 24.156 -17.531 1.446 1 97.62 366 TYR A N 1
ATOM 2809 C CA . TYR A 1 366 ? 23.531 -18.531 2.311 1 97.62 366 TYR A CA 1
ATOM 2810 C C . TYR A 1 366 ? 23.203 -19.797 1.528 1 97.62 366 TYR A C 1
ATOM 2812 O O . TYR A 1 366 ? 23.484 -20.906 1.99 1 97.62 366 TYR A O 1
ATOM 2820 N N . HIS A 1 367 ? 22.562 -19.656 0.358 1 96.81 367 HIS A N 1
ATOM 2821 C CA . HIS A 1 367 ? 22.219 -20.797 -0.482 1 96.81 367 HIS A CA 1
ATOM 2822 C C . HIS A 1 367 ? 23.453 -21.609 -0.863 1 96.81 367 HIS A C 1
ATOM 2824 O O . HIS A 1 367 ? 23.438 -22.828 -0.821 1 96.81 367 HIS A O 1
ATOM 2830 N N . SER A 1 368 ? 24.516 -20.938 -1.206 1 96.31 368 SER A N 1
ATOM 2831 C CA . SER A 1 368 ? 25.75 -21.609 -1.643 1 96.31 368 SER A CA 1
ATOM 2832 C C . SER A 1 368 ? 26.375 -22.406 -0.506 1 96.31 368 SER A C 1
ATOM 2834 O O . SER A 1 368 ? 27.094 -23.375 -0.746 1 96.31 368 SER A O 1
ATOM 2836 N N . GLU A 1 369 ? 26.094 -21.969 0.693 1 95.75 369 GLU A N 1
ATOM 2837 C CA . GLU A 1 369 ? 26.703 -22.594 1.86 1 95.75 369 GLU A CA 1
ATOM 2838 C C . GLU A 1 369 ? 25.828 -23.719 2.398 1 95.75 369 GLU A C 1
ATOM 2840 O O . GLU A 1 369 ? 26.328 -24.781 2.807 1 95.75 369 GLU A O 1
ATOM 2845 N N . PHE A 1 370 ? 24.484 -23.531 2.309 1 95.69 370 PHE A N 1
ATOM 2846 C CA . PHE A 1 370 ? 23.656 -24.391 3.148 1 95.69 370 PHE A CA 1
ATOM 2847 C C . PHE A 1 370 ? 22.703 -25.219 2.301 1 95.69 370 PHE A C 1
ATOM 2849 O O . PHE A 1 370 ? 22.094 -26.172 2.793 1 95.69 370 PHE A O 1
ATOM 2856 N N . VAL A 1 371 ? 22.531 -24.922 1.02 1 96.75 371 VAL A N 1
ATOM 2857 C CA . VAL A 1 371 ? 21.656 -25.672 0.142 1 96.75 371 VAL A CA 1
ATOM 2858 C C . VAL A 1 371 ? 22.453 -26.734 -0.614 1 96.75 371 VAL A C 1
ATOM 2860 O O . VAL A 1 371 ? 23.266 -26.406 -1.479 1 96.75 371 VAL A O 1
ATOM 2863 N N . PRO A 1 372 ? 22.219 -27.969 -0.412 1 93.38 372 PRO A N 1
ATOM 2864 C CA . PRO A 1 372 ? 23.094 -29.047 -0.896 1 93.38 372 PRO A CA 1
ATOM 2865 C C . PRO A 1 372 ? 23.281 -29.016 -2.41 1 93.38 372 PRO A C 1
ATOM 2867 O O . PRO A 1 372 ? 24.422 -29.047 -2.895 1 93.38 372 PRO A O 1
ATOM 2870 N N . PHE A 1 373 ? 22.203 -28.891 -3.168 1 92.25 373 PHE A N 1
ATOM 2871 C CA . PHE A 1 373 ? 22.375 -29.031 -4.609 1 92.25 373 PHE A CA 1
ATOM 2872 C C . PHE A 1 373 ? 22.875 -27.719 -5.227 1 92.25 373 PHE A C 1
ATOM 2874 O O . PHE A 1 373 ? 23.172 -27.672 -6.418 1 92.25 373 PHE A O 1
ATOM 2881 N N . LEU A 1 374 ? 22.984 -26.641 -4.418 1 93.69 374 LEU A N 1
ATOM 2882 C CA . LEU A 1 374 ? 23.484 -25.359 -4.895 1 93.69 374 LEU A CA 1
ATOM 2883 C C . LEU A 1 374 ? 24.906 -25.109 -4.367 1 93.69 374 LEU A C 1
ATOM 2885 O O . LEU A 1 374 ? 25.453 -24.016 -4.566 1 93.69 374 LEU A O 1
ATOM 2889 N N . ARG A 1 375 ? 25.469 -26.109 -3.729 1 87.06 375 ARG A N 1
ATOM 2890 C CA . ARG A 1 375 ? 26.797 -25.953 -3.168 1 87.06 375 ARG A CA 1
ATOM 2891 C C . ARG A 1 375 ? 27.828 -25.672 -4.266 1 87.06 375 ARG A C 1
ATOM 2893 O O . ARG A 1 375 ? 27.812 -26.328 -5.309 1 87.06 375 ARG A O 1
ATOM 2900 N N . GLY A 1 376 ? 28.734 -24.719 -4.035 1 71.94 376 GLY A N 1
ATOM 2901 C CA . GLY A 1 376 ? 29.844 -24.406 -4.926 1 71.94 376 GLY A CA 1
ATOM 2902 C C . GLY A 1 376 ? 29.453 -23.5 -6.078 1 71.94 376 GLY A C 1
ATOM 2903 O O . GLY A 1 376 ? 30.234 -23.297 -7.008 1 71.94 376 GLY A O 1
ATOM 2904 N N . THR A 1 377 ? 28.219 -23.078 -6.105 1 70.5 377 THR A N 1
ATOM 2905 C CA . THR A 1 377 ? 27.781 -22.141 -7.129 1 70.5 377 THR A CA 1
ATOM 2906 C C . THR A 1 377 ? 28.125 -20.703 -6.73 1 70.5 377 THR A C 1
ATOM 2908 O O . THR A 1 377 ? 28.219 -20.391 -5.539 1 70.5 377 THR A O 1
ATOM 2911 N N . MET B 1 1 ? -9.25 13.961 37.312 1 37.47 1 MET B N 1
ATOM 2912 C CA . MET B 1 1 ? -8.102 14.055 36.406 1 37.47 1 MET B CA 1
ATOM 2913 C C . MET B 1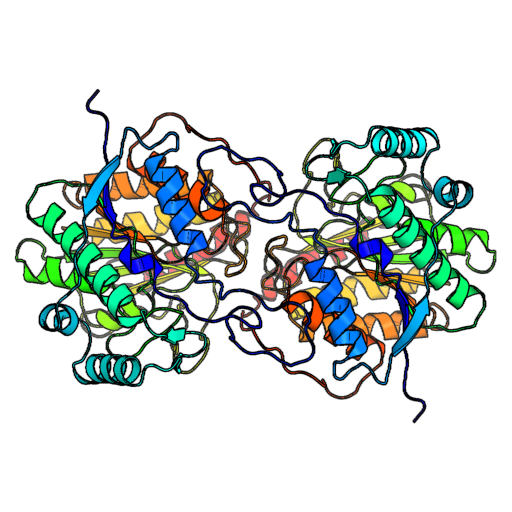 1 ? -8.461 14.828 35.156 1 37.47 1 MET B C 1
ATOM 2915 O O . MET B 1 1 ? -9.477 14.547 34.5 1 37.47 1 MET B O 1
ATOM 2919 N N . VAL B 1 2 ? -8.141 16.047 35.062 1 47.78 2 VAL B N 1
ATOM 2920 C CA . VAL B 1 2 ? -8.555 16.906 33.938 1 47.78 2 VAL B CA 1
ATOM 2921 C C . VAL B 1 2 ? -8.398 16.156 32.625 1 47.78 2 VAL B C 1
ATOM 2923 O O . VAL B 1 2 ? -7.305 15.688 32.281 1 47.78 2 VAL B O 1
ATOM 2926 N N . THR B 1 3 ? -9.422 15.5 32.156 1 66.25 3 THR B N 1
ATOM 2927 C CA . THR B 1 3 ? -9.414 14.695 30.922 1 66.25 3 THR B CA 1
ATOM 2928 C C . THR B 1 3 ? -8.984 15.539 29.734 1 66.25 3 THR B C 1
ATOM 2930 O O . THR B 1 3 ? -9.555 16.594 29.469 1 66.25 3 THR B O 1
ATOM 2933 N N . ASN B 1 4 ? -7.809 15.219 29.219 1 87.62 4 ASN B N 1
ATOM 2934 C CA . ASN B 1 4 ? -7.32 15.93 28.047 1 87.62 4 ASN B CA 1
ATOM 2935 C C . ASN B 1 4 ? -8.289 15.812 26.875 1 87.62 4 ASN B C 1
ATOM 2937 O O . ASN B 1 4 ? -8.898 14.766 26.672 1 87.62 4 ASN B O 1
ATOM 2941 N N . ARG B 1 5 ? -8.703 16.906 26.453 1 96.06 5 ARG B N 1
ATOM 2942 C CA . ARG B 1 5 ? -9.617 16.953 25.312 1 96.06 5 ARG B CA 1
ATOM 2943 C C . ARG B 1 5 ? -8.938 17.578 24.094 1 96.06 5 ARG B C 1
ATOM 2945 O O . ARG B 1 5 ? -7.93 18.281 24.219 1 96.06 5 ARG B O 1
ATOM 2952 N N . VAL B 1 6 ? -9.477 17.25 22.922 1 98.5 6 VAL B N 1
ATOM 2953 C CA . VAL B 1 6 ? -9.047 17.859 21.656 1 98.5 6 VAL B CA 1
ATOM 2954 C C . VAL B 1 6 ? -10.211 18.594 21.016 1 98.5 6 VAL B C 1
ATOM 2956 O O . VAL B 1 6 ? -11.344 18.109 21.016 1 98.5 6 VAL B O 1
ATOM 2959 N N . ASP B 1 7 ? -9.969 19.844 20.641 1 98.88 7 ASP B N 1
ATOM 2960 C CA . ASP B 1 7 ? -10.953 20.625 19.906 1 98.88 7 ASP B CA 1
ATOM 2961 C C . ASP B 1 7 ? -10.883 20.344 18.406 1 98.88 7 ASP B C 1
ATOM 2963 O O . ASP B 1 7 ? -9.898 20.688 17.75 1 98.88 7 ASP B O 1
ATOM 2967 N N . VAL B 1 8 ? -11.969 19.703 17.828 1 98.94 8 VAL B N 1
ATOM 2968 C CA . VAL B 1 8 ? -11.977 19.281 16.438 1 98.94 8 VAL B CA 1
ATOM 2969 C C . VAL B 1 8 ? -12.867 20.219 15.617 1 98.94 8 VAL B C 1
ATOM 2971 O O . VAL B 1 8 ? -14.016 20.469 15.984 1 98.94 8 VAL B O 1
ATOM 2974 N N . PHE B 1 9 ? -12.344 20.734 14.57 1 98.94 9 PHE B N 1
ATOM 2975 C CA . PHE B 1 9 ? -13.062 21.594 13.648 1 98.94 9 PHE B CA 1
ATOM 2976 C C . PHE B 1 9 ? -13.445 20.844 12.383 1 98.94 9 PHE B C 1
ATOM 2978 O O . PHE B 1 9 ? -12.609 20.172 11.781 1 98.94 9 PHE B O 1
ATOM 2985 N N . TRP B 1 10 ? -14.719 20.969 11.953 1 98.81 10 TRP B N 1
ATOM 2986 C CA . TRP B 1 10 ? -15.258 20.188 10.844 1 98.81 10 TRP B CA 1
ATOM 2987 C C . TRP B 1 10 ? -16.406 20.922 10.172 1 98.81 10 TRP B C 1
ATOM 2989 O O . TRP B 1 10 ? -17.094 21.734 10.805 1 98.81 10 TRP B O 1
ATOM 2999 N N . HIS B 1 11 ? -16.531 20.688 8.922 1 98.88 11 HIS B N 1
ATOM 3000 C CA . HIS B 1 11 ? -17.703 21.141 8.188 1 98.88 11 HIS B CA 1
ATOM 3001 C C . HIS B 1 11 ? -18.141 20.109 7.152 1 98.88 11 HIS B C 1
ATOM 3003 O O . HIS B 1 11 ? -17.328 19.672 6.336 1 98.88 11 HIS B O 1
ATOM 3009 N N . GLU B 1 12 ? -19.391 19.781 7.043 1 98.38 12 GLU B N 1
ATOM 3010 C CA . GLU B 1 12 ? -19.922 18.688 6.223 1 98.38 12 GLU B CA 1
ATOM 3011 C C . GLU B 1 12 ? -19.781 19 4.734 1 98.38 12 GLU B C 1
ATOM 3013 O O . GLU B 1 12 ? -19.672 18.094 3.914 1 98.38 12 GLU B O 1
ATOM 3018 N N . GLY B 1 13 ? -19.703 20.297 4.43 1 98.62 13 GLY B N 1
ATOM 3019 C CA . GLY B 1 13 ? -19.609 20.719 3.039 1 98.62 13 GLY B CA 1
ATOM 3020 C C . GLY B 1 13 ? -18.375 20.188 2.344 1 98.62 13 GLY B C 1
ATOM 3021 O O . GLY B 1 13 ? -18.312 20.125 1.113 1 98.62 13 GLY B O 1
ATOM 3022 N N . MET B 1 14 ? -17.406 19.797 3.111 1 98.62 14 MET B N 1
ATOM 3023 C CA . MET B 1 14 ? -16.141 19.312 2.541 1 98.62 14 MET B CA 1
ATOM 3024 C C . MET B 1 14 ? -16.328 17.969 1.849 1 98.62 14 MET B C 1
ATOM 3026 O O . MET B 1 14 ? -15.508 17.562 1.033 1 98.62 14 MET B O 1
ATOM 3030 N N . LEU B 1 15 ? -17.438 17.266 2.133 1 98.25 15 LEU B N 1
ATOM 3031 C CA . LEU B 1 15 ? -17.734 15.969 1.53 1 98.25 15 LEU B CA 1
ATOM 3032 C C . LEU B 1 15 ? -18.188 16.125 0.081 1 98.25 15 LEU B C 1
ATOM 3034 O O . LEU B 1 15 ? -18.234 15.156 -0.67 1 98.25 15 LEU B O 1
ATOM 3038 N N . ARG B 1 16 ? -18.422 17.344 -0.345 1 97.31 16 ARG B N 1
ATOM 3039 C CA . ARG B 1 16 ? -18.953 17.594 -1.681 1 97.31 16 ARG B CA 1
ATOM 3040 C C . ARG B 1 16 ? -17.859 17.484 -2.736 1 97.31 16 ARG B C 1
ATOM 3042 O O . ARG B 1 16 ? -18.156 17.359 -3.928 1 97.31 16 ARG B O 1
ATOM 3049 N N . HIS B 1 17 ? -16.578 17.609 -2.32 1 97.75 17 HIS B N 1
ATOM 3050 C CA . HIS B 1 17 ? -15.484 17.406 -3.268 1 97.75 17 HIS B CA 1
ATOM 3051 C C . HIS B 1 17 ? -15.484 15.977 -3.809 1 97.75 17 HIS B C 1
ATOM 3053 O O . HIS B 1 17 ? -15.5 15.016 -3.037 1 97.75 17 HIS B O 1
ATOM 3059 N N . ASP B 1 18 ? -15.648 15.859 -5.012 1 95 18 ASP B N 1
ATOM 3060 C CA . ASP B 1 18 ? -15.594 14.594 -5.738 1 95 18 ASP B CA 1
ATOM 3061 C C . ASP B 1 18 ? -14.555 14.648 -6.863 1 95 18 ASP B C 1
ATOM 3063 O O . ASP B 1 18 ? -14.797 15.258 -7.906 1 95 18 ASP B O 1
ATOM 3067 N N . ALA B 1 19 ? -13.477 13.953 -6.691 1 93.69 19 ALA B N 1
ATOM 3068 C CA . ALA B 1 19 ? -12.383 14.047 -7.66 1 93.69 19 ALA B CA 1
ATOM 3069 C C . ALA B 1 19 ? -12.773 13.406 -8.984 1 93.69 19 ALA B C 1
ATOM 3071 O O . ALA B 1 19 ? -13.227 14.086 -9.906 1 93.69 19 ALA B O 1
ATOM 3072 N N . VAL B 1 20 ? -12.641 12.047 -9.125 1 95.81 20 VAL B N 1
ATOM 3073 C CA . VAL B 1 20 ? -12.938 11.336 -10.367 1 95.81 20 VAL B CA 1
ATOM 3074 C C . VAL B 1 20 ? -12.945 9.836 -10.117 1 95.81 20 VAL B C 1
ATOM 3076 O O . VAL B 1 20 ? -12.555 9.375 -9.047 1 95.81 20 VAL B O 1
ATOM 3079 N N . GLU B 1 21 ? -13.531 9.164 -10.969 1 96.62 21 GLU B N 1
ATOM 3080 C CA . GLU B 1 21 ? -13.383 7.715 -11.039 1 96.62 21 GLU B CA 1
ATOM 3081 C C . GLU B 1 21 ? -12.523 7.305 -12.234 1 96.62 21 GLU B C 1
ATOM 3083 O O . GLU B 1 21 ? -12.578 7.941 -13.289 1 96.62 21 GLU B O 1
ATOM 3088 N N . GLY B 1 22 ? -11.711 6.332 -12.164 1 97.56 22 GLY B N 1
ATOM 3089 C CA . GLY B 1 22 ? -10.844 5.84 -13.227 1 97.56 22 GLY B CA 1
ATOM 3090 C C . GLY B 1 22 ? -9.789 4.867 -12.734 1 97.56 22 GLY B C 1
ATOM 3091 O O . GLY B 1 22 ? -9.969 4.215 -11.703 1 97.56 22 GLY B O 1
ATOM 3092 N N . VAL B 1 23 ? -8.758 4.754 -13.445 1 97.56 23 VAL B N 1
ATOM 3093 C CA . VAL B 1 23 ? -7.594 3.98 -13.016 1 97.56 23 VAL B CA 1
ATOM 3094 C C . VAL B 1 23 ? -6.863 4.719 -11.898 1 97.56 23 VAL B C 1
ATOM 3096 O O . VAL B 1 23 ? -6.148 5.691 -12.148 1 97.56 23 VAL B O 1
ATOM 3099 N N . PHE B 1 24 ? -7.121 4.266 -10.664 1 95.94 24 PHE B N 1
ATOM 3100 C CA . PHE B 1 24 ? -6.516 4.805 -9.453 1 95.94 24 PHE B CA 1
ATOM 3101 C C . PHE B 1 24 ? -6.66 6.32 -9.406 1 95.94 24 PHE B C 1
ATOM 3103 O O . PHE B 1 24 ? -7.777 6.844 -9.414 1 95.94 24 PHE B O 1
ATOM 3110 N N . ASP B 1 25 ? -5.555 7.086 -9.508 1 96.19 25 ASP B N 1
ATOM 3111 C CA . ASP B 1 25 ? -5.688 8.531 -9.328 1 96.19 25 ASP B CA 1
ATOM 3112 C C . ASP B 1 25 ? -5.605 9.258 -10.672 1 96.19 25 ASP B C 1
ATOM 3114 O O . ASP B 1 25 ? -5.594 10.484 -10.711 1 96.19 25 ASP B O 1
ATOM 3118 N N . THR B 1 26 ? -5.613 8.469 -11.812 1 95.5 26 THR B N 1
ATOM 3119 C CA . THR B 1 26 ? -5.461 9.07 -13.133 1 95.5 26 THR B CA 1
ATOM 3120 C C . THR B 1 26 ? -6.789 9.633 -13.625 1 95.5 26 THR B C 1
ATOM 3122 O O . THR B 1 26 ? -6.812 10.484 -14.516 1 95.5 26 THR B O 1
ATOM 3125 N N . GLY B 1 27 ? -7.902 9.047 -13.164 1 94.31 27 GLY B N 1
ATOM 3126 C CA . GLY B 1 27 ? -9.219 9.422 -13.648 1 94.31 27 GLY B CA 1
ATOM 3127 C C . GLY B 1 27 ? -9.484 8.945 -15.07 1 94.31 27 GLY B C 1
ATOM 3128 O O . GLY B 1 27 ? -10.531 9.258 -15.648 1 94.31 27 GLY B O 1
ATOM 3129 N N . TYR B 1 28 ? -8.625 8.164 -15.602 1 95.69 28 TYR B N 1
ATOM 3130 C CA . TYR B 1 28 ? -8.711 7.711 -16.984 1 95.69 28 TYR B CA 1
ATOM 3131 C C . TYR B 1 28 ? -9.484 6.402 -17.078 1 95.69 28 TYR B C 1
ATOM 3133 O O . TYR B 1 28 ? -9.336 5.52 -16.234 1 95.69 28 TYR B O 1
ATOM 3141 N N . ASP B 1 29 ? -10.414 6.316 -17.969 1 97.44 29 ASP B N 1
ATOM 3142 C CA . ASP B 1 29 ? -11.031 5.059 -18.375 1 97.44 29 ASP B CA 1
ATOM 3143 C C . ASP B 1 29 ? -10.391 4.516 -19.656 1 97.44 29 ASP B C 1
ATOM 3145 O O . ASP B 1 29 ? -10.633 5.039 -20.734 1 97.44 29 ASP B O 1
ATOM 3149 N N . PRO B 1 30 ? -9.641 3.484 -19.516 1 97.62 30 PRO B N 1
ATOM 3150 C CA . PRO B 1 30 ? -8.945 2.988 -20.703 1 97.62 30 PRO B CA 1
ATOM 3151 C C . PRO B 1 30 ? -9.891 2.285 -21.672 1 97.62 30 PRO B C 1
ATOM 3153 O O . PRO B 1 30 ? -9.508 2.01 -22.812 1 97.62 30 PRO B O 1
ATOM 3156 N N . GLY B 1 31 ? -11.062 1.975 -21.266 1 98.12 31 GLY B N 1
ATOM 3157 C CA . GLY B 1 31 ? -12.055 1.357 -22.125 1 98.12 31 GLY B CA 1
ATOM 3158 C C . GLY B 1 31 ? -12.039 -0.158 -22.062 1 98.12 31 GLY B C 1
ATOM 3159 O O . GLY B 1 31 ? -12.945 -0.814 -22.578 1 98.12 31 GLY B O 1
ATOM 3160 N N . PHE B 1 32 ? -11.031 -0.729 -21.328 1 98.31 32 PHE B N 1
ATOM 3161 C CA . PHE B 1 32 ? -10.945 -2.184 -21.344 1 98.31 32 PHE B CA 1
ATOM 3162 C C . PHE B 1 32 ? -10.945 -2.732 -19.922 1 98.31 32 PHE B C 1
ATOM 3164 O O . PHE B 1 32 ? -10.664 -3.914 -19.703 1 98.31 32 PHE B O 1
ATOM 3171 N N . LEU B 1 33 ? -11.211 -1.926 -18.969 1 98.38 33 LEU B N 1
ATOM 3172 C CA . LEU B 1 33 ? -11.438 -2.387 -17.609 1 98.38 33 LEU B CA 1
ATOM 3173 C C . LEU B 1 33 ? -12.922 -2.35 -17.25 1 98.38 33 LEU B C 1
ATOM 3175 O O . LEU B 1 33 ? -13.617 -1.383 -17.578 1 98.38 33 LEU B O 1
ATOM 3179 N N . ASP B 1 34 ? -13.375 -3.354 -16.594 1 98.62 34 ASP B N 1
ATOM 3180 C CA . ASP B 1 34 ? -14.789 -3.451 -16.234 1 98.62 34 ASP B CA 1
ATOM 3181 C C . ASP B 1 34 ? -15.086 -2.643 -14.969 1 98.62 34 ASP B C 1
ATOM 3183 O O . ASP B 1 34 ? -16.219 -2.203 -14.758 1 98.62 34 ASP B O 1
ATOM 3187 N N . VAL B 1 35 ? -14.094 -2.541 -14.156 1 98.44 35 VAL B N 1
ATOM 3188 C CA . VAL B 1 35 ? -14.305 -1.875 -12.875 1 98.44 35 VAL B CA 1
ATOM 3189 C C . VAL B 1 35 ? -13.328 -0.711 -12.734 1 98.44 35 VAL B C 1
ATOM 3191 O O . VAL B 1 35 ? -12.109 -0.914 -12.727 1 98.44 35 VAL B O 1
ATOM 3194 N N . LEU B 1 36 ? -13.805 0.439 -12.727 1 97.88 36 LEU B N 1
ATOM 3195 C CA . LEU B 1 36 ? -13.031 1.625 -12.375 1 97.88 36 LEU B CA 1
ATOM 3196 C C . LEU B 1 36 ? -13.141 1.93 -10.891 1 97.88 36 LEU B C 1
ATOM 3198 O O . LEU B 1 36 ? -13.992 1.373 -10.195 1 97.88 36 LEU B O 1
ATOM 3202 N N . GLU B 1 37 ? -12.25 2.689 -10.391 1 95.56 37 GLU B N 1
ATOM 3203 C CA . GLU B 1 37 ? -12.227 2.963 -8.961 1 95.56 37 GLU B CA 1
ATOM 3204 C C . GLU B 1 37 ? -12.422 4.449 -8.68 1 95.56 37 GLU B C 1
ATOM 3206 O O . GLU B 1 37 ? -12.117 5.293 -9.523 1 95.56 37 GLU B O 1
ATOM 3211 N N . LYS B 1 38 ? -12.945 4.734 -7.441 1 96 38 LYS B N 1
ATOM 3212 C CA . LYS B 1 38 ? -12.891 6.105 -6.945 1 96 38 LYS B CA 1
ATOM 3213 C C . LYS B 1 38 ? -11.453 6.582 -6.793 1 96 38 LYS B C 1
ATOM 3215 O O . LYS B 1 38 ? -10.57 5.797 -6.441 1 96 38 LYS B O 1
ATOM 3220 N N . HIS B 1 39 ? -11.266 7.852 -7.129 1 97.75 39 HIS B N 1
ATOM 3221 C CA . HIS B 1 39 ? -10 8.477 -6.77 1 97.75 39 HIS B CA 1
ATOM 3222 C C . HIS B 1 39 ? -9.641 8.195 -5.312 1 97.75 39 HIS B C 1
ATOM 3224 O O . HIS B 1 39 ? -10.516 8.203 -4.445 1 97.75 39 HIS B O 1
ATOM 3230 N N . PRO B 1 40 ? -8.32 7.871 -5.016 1 96.81 40 PRO B N 1
ATOM 3231 C CA . PRO B 1 40 ? -7.961 7.617 -3.619 1 96.81 40 PRO B CA 1
ATOM 3232 C C . PRO B 1 40 ? -8.438 8.727 -2.68 1 96.81 40 PRO B C 1
ATOM 3234 O O . PRO B 1 40 ? -8.852 8.445 -1.553 1 96.81 40 PRO B O 1
ATOM 3237 N N . GLU B 1 41 ? -8.258 9.953 -3.135 1 97.75 41 GLU B N 1
ATOM 3238 C CA . GLU B 1 41 ? -8.836 11.062 -2.385 1 97.75 41 GLU B CA 1
ATOM 3239 C C . GLU B 1 41 ? -10.336 11.164 -2.613 1 97.75 41 GLU B C 1
ATOM 3241 O O . GLU B 1 41 ? -10.781 11.758 -3.596 1 97.75 41 GLU B O 1
ATOM 3246 N N . ASN B 1 42 ? -11.133 10.477 -1.855 1 97.62 42 ASN B N 1
ATOM 3247 C CA . ASN B 1 42 ? -12.586 10.516 -1.912 1 97.62 42 ASN B CA 1
ATOM 3248 C C . ASN B 1 42 ? -13.195 10.672 -0.523 1 97.62 42 ASN B C 1
ATOM 3250 O O . ASN B 1 42 ? -12.5 10.555 0.484 1 97.62 42 ASN B O 1
ATOM 3254 N N . ALA B 1 43 ? -14.461 10.906 -0.429 1 98.25 43 ALA B N 1
ATOM 3255 C CA . ALA B 1 43 ? -15.109 11.359 0.8 1 98.25 43 ALA B CA 1
ATOM 3256 C C . ALA B 1 43 ? -15.18 10.227 1.825 1 98.25 43 ALA B C 1
ATOM 3258 O O . ALA B 1 43 ? -15.281 10.484 3.029 1 98.25 43 ALA B O 1
ATOM 3259 N N . ASP B 1 44 ? -15.094 8.961 1.404 1 98.25 44 ASP B N 1
ATOM 3260 C CA . ASP B 1 44 ? -15.266 7.824 2.303 1 98.25 44 ASP B CA 1
ATOM 3261 C C . ASP B 1 44 ? -14.172 7.801 3.371 1 98.25 44 ASP B C 1
ATOM 3263 O O . ASP B 1 44 ? -14.422 7.402 4.512 1 98.25 44 ASP B O 1
ATOM 3267 N N . ARG B 1 45 ? -12.953 8.219 3 1 97.56 45 ARG B N 1
ATOM 3268 C CA . ARG B 1 45 ? -11.844 8.203 3.951 1 97.56 45 ARG B CA 1
ATOM 3269 C C . ARG B 1 45 ? -12.125 9.133 5.129 1 97.56 45 ARG B C 1
ATOM 3271 O O . ARG B 1 45 ? -11.922 8.758 6.285 1 97.56 45 ARG B O 1
ATOM 3278 N N . VAL B 1 46 ? -12.664 10.32 4.859 1 98.31 46 VAL B N 1
ATOM 3279 C CA . VAL B 1 46 ? -12.883 11.312 5.914 1 98.31 46 VAL B CA 1
ATOM 3280 C C . VAL B 1 46 ? -14.188 11.016 6.641 1 98.31 46 VAL B C 1
ATOM 3282 O O . VAL B 1 46 ? -14.312 11.281 7.84 1 98.31 46 VAL B O 1
ATOM 3285 N N . ARG B 1 47 ? -15.203 10.391 5.93 1 98.69 47 ARG B N 1
ATOM 3286 C CA . ARG B 1 47 ? -16.406 9.93 6.613 1 98.69 47 ARG B CA 1
ATOM 3287 C C . ARG B 1 47 ? -16.047 9.008 7.777 1 98.69 47 ARG B C 1
ATOM 3289 O O . ARG B 1 47 ? -16.625 9.133 8.867 1 98.69 47 ARG B O 1
ATOM 3296 N N . ASN B 1 48 ? -15.117 8.133 7.52 1 98.81 48 ASN B N 1
ATOM 3297 C CA . ASN B 1 48 ? -14.719 7.203 8.57 1 98.81 48 ASN B CA 1
ATOM 3298 C C . ASN B 1 48 ? -13.906 7.902 9.656 1 98.81 48 ASN B C 1
ATOM 3300 O O . ASN B 1 48 ? -14.031 7.574 10.844 1 98.81 48 ASN B O 1
ATOM 3304 N N . MET B 1 49 ? -13.047 8.875 9.297 1 98.81 49 MET B N 1
ATOM 3305 C CA . MET B 1 49 ? -12.312 9.648 10.289 1 98.81 49 MET B CA 1
ATOM 3306 C C . MET B 1 49 ? -13.266 10.43 11.188 1 98.81 49 MET B C 1
ATOM 3308 O O . MET B 1 49 ? -13.102 10.445 12.414 1 98.81 49 MET B O 1
ATOM 3312 N N . LEU B 1 50 ? -14.258 11.008 10.539 1 98.81 50 LEU B N 1
ATOM 3313 C CA . LEU B 1 50 ? -15.281 11.734 11.273 1 98.81 50 LEU B CA 1
ATOM 3314 C C . LEU B 1 50 ? -16.047 10.797 12.203 1 98.81 50 LEU B C 1
ATOM 3316 O O . LEU B 1 50 ? -16.234 11.102 13.383 1 98.81 50 LEU B O 1
ATOM 3320 N N . SER B 1 51 ? -16.469 9.648 11.688 1 98.75 51 SER B N 1
ATOM 3321 C CA . SER B 1 51 ? -17.359 8.742 12.422 1 98.75 51 SER B CA 1
ATOM 3322 C C . SER B 1 51 ? -16.641 8.133 13.625 1 98.75 51 SER B C 1
ATOM 3324 O O . SER B 1 51 ? -17.234 7.973 14.688 1 98.75 51 SER B O 1
ATOM 3326 N N . ILE B 1 52 ? -15.359 7.777 13.484 1 98.75 52 ILE B N 1
ATOM 3327 C CA . ILE B 1 52 ? -14.656 7.148 14.594 1 98.75 52 ILE B CA 1
ATOM 3328 C C . ILE B 1 52 ? -14.438 8.164 15.711 1 98.75 52 ILE B C 1
ATOM 3330 O O . ILE B 1 52 ? -14.43 7.809 16.891 1 98.75 52 ILE B O 1
ATOM 3334 N N . LEU B 1 53 ? -14.25 9.461 15.344 1 98.81 53 LEU B N 1
ATOM 3335 C CA . LEU B 1 53 ? -14.086 10.508 16.344 1 98.81 53 LEU B CA 1
ATOM 3336 C C . LEU B 1 53 ? -15.406 10.805 17.047 1 98.81 53 LEU B C 1
ATOM 3338 O O . LEU B 1 53 ? -15.414 11.188 18.219 1 98.81 53 LEU B O 1
ATOM 3342 N N . ARG B 1 54 ? -16.5 10.602 16.359 1 98.75 54 ARG B N 1
ATOM 3343 C CA . ARG B 1 54 ? -17.812 10.914 16.906 1 98.75 54 ARG B CA 1
ATOM 3344 C C . ARG B 1 54 ? -18.359 9.742 17.719 1 98.75 54 ARG B C 1
ATOM 3346 O O . ARG B 1 54 ? -19.047 9.938 18.734 1 98.75 54 ARG B O 1
ATOM 3353 N N . ARG B 1 55 ? -18.062 8.477 17.297 1 98.62 55 ARG B N 1
ATOM 3354 C CA . ARG B 1 55 ? -18.797 7.34 17.859 1 98.62 55 ARG B CA 1
ATOM 3355 C C . ARG B 1 55 ? -17.828 6.316 18.453 1 98.62 55 ARG B C 1
ATOM 3357 O O . ARG B 1 55 ? -18.234 5.414 19.188 1 98.62 55 ARG B O 1
ATOM 3364 N N . GLY B 1 56 ? -16.547 6.461 18.141 1 98.19 56 GLY B N 1
ATOM 3365 C CA . GLY B 1 56 ? -15.562 5.523 18.672 1 98.19 56 GLY B CA 1
ATOM 3366 C C . GLY B 1 56 ? -15.211 5.805 20.125 1 98.19 56 GLY B C 1
ATOM 3367 O O . GLY B 1 56 ? -15.758 6.719 20.734 1 98.19 56 GLY B O 1
ATOM 3368 N N . PRO B 1 57 ? -14.242 5.059 20.625 1 98.12 57 PRO B N 1
ATOM 3369 C CA . PRO B 1 57 ? -13.906 5.141 22.047 1 98.12 57 PRO B CA 1
ATOM 3370 C C . PRO B 1 57 ? -13.305 6.492 22.438 1 98.12 57 PRO B C 1
ATOM 3372 O O . PRO B 1 57 ? -13.367 6.887 23.609 1 98.12 57 PRO B O 1
ATOM 3375 N N . ILE B 1 58 ? -12.844 7.242 21.5 1 98.12 58 ILE B N 1
ATOM 3376 C CA . ILE B 1 58 ? -12.172 8.5 21.828 1 98.12 58 ILE B CA 1
ATOM 3377 C C . ILE B 1 58 ? -13.203 9.625 21.891 1 98.12 58 ILE B C 1
ATOM 3379 O O . ILE B 1 58 ? -12.898 10.727 22.375 1 98.12 58 ILE B O 1
ATOM 3383 N N . ALA B 1 59 ? -14.445 9.383 21.547 1 98.44 59 ALA B N 1
ATOM 3384 C CA . ALA B 1 59 ? -15.5 10.375 21.359 1 98.44 59 ALA B CA 1
ATOM 3385 C C . ALA B 1 59 ? -15.664 11.25 22.594 1 98.44 59 ALA B C 1
ATOM 3387 O O . ALA B 1 59 ? -15.828 12.469 22.5 1 98.44 59 ALA B O 1
ATOM 3388 N N . PRO B 1 60 ? -15.516 10.695 23.844 1 97.88 60 PRO B N 1
ATOM 3389 C CA . PRO B 1 60 ? -15.719 11.523 25.031 1 97.88 60 PRO B CA 1
ATOM 3390 C C . PRO B 1 60 ? -14.641 12.594 25.188 1 97.88 60 PRO B C 1
ATOM 3392 O O . PRO B 1 60 ? -14.828 13.547 25.953 1 97.88 60 PRO B O 1
ATOM 3395 N N . HIS B 1 61 ? -13.531 12.477 24.453 1 98.19 61 HIS B N 1
ATOM 3396 C CA . HIS B 1 61 ? -12.422 13.406 24.594 1 98.19 61 HIS B CA 1
ATOM 3397 C C . HIS B 1 61 ? -12.445 14.469 23.5 1 98.19 61 HIS B C 1
ATOM 3399 O O . HIS B 1 61 ? -11.523 15.281 23.391 1 98.19 61 HIS B O 1
ATOM 3405 N N . VAL B 1 62 ? -13.547 14.516 22.656 1 98.56 62 VAL B N 1
ATOM 3406 C CA . VAL B 1 62 ? -13.57 15.383 21.484 1 98.56 62 VAL B CA 1
ATOM 3407 C C . VAL B 1 62 ? -14.602 16.5 21.672 1 98.56 62 VAL B C 1
ATOM 3409 O O . VAL B 1 62 ? -15.766 16.219 21.984 1 98.56 62 VAL B O 1
ATOM 3412 N N . ASN B 1 63 ? -14.164 17.734 21.578 1 98.69 63 ASN B N 1
ATOM 3413 C CA . ASN B 1 63 ? -15.047 18.891 21.438 1 98.69 63 ASN B CA 1
ATOM 3414 C C . ASN B 1 63 ? -15.18 19.297 19.969 1 98.69 63 ASN B C 1
ATOM 3416 O O . ASN B 1 63 ? -14.18 19.484 19.281 1 98.69 63 ASN B O 1
ATOM 3420 N N . TRP B 1 64 ? -16.422 19.453 19.547 1 98.75 64 TRP B N 1
ATOM 3421 C CA . TRP B 1 64 ? -16.656 19.734 18.141 1 98.75 64 TRP B CA 1
ATOM 3422 C C . TRP B 1 64 ? -16.922 21.219 17.906 1 98.75 64 TRP B C 1
ATOM 3424 O O . TRP B 1 64 ? -17.656 21.844 18.688 1 98.75 64 TRP B O 1
ATOM 3434 N N . PHE B 1 65 ? -16.297 21.75 16.938 1 98.88 65 PHE B N 1
ATOM 3435 C CA . PHE B 1 65 ? -16.516 23.109 16.453 1 98.88 65 PHE B CA 1
ATOM 3436 C C . PHE B 1 65 ? -16.828 23.109 14.969 1 98.88 65 PHE B C 1
ATOM 3438 O O . PHE B 1 65 ? -16.344 22.25 14.227 1 98.88 65 PHE B O 1
ATOM 3445 N N . THR B 1 66 ? -17.609 24.062 14.469 1 98.62 66 THR B N 1
ATOM 3446 C CA . THR B 1 66 ? -17.984 24.156 13.062 1 98.62 66 THR B CA 1
ATOM 3447 C C . THR B 1 66 ? -17 25.047 12.305 1 98.62 66 THR B C 1
ATOM 3449 O O . THR B 1 66 ? -16.688 26.156 12.75 1 98.62 66 THR B O 1
ATOM 3452 N N . GLY B 1 67 ? -16.516 24.516 11.219 1 98.5 67 GLY B N 1
ATOM 3453 C CA . GLY B 1 67 ? -15.656 25.297 10.352 1 98.5 67 GLY B CA 1
ATOM 3454 C C . GLY B 1 67 ? -16.422 26.297 9.508 1 98.5 67 GLY B C 1
ATOM 3455 O O . GLY B 1 67 ? -17.641 26.359 9.555 1 98.5 67 GLY B O 1
ATOM 3456 N N . ARG B 1 68 ? -15.734 27.109 8.82 1 98.75 68 ARG B N 1
ATOM 3457 C CA . ARG B 1 68 ? -16.266 28.109 7.902 1 98.75 68 ARG B CA 1
ATOM 3458 C C . ARG B 1 68 ? -15.445 28.188 6.621 1 98.75 68 ARG B C 1
ATOM 3460 O O . ARG B 1 68 ? -14.289 27.75 6.598 1 98.75 68 ARG B O 1
ATOM 3467 N N . PRO B 1 69 ? -16.047 28.672 5.508 1 98.81 69 PRO B N 1
ATOM 3468 C CA . PRO B 1 69 ? -15.227 28.891 4.316 1 98.81 69 PRO B CA 1
ATOM 3469 C C . PRO B 1 69 ? -14.227 30.031 4.488 1 98.81 69 PRO B C 1
ATOM 3471 O O . PRO B 1 69 ? -14.531 31.031 5.152 1 98.81 69 PRO B O 1
ATOM 3474 N N . ALA B 1 70 ? -13.078 29.906 3.934 1 98.88 70 ALA B N 1
ATOM 3475 C CA . ALA B 1 70 ? -12.125 31 3.867 1 98.88 70 ALA B CA 1
ATOM 3476 C C . ALA B 1 70 ? -12.602 32.094 2.898 1 98.88 70 ALA B C 1
ATOM 3478 O O . ALA B 1 70 ? -13.375 31.797 1.979 1 98.88 70 ALA B O 1
ATOM 3479 N N . ILE B 1 71 ? -12.203 33.281 3.141 1 98.25 71 ILE B N 1
ATOM 3480 C CA . ILE B 1 71 ? -12.43 34.375 2.193 1 98.25 71 ILE B CA 1
ATOM 3481 C C . ILE B 1 71 ? -11.148 34.625 1.401 1 98.25 71 ILE B C 1
ATOM 3483 O O . ILE B 1 71 ? -10.062 34.219 1.817 1 98.25 71 ILE B O 1
ATOM 3487 N N . VAL B 1 72 ? -11.195 35.281 0.318 1 97.44 72 VAL B N 1
ATOM 3488 C CA . VAL B 1 72 ? -10.109 35.438 -0.643 1 97.44 72 VAL B CA 1
ATOM 3489 C C . VAL B 1 72 ? -8.922 36.125 0.029 1 97.44 72 VAL B C 1
ATOM 3491 O O . VAL B 1 72 ? -7.77 35.781 -0.211 1 97.44 72 VAL B O 1
ATOM 3494 N N . SER B 1 73 ? -9.195 37.125 0.857 1 98.25 73 SER B N 1
ATOM 3495 C CA . SER B 1 73 ? -8.117 37.875 1.508 1 98.25 73 SER B CA 1
ATOM 3496 C C . SER B 1 73 ? -7.27 36.938 2.379 1 98.25 73 SER B C 1
ATOM 3498 O O . SER B 1 73 ? -6.059 37.125 2.5 1 98.25 73 SER B O 1
ATOM 3500 N N . GLU B 1 74 ? -7.891 35.969 2.957 1 98.81 74 GLU B N 1
ATOM 3501 C CA . GLU B 1 74 ? -7.168 35 3.771 1 98.81 74 GLU B CA 1
ATOM 3502 C C . GLU B 1 74 ? -6.297 34.094 2.904 1 98.81 74 GLU B C 1
ATOM 3504 O O . GLU B 1 74 ? -5.188 33.719 3.301 1 98.81 74 GLU B O 1
ATOM 3509 N N . LEU B 1 75 ? -6.789 33.719 1.724 1 98.94 75 LEU B N 1
ATOM 3510 C CA . LEU B 1 75 ? -6.023 32.875 0.822 1 98.94 75 LEU B CA 1
ATOM 3511 C C . LEU B 1 75 ? -4.766 33.594 0.333 1 98.94 75 LEU B C 1
ATOM 3513 O O . LEU B 1 75 ? -3.74 32.938 0.09 1 98.94 75 LEU B O 1
ATOM 3517 N N . LEU B 1 76 ? -4.844 34.906 0.253 1 98.75 76 LEU B N 1
ATOM 3518 C CA . LEU B 1 76 ? -3.77 35.75 -0.296 1 98.75 76 LEU B CA 1
ATOM 3519 C C . LEU B 1 76 ? -2.605 35.844 0.686 1 98.75 76 LEU B C 1
ATOM 3521 O O . LEU B 1 76 ? -1.517 36.281 0.32 1 98.75 76 LEU B O 1
ATOM 3525 N N . MET B 1 77 ? -2.828 35.375 1.917 1 98.62 77 MET B N 1
ATOM 3526 C CA . MET B 1 77 ? -1.726 35.344 2.873 1 98.62 77 MET B CA 1
ATOM 3527 C C . MET B 1 77 ? -0.624 34.375 2.404 1 98.62 77 MET B C 1
ATOM 3529 O O . MET B 1 77 ? 0.548 34.594 2.729 1 98.62 77 MET B O 1
ATOM 3533 N N . PHE B 1 78 ? -0.955 33.438 1.536 1 98.88 78 PHE B N 1
ATOM 3534 C CA . PHE B 1 78 ? -0.001 32.406 1.157 1 98.88 78 PHE B CA 1
ATOM 3535 C C . PHE B 1 78 ? 0.021 32.219 -0.355 1 98.88 78 PHE B C 1
ATOM 3537 O O . PHE B 1 78 ? 1.092 32.094 -0.955 1 98.88 78 PHE B O 1
ATOM 3544 N N . HIS B 1 79 ? -1.158 32.188 -0.965 1 98.94 79 HIS B N 1
ATOM 3545 C CA . HIS B 1 79 ? -1.26 31.922 -2.395 1 98.94 79 HIS B CA 1
ATOM 3546 C C . HIS B 1 79 ? -1.236 33.219 -3.203 1 98.94 79 HIS B C 1
ATOM 3548 O O . HIS B 1 79 ? -1.706 34.25 -2.734 1 98.94 79 HIS B O 1
ATOM 3554 N N . THR B 1 80 ? -0.742 33.125 -4.406 1 98.81 80 THR B N 1
ATOM 3555 C CA . THR B 1 80 ? -0.737 34.281 -5.277 1 98.81 80 THR B CA 1
ATOM 3556 C C . THR B 1 80 ? -2.133 34.562 -5.832 1 98.81 80 THR B C 1
AT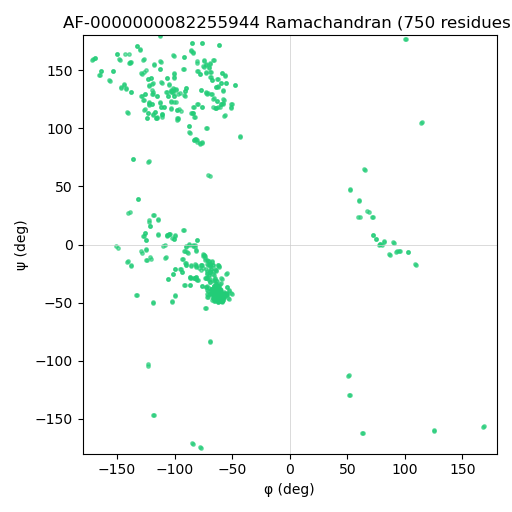OM 3558 O O . THR B 1 80 ? -2.949 33.625 -5.941 1 98.81 80 THR B O 1
ATOM 3561 N N . SER B 1 81 ? -2.346 35.812 -6.145 1 98.69 81 SER B N 1
ATOM 3562 C CA . SER B 1 81 ? -3.637 36.188 -6.699 1 98.69 81 SER B CA 1
ATOM 3563 C C . SER B 1 81 ? -3.906 35.469 -8.023 1 98.69 81 SER B C 1
ATOM 3565 O O . SER B 1 81 ? -5.039 35.094 -8.297 1 98.69 81 SER B O 1
ATOM 3567 N N . GLU B 1 82 ? -2.873 35.312 -8.852 1 98.62 82 GLU B N 1
ATOM 3568 C CA . GLU B 1 82 ? -3.002 34.656 -10.148 1 98.62 82 GLU B CA 1
ATOM 3569 C C . GLU B 1 82 ? -3.457 33.219 -9.977 1 98.62 82 GLU B C 1
ATOM 3571 O O . GLU B 1 82 ? -4.309 32.719 -10.727 1 98.62 82 GLU B O 1
ATOM 3576 N N . TYR B 1 83 ? -2.922 32.562 -9.062 1 98.56 83 TYR B N 1
ATOM 3577 C CA . TYR B 1 83 ? -3.26 31.172 -8.82 1 98.56 83 TYR B CA 1
ATOM 3578 C C . TYR B 1 83 ? -4.699 31.031 -8.336 1 98.56 83 TYR B C 1
ATOM 3580 O O . TYR B 1 83 ? -5.43 30.141 -8.797 1 98.56 83 TYR B O 1
ATOM 3588 N N . ILE B 1 84 ? -5.098 31.875 -7.367 1 98.62 84 ILE B N 1
ATOM 3589 C CA . ILE B 1 84 ? -6.465 31.844 -6.855 1 98.62 84 ILE B CA 1
ATOM 3590 C C . ILE B 1 84 ? -7.449 32.062 -8 1 98.62 84 ILE B C 1
ATOM 3592 O O . ILE B 1 84 ? -8.469 31.375 -8.102 1 98.62 84 ILE B O 1
ATOM 3596 N N . GLU B 1 85 ? -7.125 33 -8.883 1 98.06 85 GLU B N 1
ATOM 3597 C CA . GLU B 1 85 ? -7.98 33.281 -10.031 1 98.06 85 GLU B CA 1
ATOM 3598 C C . GLU B 1 85 ? -8.109 32.062 -10.938 1 98.06 85 GLU B C 1
ATOM 3600 O O . GLU B 1 85 ? -9.18 31.812 -11.484 1 98.06 85 GLU B O 1
ATOM 3605 N N . LYS B 1 86 ? -7.012 31.406 -11.094 1 97.38 86 LYS B N 1
ATOM 3606 C CA . LYS B 1 86 ? -7.031 30.188 -11.891 1 97.38 86 LYS B CA 1
ATOM 3607 C C . LYS B 1 86 ? -8.008 29.156 -11.312 1 97.38 86 LYS B C 1
ATOM 3609 O O . LYS B 1 86 ? -8.75 28.516 -12.055 1 97.38 86 LYS B O 1
ATOM 3614 N N . LEU B 1 87 ? -8.031 28.984 -10.031 1 97.94 87 LEU B N 1
ATOM 3615 C CA . LEU B 1 87 ? -8.922 28.031 -9.375 1 97.94 87 LEU B CA 1
ATOM 3616 C C . LEU B 1 87 ? -10.375 28.484 -9.492 1 97.94 87 LEU B C 1
ATOM 3618 O O . LEU B 1 87 ? -11.266 27.672 -9.719 1 97.94 87 LEU B O 1
ATOM 3622 N N . VAL B 1 88 ? -10.562 29.766 -9.305 1 97.5 88 VAL B N 1
ATOM 3623 C CA . VAL B 1 88 ? -11.906 30.312 -9.414 1 97.5 88 VAL B CA 1
ATOM 3624 C C . VAL B 1 88 ? -12.453 30.094 -10.82 1 97.5 88 VAL B C 1
ATOM 3626 O O . VAL B 1 88 ? -13.617 29.719 -10.992 1 97.5 88 VAL B O 1
ATOM 3629 N N . GLU B 1 89 ? -11.617 30.344 -11.844 1 96.81 89 GLU B N 1
ATOM 3630 C CA . GLU B 1 89 ? -12.016 30.156 -13.234 1 96.81 89 GLU B CA 1
ATOM 3631 C C . GLU B 1 89 ? -12.344 28.688 -13.516 1 96.81 89 GLU B C 1
ATOM 3633 O O . GLU B 1 89 ? -13.297 28.391 -14.242 1 96.81 89 GLU B O 1
ATOM 3638 N N . ALA B 1 90 ? -11.57 27.828 -12.953 1 96.19 90 ALA B N 1
ATOM 3639 C CA . ALA B 1 90 ? -11.836 26.391 -13.102 1 96.19 90 ALA B CA 1
ATOM 3640 C C . ALA B 1 90 ? -13.195 26.031 -12.5 1 96.19 90 ALA B C 1
ATOM 3642 O O . ALA B 1 90 ? -13.938 25.219 -13.07 1 96.19 90 ALA B O 1
ATOM 3643 N N . ASP B 1 91 ? -13.508 26.547 -11.398 1 95.88 91 ASP B N 1
ATOM 3644 C CA . ASP B 1 91 ? -14.781 26.297 -10.734 1 95.88 91 ASP B CA 1
ATOM 3645 C C . ASP B 1 91 ? -15.953 26.828 -11.562 1 95.88 91 ASP B C 1
ATOM 3647 O O . ASP B 1 91 ? -16.984 26.188 -11.68 1 95.88 91 ASP B O 1
ATOM 3651 N N . LYS B 1 92 ? -15.812 27.969 -12.164 1 95.44 92 LYS B N 1
ATOM 3652 C CA . LYS B 1 92 ? -16.859 28.625 -12.93 1 95.44 92 LYS B CA 1
ATOM 3653 C C . LYS B 1 92 ? -17.219 27.828 -14.18 1 95.44 92 LYS B C 1
ATOM 3655 O O . LYS B 1 92 ? -18.359 27.891 -14.656 1 95.44 92 LYS B O 1
ATOM 3660 N N . SER B 1 93 ? -16.25 27.156 -14.68 1 93.56 93 SER B N 1
ATOM 3661 C CA . SER B 1 93 ? -16.516 26.375 -15.883 1 93.56 93 SER B CA 1
ATOM 3662 C C . SER B 1 93 ? -17.609 25.344 -15.648 1 93.56 93 SER B C 1
ATOM 3664 O O . SER B 1 93 ? -18.297 24.938 -16.578 1 93.56 93 SER B O 1
ATOM 3666 N N . GLY B 1 94 ? -17.719 24.875 -14.391 1 92.25 94 GLY B N 1
ATOM 3667 C CA . GLY B 1 94 ? -18.734 23.891 -14.031 1 92.25 94 GLY B CA 1
ATOM 3668 C C . GLY B 1 94 ? -18.406 22.484 -14.516 1 92.25 94 GLY B C 1
ATOM 3669 O O . GLY B 1 94 ? -19.234 21.578 -14.406 1 92.25 94 GLY B O 1
ATOM 3670 N N . GLU B 1 95 ? -17.266 22.359 -15.078 1 93.69 95 GLU B N 1
ATOM 3671 C CA . GLU B 1 95 ? -16.828 21.062 -15.602 1 93.69 95 GLU B CA 1
ATOM 3672 C C . GLU B 1 95 ? -15.656 20.516 -14.797 1 93.69 95 GLU B C 1
ATOM 3674 O O . GLU B 1 95 ? -14.938 21.266 -14.148 1 93.69 95 GLU B O 1
ATOM 3679 N N . ARG B 1 96 ? -15.625 19.25 -14.797 1 94.5 96 ARG B N 1
ATOM 3680 C CA . ARG B 1 96 ? -14.453 18.625 -14.188 1 94.5 96 ARG B CA 1
ATOM 3681 C C . ARG B 1 96 ? -13.188 18.969 -14.977 1 94.5 96 ARG B C 1
ATOM 3683 O O . ARG B 1 96 ? -13.203 18.953 -16.219 1 94.5 96 ARG B O 1
ATOM 3690 N N . CYS B 1 97 ? -12.203 19.297 -14.242 1 95.5 97 CYS B N 1
ATOM 3691 C CA . CYS B 1 97 ? -10.938 19.641 -14.883 1 95.5 97 CYS B CA 1
ATOM 3692 C C . CYS B 1 97 ? -9.75 19.156 -14.055 1 95.5 97 CYS B C 1
ATOM 3694 O O . CYS B 1 97 ? -9.773 19.25 -12.828 1 95.5 97 CYS B O 1
ATOM 3696 N N . GLU B 1 98 ? -8.773 18.609 -14.695 1 96.31 98 GLU B N 1
ATOM 3697 C CA . GLU B 1 98 ? -7.516 18.266 -14.039 1 96.31 98 GLU B CA 1
ATOM 3698 C C . GLU B 1 98 ? -6.59 19.469 -13.938 1 96.31 98 GLU B C 1
ATOM 3700 O O . GLU B 1 98 ? -6.016 19.906 -14.93 1 96.31 98 GLU B O 1
ATOM 3705 N N . ILE B 1 99 ? -6.395 19.984 -12.734 1 96.5 99 ILE B N 1
ATOM 3706 C CA . ILE B 1 99 ? -5.652 21.234 -12.547 1 96.5 99 ILE B CA 1
ATOM 3707 C C . ILE B 1 99 ? -4.16 20.922 -12.438 1 96.5 99 ILE B C 1
ATOM 3709 O O . ILE B 1 99 ? -3.324 21.797 -12.695 1 96.5 99 ILE B O 1
ATOM 3713 N N . ALA B 1 100 ? -3.787 19.781 -11.984 1 96.06 100 ALA B N 1
ATOM 3714 C CA . ALA B 1 100 ? -2.463 19.172 -11.945 1 96.06 100 ALA B CA 1
ATOM 3715 C C . ALA B 1 100 ? -2.559 17.641 -12.016 1 96.06 100 ALA B C 1
ATOM 3717 O O . ALA B 1 100 ? -3.637 17.078 -11.836 1 96.06 100 ALA B O 1
ATOM 3718 N N . ALA B 1 101 ? -1.541 17.031 -12.289 1 93.56 101 ALA B N 1
ATOM 3719 C CA . ALA B 1 101 ? -1.568 15.578 -12.438 1 93.56 101 ALA B CA 1
ATOM 3720 C C . ALA B 1 101 ? -2.246 14.922 -11.234 1 93.56 101 ALA B C 1
ATOM 3722 O O . ALA B 1 101 ? -1.823 15.109 -10.094 1 93.56 101 ALA B O 1
ATOM 3723 N N . GLY B 1 102 ? -3.334 14.242 -11.484 1 95.38 102 GLY B N 1
ATOM 3724 C CA . GLY B 1 102 ? -4.047 13.508 -10.453 1 95.38 102 GLY B CA 1
ATOM 3725 C C . GLY B 1 102 ? -4.895 14.391 -9.562 1 95.38 102 GLY B C 1
ATOM 3726 O O . GLY B 1 102 ? -5.492 13.922 -8.594 1 95.38 102 GLY B O 1
ATOM 3727 N N . THR B 1 103 ? -4.871 15.672 -9.836 1 97.88 103 THR B N 1
ATOM 3728 C CA . THR B 1 103 ? -5.609 16.656 -9.039 1 97.88 103 THR B CA 1
ATOM 3729 C C . THR B 1 103 ? -6.773 17.234 -9.844 1 97.88 103 THR B C 1
ATOM 3731 O O . THR B 1 103 ? -6.57 18.062 -10.734 1 97.88 103 THR B O 1
ATOM 3734 N N . PHE B 1 104 ? -8.031 16.859 -9.43 1 97.88 104 PHE B N 1
ATOM 3735 C CA . PHE B 1 104 ? -9.203 17.172 -10.242 1 97.88 104 PHE B CA 1
ATOM 3736 C C . PHE B 1 104 ? -10.164 18.078 -9.477 1 97.88 104 PHE B C 1
ATOM 3738 O O . PHE B 1 104 ? -10.461 17.828 -8.305 1 97.88 104 PHE B O 1
ATOM 3745 N N . MET B 1 105 ? -10.57 19.078 -10.109 1 96.94 105 MET B N 1
ATOM 3746 C CA . MET B 1 105 ? -11.641 19.938 -9.586 1 96.94 105 MET B CA 1
ATOM 3747 C C . MET B 1 105 ? -12.961 19.625 -10.273 1 96.94 105 MET B C 1
ATOM 3749 O O . MET B 1 105 ? -13.008 19.422 -11.484 1 96.94 105 MET B O 1
ATOM 3753 N N . SER B 1 106 ? -13.969 19.438 -9.586 1 96.06 106 SER B N 1
ATOM 3754 C CA . SER B 1 106 ? -15.336 19.25 -10.055 1 96.06 106 SER B CA 1
ATOM 3755 C C . SER B 1 106 ? -16.297 20.172 -9.32 1 96.06 106 SER B C 1
ATOM 3757 O O . SER B 1 106 ? -15.922 20.844 -8.359 1 96.06 106 SER B O 1
ATOM 3759 N N . PRO B 1 107 ? -17.531 20.266 -9.844 1 95.69 107 PRO B N 1
ATOM 3760 C CA . PRO B 1 107 ? -18.484 21.078 -9.094 1 95.69 107 PRO B CA 1
ATOM 3761 C C . PRO B 1 107 ? -18.547 20.688 -7.613 1 95.69 107 PRO B C 1
ATOM 3763 O O . PRO B 1 107 ? -18.719 19.516 -7.281 1 95.69 107 PRO B O 1
ATOM 3766 N N . GLY B 1 108 ? -18.266 21.609 -6.734 1 96.94 108 GLY B N 1
ATOM 3767 C CA . GLY B 1 108 ? -18.234 21.375 -5.301 1 96.94 108 GLY B CA 1
ATOM 3768 C C . GLY B 1 108 ? -16.828 21.406 -4.723 1 96.94 108 GLY B C 1
ATOM 3769 O O . GLY B 1 108 ? -16.656 21.562 -3.512 1 96.94 108 GLY B O 1
ATOM 3770 N N . SER B 1 109 ? -15.844 21.281 -5.598 1 98.25 109 SER B N 1
ATOM 3771 C CA . SER B 1 109 ? -14.461 21.203 -5.137 1 98.25 109 SER B CA 1
ATOM 3772 C C . SER B 1 109 ? -13.984 22.531 -4.57 1 98.25 109 SER B C 1
ATOM 3774 O O . SER B 1 109 ? -13.312 22.578 -3.541 1 98.25 109 SER B O 1
ATOM 3776 N N . TRP B 1 110 ? -14.344 23.609 -5.25 1 98.12 110 TRP B N 1
ATOM 3777 C CA . TRP B 1 110 ? -13.883 24.922 -4.812 1 98.12 110 TRP B CA 1
ATOM 3778 C C . TRP B 1 110 ? -14.477 25.281 -3.455 1 98.12 110 TRP B C 1
ATOM 3780 O O . TRP B 1 110 ? -13.758 25.703 -2.551 1 98.12 110 TRP B O 1
ATOM 3790 N N . GLU B 1 111 ? -15.734 25.078 -3.318 1 98.25 111 GLU B N 1
ATOM 3791 C CA . GLU B 1 111 ? -16.375 25.344 -2.035 1 98.25 111 GLU B CA 1
ATOM 3792 C C . GLU B 1 111 ? -15.773 24.484 -0.926 1 98.25 111 GLU B C 1
ATOM 3794 O O . GLU B 1 111 ? -15.523 24.984 0.176 1 98.25 111 GLU B O 1
ATOM 3799 N N . ALA B 1 112 ? -15.562 23.203 -1.216 1 98.81 112 ALA B N 1
ATOM 3800 C CA . ALA B 1 112 ? -14.945 22.312 -0.241 1 98.81 112 ALA B CA 1
ATOM 3801 C C . ALA B 1 112 ? -13.547 22.797 0.136 1 98.81 112 ALA B C 1
ATOM 3803 O O . ALA B 1 112 ? -13.156 22.734 1.305 1 98.81 112 ALA B O 1
ATOM 3804 N N . ALA B 1 113 ? -12.766 23.25 -0.862 1 98.88 113 ALA B N 1
ATOM 3805 C CA . ALA B 1 113 ? -11.414 23.734 -0.622 1 98.88 113 ALA B CA 1
ATOM 3806 C C . ALA B 1 113 ? -11.438 24.969 0.278 1 98.88 113 ALA B C 1
ATOM 3808 O O . ALA B 1 113 ? -10.602 25.109 1.174 1 98.88 113 ALA B O 1
ATOM 3809 N N . LEU B 1 114 ? -12.398 25.875 0.054 1 98.94 114 LEU B N 1
ATOM 3810 C CA . LEU B 1 114 ? -12.547 27.047 0.898 1 98.94 114 LEU B CA 1
ATOM 3811 C C . LEU B 1 114 ? -12.906 26.656 2.328 1 98.94 114 LEU B C 1
ATOM 3813 O O . LEU B 1 114 ? -12.406 27.25 3.283 1 98.94 114 LEU B O 1
ATOM 3817 N N . LEU B 1 115 ? -13.766 25.688 2.426 1 98.94 115 LEU B N 1
ATOM 3818 C CA . LEU B 1 115 ? -14.164 25.203 3.744 1 98.94 115 LEU B CA 1
ATOM 3819 C C . LEU B 1 115 ? -12.969 24.594 4.473 1 98.94 115 LEU B C 1
ATOM 3821 O O . LEU B 1 115 ? -12.797 24.812 5.676 1 98.94 115 LEU B O 1
ATOM 3825 N N . ALA B 1 116 ? -12.148 23.812 3.74 1 98.94 116 ALA B N 1
ATOM 3826 C CA . ALA B 1 116 ? -10.969 23.203 4.352 1 98.94 116 ALA B CA 1
ATOM 3827 C C . ALA B 1 116 ? -10.008 24.281 4.867 1 98.94 116 ALA B C 1
ATOM 3829 O O . ALA B 1 116 ? -9.555 24.219 6.012 1 98.94 116 ALA B O 1
ATOM 3830 N N . ALA B 1 117 ? -9.75 25.234 4.023 1 98.94 117 ALA B N 1
ATOM 3831 C CA . ALA B 1 117 ? -8.852 26.328 4.395 1 98.94 117 ALA B CA 1
ATOM 3832 C C . ALA B 1 117 ? -9.414 27.125 5.566 1 98.94 117 ALA B C 1
ATOM 3834 O O . ALA B 1 117 ? -8.719 27.375 6.555 1 98.94 117 ALA B O 1
ATOM 3835 N N . GLY B 1 118 ? -10.672 27.5 5.469 1 98.94 118 GLY B N 1
ATOM 3836 C CA . GLY B 1 118 ? -11.297 28.297 6.512 1 98.94 118 GLY B CA 1
ATOM 3837 C C . GLY B 1 118 ? -11.43 27.562 7.832 1 98.94 118 GLY B C 1
ATOM 3838 O O . GLY B 1 118 ? -11.281 28.156 8.898 1 98.94 118 GLY B O 1
ATOM 3839 N N . THR B 1 119 ? -11.719 26.266 7.77 1 98.94 119 THR B N 1
ATOM 3840 C CA . THR B 1 119 ? -11.812 25.438 8.961 1 98.94 119 THR B CA 1
ATOM 3841 C C . THR B 1 119 ? -10.461 25.359 9.664 1 98.94 119 THR B C 1
ATOM 3843 O O . THR B 1 119 ? -10.391 25.438 10.898 1 98.94 119 THR B O 1
ATOM 3846 N N . THR B 1 120 ? -9.391 25.234 8.914 1 98.94 120 THR B N 1
ATOM 3847 C CA . THR B 1 120 ? -8.047 25.203 9.477 1 98.94 120 THR B CA 1
ATOM 3848 C C . THR B 1 120 ? -7.699 26.547 10.117 1 98.94 120 THR B C 1
ATOM 3850 O O . THR B 1 120 ? -7.121 26.594 11.203 1 98.94 120 THR B O 1
ATOM 3853 N N . LEU B 1 121 ? -8.078 27.641 9.445 1 98.94 121 LEU B N 1
ATOM 3854 C CA . LEU B 1 121 ? -7.855 28.969 9.984 1 98.94 121 LEU B CA 1
ATOM 3855 C C . LEU B 1 121 ? -8.625 29.172 11.289 1 98.94 121 LEU B C 1
ATOM 3857 O O . LEU B 1 121 ? -8.102 29.766 12.234 1 98.94 121 LEU B O 1
ATOM 3861 N N . SER B 1 122 ? -9.852 28.641 11.312 1 98.94 122 SER B N 1
ATOM 3862 C CA . SER B 1 122 ? -10.656 28.734 12.523 1 98.94 122 SER B CA 1
ATOM 3863 C C . SER B 1 122 ? -9.992 27.984 13.68 1 98.94 122 SER B C 1
ATOM 3865 O O . SER B 1 122 ? -10 28.469 14.812 1 98.94 122 SER B O 1
ATOM 3867 N N . ALA B 1 123 ? -9.445 26.859 13.391 1 98.94 123 ALA B N 1
ATOM 3868 C CA . ALA B 1 123 ? -8.758 26.078 14.414 1 98.94 123 ALA B CA 1
ATOM 3869 C C . ALA B 1 123 ? -7.539 26.828 14.953 1 98.94 123 ALA B C 1
ATOM 3871 O O . ALA B 1 123 ? -7.312 26.875 16.156 1 98.94 123 ALA B O 1
ATOM 3872 N N . MET B 1 124 ? -6.75 27.422 14.047 1 98.88 124 MET B N 1
ATOM 3873 C CA . MET B 1 124 ? -5.586 28.203 14.469 1 98.88 124 MET B CA 1
ATOM 3874 C C . MET B 1 124 ? -6.012 29.406 15.312 1 98.88 124 MET B C 1
ATOM 3876 O O . MET B 1 124 ? -5.434 29.656 16.375 1 98.88 124 MET B O 1
ATOM 3880 N N . GLN B 1 125 ? -7.043 30.109 14.852 1 98.75 125 GLN B N 1
ATOM 3881 C CA . GLN B 1 125 ? -7.527 31.281 15.578 1 98.75 125 GLN B CA 1
ATOM 3882 C C . GLN B 1 125 ? -7.988 30.906 16.984 1 98.75 125 GLN B C 1
ATOM 3884 O O . GLN B 1 125 ? -7.777 31.656 17.938 1 98.75 125 GLN B O 1
ATOM 3889 N N . HIS B 1 126 ? -8.609 29.75 17.062 1 98.62 126 HIS B N 1
ATOM 3890 C CA . HIS B 1 126 ? -9.07 29.234 18.344 1 98.62 126 HIS B CA 1
ATOM 3891 C C . HIS B 1 126 ? -7.922 29.109 19.344 1 98.62 126 HIS B C 1
ATOM 3893 O O . HIS B 1 126 ? -8.062 29.453 20.516 1 98.62 126 HIS B O 1
ATOM 3899 N N . ILE B 1 127 ? -6.77 28.625 18.906 1 98.38 127 ILE B N 1
ATOM 3900 C CA . ILE B 1 127 ? -5.586 28.469 19.734 1 98.38 127 ILE B CA 1
ATOM 3901 C C . ILE B 1 127 ? -5 29.844 20.062 1 98.38 127 ILE B C 1
ATOM 3903 O O . ILE B 1 127 ? -4.668 30.125 21.219 1 98.38 127 ILE B O 1
ATOM 3907 N N . LEU B 1 128 ? -4.898 30.719 19.078 1 97.88 128 LEU B N 1
ATOM 3908 C CA . LEU B 1 128 ? -4.301 32.031 19.25 1 97.88 128 LEU B CA 1
ATOM 3909 C C . LEU B 1 128 ? -5.113 32.875 20.219 1 97.88 128 LEU B C 1
ATOM 3911 O O . LEU B 1 128 ? -4.559 33.688 20.953 1 97.88 128 LEU B O 1
ATOM 3915 N N . ASP B 1 129 ? -6.426 32.625 20.219 1 97.56 129 ASP B N 1
ATOM 3916 C CA . ASP B 1 129 ? -7.316 33.344 21.125 1 97.56 129 ASP B CA 1
ATOM 3917 C C . ASP B 1 129 ? -7.328 32.719 22.516 1 97.56 129 ASP B C 1
ATOM 3919 O O . ASP B 1 129 ? -8.086 33.156 23.391 1 97.56 129 ASP B O 1
ATOM 3923 N N . CYS B 1 130 ? -6.598 31.672 22.734 1 96.31 130 CYS B N 1
ATOM 3924 C CA . CYS B 1 130 ? -6.445 30.984 24.016 1 96.31 130 CYS B CA 1
ATOM 3925 C C . CYS B 1 130 ? -7.746 30.312 24.438 1 96.31 130 CYS B C 1
ATOM 3927 O O . CYS B 1 130 ? -8.062 30.234 25.625 1 96.31 130 CYS B O 1
ATOM 3929 N N . HIS B 1 131 ? -8.547 29.922 23.453 1 96.88 131 HIS B N 1
ATOM 3930 C CA . HIS B 1 131 ? -9.758 29.172 23.75 1 96.88 131 HIS B CA 1
ATOM 3931 C C . HIS B 1 131 ? -9.453 27.688 23.953 1 96.88 131 HIS B C 1
ATOM 3933 O O . HIS B 1 131 ? -10.258 26.953 24.531 1 96.88 131 HIS B O 1
ATOM 3939 N N . GLY B 1 132 ? -8.359 27.234 23.516 1 95.88 132 GLY B N 1
ATOM 3940 C CA . GLY B 1 132 ? -7.828 25.891 23.609 1 95.88 132 GLY B CA 1
ATOM 3941 C C . GLY B 1 132 ? -6.391 25.781 23.141 1 95.88 132 GLY B C 1
ATOM 3942 O O . GLY B 1 132 ? -5.902 26.641 22.422 1 95.88 132 GLY B O 1
ATOM 3943 N N . LYS B 1 133 ? -5.715 24.781 23.547 1 96.06 133 LYS B N 1
ATOM 3944 C CA . LYS B 1 133 ? -4.301 24.656 23.188 1 96.06 133 LYS B CA 1
ATOM 3945 C C . LYS B 1 133 ? -4.086 23.594 22.125 1 96.06 133 LYS B C 1
ATOM 3947 O O . LYS B 1 133 ? -3.117 23.641 21.359 1 96.06 133 LYS B O 1
ATOM 3952 N N . ILE B 1 134 ? -4.969 22.594 22.141 1 98.19 134 ILE B N 1
ATOM 3953 C CA . ILE B 1 134 ? -4.844 21.469 21.219 1 98.19 134 ILE B CA 1
ATOM 3954 C C . ILE B 1 134 ? -6.055 21.422 20.297 1 98.19 134 ILE B C 1
ATOM 3956 O O . ILE B 1 134 ? -7.176 21.172 20.734 1 98.19 134 ILE B O 1
ATOM 3960 N N . ALA B 1 135 ? -5.824 21.656 19 1 98.81 135 ALA B N 1
ATOM 3961 C CA . ALA B 1 135 ? -6.902 21.656 18.016 1 98.81 135 ALA B CA 1
ATOM 3962 C C . ALA B 1 135 ? -6.566 20.75 16.828 1 98.81 135 ALA B C 1
ATOM 3964 O O . ALA B 1 135 ? -5.391 20.547 16.516 1 98.81 135 ALA B O 1
ATOM 3965 N N . TYR B 1 136 ? -7.59 20.141 16.281 1 98.94 136 TYR B N 1
ATOM 3966 C CA . TYR B 1 136 ? -7.488 19.297 15.094 1 98.94 136 TYR B CA 1
ATOM 3967 C C . TYR B 1 136 ? -8.453 19.75 14.008 1 98.94 136 TYR B C 1
ATOM 3969 O O . TYR B 1 136 ? -9.664 19.781 14.211 1 98.94 136 TYR B O 1
ATOM 3977 N N . ALA B 1 137 ? -7.867 20.188 12.867 1 98.94 137 ALA B N 1
ATOM 3978 C CA . ALA B 1 137 ? -8.672 20.484 11.68 1 98.94 137 ALA B CA 1
ATOM 3979 C C . ALA B 1 137 ? -8.875 19.234 10.836 1 98.94 137 ALA B C 1
ATOM 3981 O O . ALA B 1 137 ? -7.973 18.812 10.109 1 98.94 137 ALA B O 1
ATOM 3982 N N . LEU B 1 138 ? -10.078 18.625 10.945 1 98.94 138 LEU B N 1
ATOM 3983 C CA . LEU B 1 138 ? -10.461 17.484 10.102 1 98.94 138 LEU B CA 1
ATOM 3984 C C . LEU B 1 138 ? -10.953 17.969 8.742 1 98.94 138 LEU B C 1
ATOM 3986 O O . LEU B 1 138 ? -12.156 18.172 8.555 1 98.94 138 LEU B O 1
ATOM 3990 N N . VAL B 1 139 ? -9.992 18.078 7.762 1 98.88 139 VAL B N 1
ATOM 3991 C CA . VAL B 1 139 ? -10.352 18.828 6.562 1 98.88 139 VAL B CA 1
ATOM 3992 C C . VAL B 1 139 ? -10.07 17.984 5.324 1 98.88 139 VAL B C 1
ATOM 3994 O O . VAL B 1 139 ? -9.312 17.016 5.387 1 98.88 139 VAL B O 1
ATOM 3997 N N . ARG B 1 140 ? -10.656 18.281 4.328 1 98.31 140 ARG B N 1
ATOM 3998 C CA . ARG B 1 140 ? -10.609 17.781 2.963 1 98.31 140 ARG B CA 1
ATOM 3999 C C . ARG B 1 140 ? -11.094 18.828 1.968 1 98.31 140 ARG B C 1
ATOM 4001 O O . ARG B 1 140 ? -12.086 19.516 2.215 1 98.31 140 ARG B O 1
ATOM 4008 N N . PRO B 1 141 ? -10.461 18.938 0.794 1 98.44 141 PRO B N 1
ATOM 4009 C CA . PRO B 1 141 ? -9.289 18.203 0.293 1 98.44 141 PRO B CA 1
ATOM 4010 C C . PRO B 1 141 ? -8.023 18.531 1.074 1 98.44 141 PRO B C 1
ATOM 4012 O O . PRO B 1 141 ? -7.973 19.516 1.808 1 98.44 141 PRO B O 1
ATOM 4015 N N . PRO B 1 142 ? -7.039 17.625 1.008 1 98.75 142 PRO B N 1
ATOM 4016 C CA . PRO B 1 142 ? -5.75 17.938 1.638 1 98.75 142 PRO B CA 1
ATOM 4017 C C . PRO B 1 142 ? -5.07 19.156 1.038 1 98.75 142 PRO B C 1
ATOM 4019 O O . PRO B 1 142 ? -5.543 19.703 0.035 1 98.75 142 PRO B O 1
ATOM 4022 N N . GLY B 1 143 ? -3.918 19.609 1.716 1 98.88 143 GLY B N 1
ATOM 4023 C CA . GLY B 1 143 ? -3.434 20.906 1.267 1 98.88 143 GLY B CA 1
ATOM 4024 C C . GLY B 1 143 ? -1.92 20.984 1.197 1 98.88 143 GLY B C 1
ATOM 4025 O O . GLY B 1 143 ? -1.37 21.859 0.524 1 98.88 143 GLY B O 1
ATOM 4026 N N . HIS B 1 144 ? -1.107 20.078 1.773 1 98.88 144 HIS B N 1
ATOM 4027 C CA . HIS B 1 144 ? 0.299 20.312 2.084 1 98.88 144 HIS B CA 1
ATOM 4028 C C . HIS B 1 144 ? 1.158 20.266 0.826 1 98.88 144 HIS B C 1
ATOM 4030 O O . HIS B 1 144 ? 2.316 20.688 0.842 1 98.88 144 HIS B O 1
ATOM 4036 N N . HIS B 1 145 ? 0.565 19.859 -0.297 1 98.81 145 HIS B N 1
ATOM 4037 C CA . HIS B 1 145 ? 1.296 19.859 -1.56 1 98.81 145 HIS B CA 1
ATOM 4038 C C . HIS B 1 145 ? 1.038 21.125 -2.352 1 98.81 145 HIS B C 1
ATOM 4040 O O . HIS B 1 145 ? 1.757 21.438 -3.309 1 98.81 145 HIS B O 1
ATOM 4046 N N . SER B 1 146 ? -0.055 21.812 -2.059 1 98.88 146 SER B N 1
ATOM 4047 C CA . SER B 1 146 ? -0.368 23.031 -2.801 1 98.88 146 SER B CA 1
ATOM 4048 C C . SER B 1 146 ? 0.685 24.109 -2.562 1 98.88 146 SER B C 1
ATOM 4050 O O . SER B 1 146 ? 0.893 24.547 -1.428 1 98.88 146 SER B O 1
ATOM 4052 N N . GLN B 1 147 ? 1.348 24.484 -3.59 1 98.75 147 GLN B N 1
ATOM 4053 C CA . GLN B 1 147 ? 2.365 25.531 -3.545 1 98.75 147 GLN B CA 1
ATOM 4054 C C . GLN B 1 147 ? 1.741 26.922 -3.701 1 98.75 147 GLN B C 1
ATOM 4056 O O . GLN B 1 147 ? 0.559 27.047 -4.027 1 98.75 147 GLN B O 1
ATOM 4061 N N . PRO B 1 148 ? 2.494 27.969 -3.416 1 98.81 148 PRO B N 1
ATOM 4062 C CA . PRO B 1 148 ? 1.922 29.312 -3.52 1 98.81 148 PRO B CA 1
ATOM 4063 C C . PRO B 1 148 ? 1.32 29.594 -4.895 1 98.81 148 PRO B C 1
ATOM 4065 O O . PRO B 1 148 ? 0.337 30.328 -5.004 1 98.81 148 PRO B O 1
ATOM 4068 N N . THR B 1 149 ? 1.809 28.875 -5.965 1 98.56 149 THR B N 1
ATOM 4069 C CA . THR B 1 149 ? 1.434 29.281 -7.312 1 98.56 149 THR B CA 1
ATOM 4070 C C . THR B 1 149 ? 0.808 28.109 -8.078 1 98.56 149 THR B C 1
ATOM 407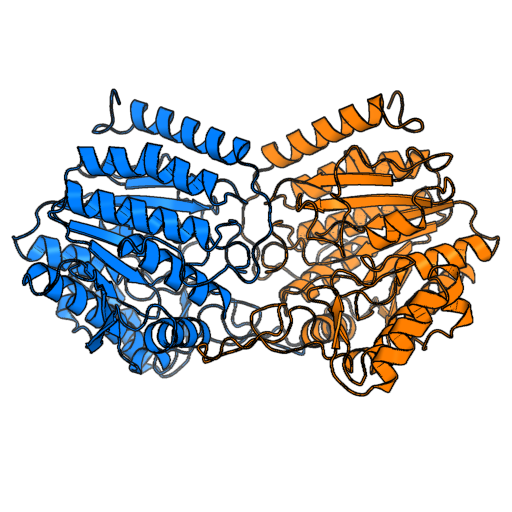2 O O . THR B 1 149 ? 0.515 28.234 -9.266 1 98.56 149 THR B O 1
ATOM 4075 N N . GLN B 1 150 ? 0.621 26.938 -7.422 1 97.81 150 GLN B N 1
ATOM 4076 C CA . GLN B 1 150 ? 0.108 25.828 -8.219 1 97.81 150 GLN B CA 1
ATOM 4077 C C . GLN B 1 150 ? -0.425 24.719 -7.324 1 97.81 150 GLN B C 1
ATOM 4079 O O . GLN B 1 150 ? 0.071 24.516 -6.211 1 97.81 150 GLN B O 1
ATOM 4084 N N . ALA B 1 151 ? -1.44 24.016 -7.867 1 98.38 151 ALA B N 1
ATOM 4085 C CA . ALA B 1 151 ? -1.966 22.812 -7.254 1 98.38 151 ALA B CA 1
ATOM 4086 C C . ALA B 1 151 ? -0.991 21.641 -7.414 1 98.38 151 ALA B C 1
ATOM 4088 O O . ALA B 1 151 ? -0.135 21.656 -8.305 1 98.38 151 ALA B O 1
ATOM 4089 N N . ASP B 1 152 ? -1.107 20.734 -6.512 1 98.06 152 ASP B N 1
ATOM 4090 C CA . ASP B 1 152 ? -0.239 19.562 -6.551 1 98.06 152 ASP B CA 1
ATOM 4091 C C . ASP B 1 152 ? -0.766 18.453 -5.641 1 98.06 152 ASP B C 1
ATOM 4093 O O . ASP B 1 152 ? -1.38 18.734 -4.609 1 98.06 152 ASP B O 1
ATOM 4097 N N . GLY B 1 153 ? -0.591 17.25 -6.008 1 97.25 153 GLY B N 1
ATOM 4098 C CA . GLY B 1 153 ? -0.801 16.125 -5.121 1 97.25 153 GLY B CA 1
ATOM 4099 C C . GLY B 1 153 ? -2.16 16.141 -4.445 1 97.25 153 GLY B C 1
ATOM 4100 O O . GLY B 1 153 ? -2.252 16.031 -3.221 1 97.25 153 GLY B O 1
ATOM 4101 N N . TYR B 1 154 ? -3.234 16.359 -5.168 1 98.19 154 TYR B N 1
ATOM 4102 C CA . TYR B 1 154 ? -4.617 16.328 -4.703 1 98.19 154 TYR B CA 1
ATOM 4103 C C . TYR B 1 154 ? -4.98 17.609 -3.971 1 98.19 154 TYR B C 1
ATOM 4105 O O . TYR B 1 154 ? -6.105 17.766 -3.492 1 98.19 154 TYR B O 1
ATOM 4113 N N . CYS B 1 155 ? -4.02 18.594 -3.859 1 98.69 155 CYS B N 1
ATOM 4114 C CA . CYS B 1 155 ? -4.164 19.781 -3.018 1 98.69 155 CYS B CA 1
ATOM 4115 C C . CYS B 1 155 ? -4.402 21.016 -3.861 1 98.69 155 CYS B C 1
ATOM 4117 O O . CYS B 1 155 ? -3.643 21.297 -4.793 1 98.69 155 CYS B O 1
ATOM 4119 N N . PHE B 1 156 ? -5.414 21.797 -3.49 1 98.75 156 PHE B N 1
ATOM 4120 C CA . PHE B 1 156 ? -5.727 23.047 -4.176 1 98.75 156 PHE B CA 1
ATOM 4121 C C . PHE B 1 156 ? -5.23 24.234 -3.375 1 98.75 156 PHE B C 1
ATOM 4123 O O . PHE B 1 156 ? -4.629 25.156 -3.932 1 98.75 156 PHE B O 1
ATOM 4130 N N . LEU B 1 157 ? -5.559 24.234 -2.1 1 98.94 157 LEU B N 1
ATOM 4131 C CA . LEU B 1 157 ? -5.133 25.266 -1.159 1 98.94 157 LEU B CA 1
ATOM 4132 C C . LEU B 1 157 ? -4.316 24.656 -0.022 1 98.94 157 LEU B C 1
ATOM 4134 O O . LEU B 1 157 ? -4.57 23.516 0.398 1 98.94 157 LEU B O 1
ATOM 4138 N N . ASN B 1 158 ? -3.318 25.391 0.396 1 98.94 158 ASN B N 1
ATOM 4139 C CA . ASN B 1 158 ? -2.469 24.875 1.465 1 98.94 158 ASN B CA 1
ATOM 4140 C C . ASN B 1 158 ? -3.029 25.219 2.842 1 98.94 158 ASN B C 1
ATOM 4142 O O . ASN B 1 158 ? -2.719 26.281 3.396 1 98.94 158 ASN B O 1
ATOM 4146 N N . ASN B 1 159 ? -3.734 24.312 3.447 1 98.94 159 ASN B N 1
ATOM 4147 C CA . ASN B 1 159 ? -4.438 24.547 4.703 1 98.94 159 ASN B CA 1
ATOM 4148 C C . ASN B 1 159 ? -3.471 24.891 5.836 1 98.94 159 ASN B C 1
ATOM 4150 O O . ASN B 1 159 ? -3.633 25.906 6.508 1 98.94 159 ASN B O 1
ATOM 4154 N N . ALA B 1 160 ? -2.428 24.109 6.02 1 98.94 160 ALA B N 1
ATOM 4155 C CA . ALA B 1 160 ? -1.476 24.297 7.113 1 98.94 160 ALA B CA 1
ATOM 4156 C C . ALA B 1 160 ? -0.699 25.609 6.949 1 98.94 160 ALA B C 1
ATOM 4158 O O . ALA B 1 160 ? -0.503 26.344 7.914 1 98.94 160 ALA B O 1
ATOM 4159 N N . ALA B 1 161 ? -0.272 25.875 5.727 1 98.94 161 ALA B N 1
ATOM 4160 C CA . ALA B 1 161 ? 0.52 27.078 5.48 1 98.94 161 ALA B CA 1
ATOM 4161 C C . ALA B 1 161 ? -0.298 28.344 5.75 1 98.94 161 ALA B C 1
ATOM 4163 O O . ALA B 1 161 ? 0.224 29.328 6.277 1 98.94 161 ALA B O 1
ATOM 4164 N N . LEU B 1 162 ? -1.569 28.297 5.348 1 98.94 162 LEU B N 1
ATOM 4165 C CA . LEU B 1 162 ? -2.449 29.422 5.641 1 98.94 162 LEU B CA 1
ATOM 4166 C C . LEU B 1 162 ? -2.568 29.641 7.145 1 98.94 162 LEU B C 1
ATOM 4168 O O . LEU B 1 162 ? -2.533 30.781 7.617 1 98.94 162 LEU B O 1
ATOM 4172 N N . ALA B 1 163 ? -2.68 28.594 7.871 1 98.94 163 ALA B N 1
ATOM 4173 C CA . ALA B 1 163 ? -2.75 28.688 9.328 1 98.94 163 ALA B CA 1
ATOM 4174 C C . ALA B 1 163 ? -1.447 29.234 9.906 1 98.94 163 ALA B C 1
ATOM 4176 O O . ALA B 1 163 ? -1.465 30.016 10.859 1 98.94 163 ALA B O 1
ATOM 4177 N N . VAL B 1 164 ? -0.285 28.797 9.367 1 98.94 164 VAL B N 1
ATOM 4178 C CA . VAL B 1 164 ? 1.02 29.297 9.805 1 98.94 164 VAL B CA 1
ATOM 4179 C C . VAL B 1 164 ? 1.111 30.797 9.578 1 98.94 164 VAL B C 1
ATOM 4181 O O . VAL B 1 164 ? 1.55 31.531 10.469 1 98.94 164 VAL B O 1
ATOM 4184 N N . LYS B 1 165 ? 0.671 31.281 8.414 1 98.88 165 LYS B N 1
ATOM 4185 C CA . LYS B 1 165 ? 0.673 32.719 8.109 1 98.88 165 LYS B CA 1
ATOM 4186 C C . LYS B 1 165 ? -0.215 33.469 9.078 1 98.88 165 LYS B C 1
ATOM 4188 O O . LYS B 1 165 ? 0.146 34.562 9.531 1 98.88 165 LYS B O 1
ATOM 4193 N N . LEU B 1 166 ? -1.372 32.906 9.359 1 98.81 166 LEU B N 1
ATOM 4194 C CA . LEU B 1 166 ? -2.258 33.531 10.328 1 98.81 166 LEU B CA 1
ATOM 4195 C C . LEU B 1 166 ? -1.562 33.719 11.68 1 98.81 166 LEU B C 1
ATOM 4197 O O . LEU B 1 166 ? -1.658 34.75 12.305 1 98.81 166 LEU B O 1
ATOM 4201 N N . ALA B 1 167 ? -0.885 32.719 12.125 1 98.62 167 ALA B N 1
ATOM 4202 C CA . ALA B 1 167 ? -0.174 32.75 13.398 1 98.62 167 ALA B CA 1
ATOM 4203 C C . ALA B 1 167 ? 0.91 33.812 13.391 1 98.62 167 ALA B C 1
ATOM 4205 O O . ALA B 1 167 ? 1.021 34.594 14.328 1 98.62 167 ALA B O 1
ATOM 4206 N N . LEU B 1 168 ? 1.713 33.844 12.336 1 98.38 168 LEU B N 1
ATOM 4207 C CA . LEU B 1 168 ? 2.799 34.812 12.219 1 98.38 168 LEU B CA 1
ATOM 4208 C C . LEU B 1 168 ? 2.256 36.25 12.164 1 98.38 168 LEU B C 1
ATOM 4210 O O . LEU B 1 168 ? 2.822 37.156 12.766 1 98.38 168 LEU B O 1
ATOM 4214 N N . ASN B 1 169 ? 1.12 36.406 11.477 1 97.81 169 ASN B N 1
ATOM 4215 C CA . ASN B 1 169 ? 0.528 37.719 11.289 1 97.81 169 ASN B CA 1
ATOM 4216 C C . ASN B 1 169 ? -0.192 38.188 12.547 1 97.81 169 ASN B C 1
ATOM 4218 O O . ASN B 1 169 ? -0.478 39.375 12.688 1 97.81 169 ASN B O 1
ATOM 4222 N N . SER B 1 170 ? -0.479 37.312 13.406 1 95.62 170 SER B N 1
ATOM 4223 C CA . SER B 1 170 ? -1.225 37.656 14.617 1 95.62 170 SER B CA 1
ATOM 4224 C C . SER B 1 170 ? -0.382 38.5 15.57 1 95.62 170 SER B C 1
ATOM 4226 O O . SER B 1 170 ? -0.92 39.188 16.438 1 95.62 170 SER B O 1
ATOM 4228 N N . GLY B 1 171 ? 0.971 38.375 15.516 1 92.38 171 GLY B N 1
ATOM 4229 C CA . GLY B 1 171 ? 1.873 39.031 16.453 1 92.38 171 GLY B CA 1
ATOM 4230 C C . GLY B 1 171 ? 2.113 38.219 17.719 1 92.38 171 GLY B C 1
ATOM 4231 O O . GLY B 1 171 ? 3.029 38.531 18.484 1 92.38 171 GLY B O 1
ATOM 4232 N N . SER B 1 172 ? 1.389 37.219 17.844 1 92.31 172 SER B N 1
ATOM 4233 C CA . SER B 1 172 ? 1.513 36.375 19.047 1 92.31 172 SER B CA 1
ATOM 4234 C C . SER B 1 172 ? 2.537 35.281 18.844 1 92.31 172 SER B C 1
ATOM 4236 O O . SER B 1 172 ? 2.98 34.656 19.812 1 92.31 172 SER B O 1
ATOM 4238 N N . CYS B 1 173 ? 2.906 35.031 17.594 1 95.88 173 CYS B N 1
ATOM 4239 C CA . CYS B 1 173 ? 3.896 34 17.266 1 95.88 173 CYS B CA 1
ATOM 4240 C C . CYS B 1 173 ? 4.984 34.562 16.359 1 95.88 173 CYS B C 1
ATOM 4242 O O . CYS B 1 173 ? 4.684 35.188 15.328 1 95.88 173 CYS B O 1
ATOM 4244 N N . SER B 1 174 ? 6.191 34.375 16.75 1 97.25 174 SER B N 1
ATOM 4245 C CA . SER B 1 174 ? 7.309 34.844 15.938 1 97.25 174 SER B CA 1
ATOM 4246 C C . SER B 1 174 ? 7.938 33.688 15.156 1 97.25 174 SER B C 1
ATOM 4248 O O . SER B 1 174 ? 8.562 33.906 14.117 1 97.25 174 SER B O 1
ATOM 4250 N N . ARG B 1 175 ? 7.758 32.5 15.703 1 98.19 175 ARG B N 1
ATOM 4251 C CA . ARG B 1 175 ? 8.328 31.312 15.102 1 98.19 175 ARG B CA 1
ATOM 4252 C C . ARG B 1 175 ? 7.324 30.156 15.133 1 98.19 175 ARG B C 1
ATOM 4254 O O . ARG B 1 175 ? 6.691 29.906 16.156 1 98.19 175 ARG B O 1
ATOM 4261 N N . VAL B 1 176 ? 7.156 29.516 14.023 1 98.75 176 VAL B N 1
ATOM 4262 C CA . VAL B 1 176 ? 6.23 28.391 13.93 1 98.75 176 VAL B CA 1
ATOM 4263 C C . VAL B 1 176 ? 6.953 27.172 13.375 1 98.75 176 VAL B C 1
ATOM 4265 O O . VAL B 1 176 ? 7.664 27.266 12.367 1 98.75 176 VAL B O 1
ATOM 4268 N N . ALA B 1 177 ? 6.863 26 14.008 1 98.88 177 ALA B N 1
ATOM 4269 C CA . ALA B 1 177 ? 7.391 24.734 13.5 1 98.88 177 ALA B CA 1
ATOM 4270 C C . ALA B 1 177 ? 6.281 23.891 12.875 1 98.88 177 ALA B C 1
ATOM 4272 O O . ALA B 1 177 ? 5.219 23.719 13.477 1 98.88 177 ALA B O 1
ATOM 4273 N N . VAL B 1 178 ? 6.5 23.453 11.664 1 98.94 178 VAL B N 1
ATOM 4274 C CA . VAL B 1 178 ? 5.582 22.562 10.961 1 98.94 178 VAL B CA 1
ATOM 4275 C C . VAL B 1 178 ? 6.215 21.188 10.805 1 98.94 178 VAL B C 1
ATOM 4277 O O . VAL B 1 178 ? 7.219 21.031 10.102 1 98.94 178 VAL B O 1
ATOM 4280 N N . ILE B 1 179 ? 5.688 20.219 11.469 1 98.94 179 ILE B N 1
ATOM 4281 C CA . ILE B 1 179 ? 6.117 18.828 11.352 1 98.94 179 ILE B CA 1
ATOM 4282 C C . ILE B 1 179 ? 5.121 18.047 10.5 1 98.94 179 ILE B C 1
ATOM 4284 O O . ILE B 1 179 ? 3.934 17.984 10.828 1 98.94 179 ILE B O 1
ATOM 4288 N N . ASP B 1 180 ? 5.555 17.547 9.383 1 98.94 180 ASP B N 1
ATOM 4289 C CA . ASP B 1 180 ? 4.719 16.844 8.414 1 98.94 180 ASP B CA 1
ATOM 4290 C C . ASP B 1 180 ? 5.039 15.344 8.398 1 98.94 180 ASP B C 1
ATOM 4292 O O . ASP B 1 180 ? 6.152 14.945 8.055 1 98.94 180 ASP B O 1
ATOM 4296 N N . ILE B 1 181 ? 4.047 14.484 8.734 1 98.81 181 ILE B N 1
ATOM 4297 C CA . ILE B 1 181 ? 4.301 13.047 8.781 1 98.81 181 ILE B CA 1
ATOM 4298 C C . ILE B 1 181 ? 3.482 12.344 7.707 1 98.81 181 ILE B C 1
ATOM 4300 O O . ILE B 1 181 ? 3.318 11.117 7.742 1 98.81 181 ILE B O 1
ATOM 4304 N N . ASP B 1 182 ? 2.832 13.148 6.805 1 98.75 182 ASP B N 1
ATOM 4305 C CA . ASP B 1 182 ? 2.312 12.539 5.586 1 98.75 182 ASP B CA 1
ATOM 4306 C C . ASP B 1 182 ? 3.42 11.828 4.812 1 98.75 182 ASP B C 1
ATOM 4308 O O . ASP B 1 182 ? 4.555 12.305 4.766 1 98.75 182 ASP B O 1
ATOM 4312 N N . VAL B 1 183 ? 3.082 10.758 4.184 1 98.19 183 VAL B N 1
ATOM 4313 C CA . VAL B 1 183 ? 4.094 9.883 3.594 1 98.19 183 VAL B CA 1
ATOM 4314 C C . VAL B 1 183 ? 4.766 10.594 2.418 1 98.19 183 VAL B C 1
ATOM 4316 O O . VAL B 1 183 ? 5.875 10.227 2.018 1 98.19 183 VAL B O 1
ATOM 4319 N N . HIS B 1 184 ? 4.16 11.586 1.835 1 97.88 184 HIS B N 1
ATOM 4320 C CA . HIS B 1 184 ? 4.73 12.367 0.743 1 97.88 184 HIS B CA 1
ATOM 4321 C C . HIS B 1 184 ? 5.281 13.695 1.246 1 97.88 184 HIS B C 1
ATOM 4323 O O . HIS B 1 184 ? 4.703 14.312 2.143 1 97.88 184 HIS B O 1
ATOM 4329 N N . TYR B 1 185 ? 6.301 14.141 0.619 1 98.25 185 TYR B N 1
ATOM 4330 C CA . TYR B 1 185 ? 6.988 15.367 0.997 1 98.25 185 TYR B CA 1
ATOM 4331 C C . TYR B 1 185 ? 6.031 16.547 0.979 1 98.25 185 TYR B C 1
ATOM 4333 O O . TYR B 1 185 ? 5.363 16.812 -0.025 1 98.25 185 TYR B O 1
ATOM 4341 N N . GLY B 1 186 ? 5.949 17.266 2.109 1 98.5 186 GLY B N 1
ATOM 4342 C CA . GLY B 1 186 ? 5.141 18.469 2.186 1 98.5 186 GLY B CA 1
ATOM 4343 C C . GLY B 1 186 ? 5.719 19.625 1.394 1 98.5 186 GLY B C 1
ATOM 4344 O O . GLY B 1 186 ? 5.992 20.688 1.951 1 98.5 186 GLY B O 1
ATOM 4345 N N . ASN B 1 187 ? 5.883 19.453 0.125 1 98.69 187 ASN B N 1
ATOM 4346 C CA . ASN B 1 187 ? 6.598 20.375 -0.755 1 98.69 187 ASN B CA 1
ATOM 4347 C C . ASN B 1 187 ? 5.898 21.719 -0.841 1 98.69 187 ASN B C 1
ATOM 4349 O O . ASN B 1 187 ? 6.555 22.75 -1.005 1 98.69 187 ASN B O 1
ATOM 4353 N N . GLY B 1 188 ? 4.574 21.703 -0.772 1 98.88 188 GLY B N 1
ATOM 4354 C CA . GLY B 1 188 ? 3.848 22.969 -0.865 1 98.88 188 GLY B CA 1
ATOM 4355 C C . GLY B 1 188 ? 4.121 23.906 0.299 1 98.88 188 GLY B C 1
ATOM 4356 O O . GLY B 1 188 ? 4.41 25.078 0.098 1 98.88 188 GLY B O 1
ATOM 4357 N N . THR B 1 189 ? 4.023 23.312 1.485 1 98.94 189 THR B N 1
ATOM 4358 C CA . THR B 1 189 ? 4.336 24.094 2.676 1 98.94 189 THR B CA 1
ATOM 4359 C C . THR B 1 189 ? 5.793 24.547 2.658 1 98.94 189 THR B C 1
ATOM 4361 O O . THR B 1 189 ? 6.09 25.719 2.908 1 98.94 189 THR B O 1
ATOM 4364 N N . ALA B 1 190 ? 6.672 23.625 2.324 1 98.81 190 ALA B N 1
ATOM 4365 C CA . ALA B 1 190 ? 8.102 23.938 2.268 1 98.81 190 ALA B CA 1
ATOM 4366 C C . ALA B 1 190 ? 8.383 25.062 1.288 1 98.81 190 ALA B C 1
ATOM 4368 O O . ALA B 1 190 ? 9.109 26 1.609 1 98.81 190 ALA B O 1
ATOM 4369 N N . GLU B 1 191 ? 7.785 24.969 0.129 1 98.69 191 GLU B N 1
ATOM 4370 C CA . GLU B 1 191 ? 8 25.969 -0.918 1 98.69 191 GLU B CA 1
ATOM 4371 C C . GLU B 1 191 ? 7.574 27.359 -0.454 1 98.69 191 GLU B C 1
ATOM 4373 O O . GLU B 1 191 ? 8.234 28.359 -0.763 1 98.69 191 GLU B O 1
ATOM 4378 N N . GLY B 1 192 ? 6.516 27.453 0.257 1 98.69 192 GLY B N 1
ATOM 4379 C CA . GLY B 1 192 ? 5.98 28.734 0.701 1 98.69 192 GLY B CA 1
ATOM 4380 C C . GLY B 1 192 ? 6.848 29.422 1.738 1 98.69 192 GLY B C 1
ATOM 4381 O O . GLY B 1 192 ? 6.781 30.641 1.903 1 98.69 192 GLY B O 1
ATOM 4382 N N . PHE B 1 193 ? 7.668 28.625 2.453 1 98.81 193 PHE B N 1
ATOM 4383 C CA . PHE B 1 193 ? 8.477 29.203 3.525 1 98.81 193 PHE B CA 1
ATOM 4384 C C . PHE B 1 193 ? 9.953 28.938 3.287 1 98.81 193 PHE B C 1
ATOM 4386 O O . PHE B 1 193 ? 10.766 29.031 4.215 1 98.81 193 PHE B O 1
ATOM 4393 N N . TYR B 1 194 ? 10.328 28.656 2.041 1 98.69 194 TYR B N 1
ATOM 4394 C CA . TYR B 1 194 ? 11.664 28.172 1.682 1 98.69 194 TYR B CA 1
ATOM 4395 C C . TYR B 1 194 ? 12.719 29.234 1.963 1 98.69 194 TYR B C 1
ATOM 4397 O O . TYR B 1 194 ? 13.898 28.922 2.145 1 98.69 194 TYR B O 1
ATOM 4405 N N . THR B 1 195 ? 12.328 30.547 2.027 1 98.5 195 THR B N 1
ATOM 4406 C CA . THR B 1 195 ? 13.258 31.641 2.277 1 98.5 195 THR B CA 1
ATOM 4407 C C . THR B 1 195 ? 12.953 32.312 3.609 1 98.5 195 THR B C 1
ATOM 4409 O O . THR B 1 195 ? 13.266 33.5 3.805 1 98.5 195 THR B O 1
ATOM 4412 N N . SER B 1 196 ? 12.273 31.594 4.523 1 98.44 196 SER B N 1
ATOM 4413 C CA . SER B 1 196 ? 11.906 32.188 5.805 1 98.44 196 SER B CA 1
ATOM 4414 C C . SER B 1 196 ? 12.68 31.547 6.953 1 98.44 196 SER B C 1
ATOM 4416 O O . SER B 1 196 ? 12.875 30.328 6.961 1 98.44 196 SER B O 1
ATOM 4418 N N . ASP B 1 197 ? 13.125 32.312 7.902 1 98.25 197 ASP B N 1
ATOM 4419 C CA . ASP B 1 197 ? 13.727 31.781 9.125 1 98.25 197 ASP B CA 1
ATOM 4420 C C . ASP B 1 197 ? 12.727 31.797 10.273 1 98.25 197 ASP B C 1
ATOM 4422 O O . ASP B 1 197 ? 13.086 31.5 11.422 1 98.25 197 ASP B O 1
ATOM 4426 N N . LYS B 1 198 ? 11.492 32.188 9.961 1 98.62 198 LYS B N 1
ATOM 4427 C CA . LYS B 1 198 ? 10.445 32.25 10.984 1 98.62 198 LYS B CA 1
ATOM 4428 C C . LYS B 1 198 ? 9.648 30.938 11.031 1 98.62 198 LYS B C 1
ATOM 4430 O O . LYS B 1 198 ? 8.867 30.719 11.961 1 98.62 198 LYS B O 1
ATOM 4435 N N . VAL B 1 199 ? 9.844 30.094 10.023 1 98.88 199 VAL B N 1
ATOM 4436 C CA . VAL B 1 199 ? 9.125 28.828 9.945 1 98.88 199 VAL B CA 1
ATOM 4437 C C . VAL B 1 199 ? 10.125 27.688 9.75 1 98.88 199 VAL B C 1
ATOM 4439 O O . VAL B 1 199 ? 10.953 27.719 8.836 1 98.88 199 VAL B O 1
ATOM 4442 N N . LEU B 1 200 ? 10.109 26.688 10.617 1 98.88 200 LEU B N 1
ATOM 4443 C CA . LEU B 1 200 ? 10.828 25.438 10.445 1 98.88 200 LEU B CA 1
ATOM 4444 C C . LEU B 1 200 ? 9.914 24.344 9.883 1 98.88 200 LEU B C 1
ATOM 4446 O O . LEU B 1 200 ? 8.883 24.031 10.484 1 98.88 200 LEU B O 1
ATOM 4450 N N . THR B 1 201 ? 10.211 23.891 8.719 1 98.94 201 THR B N 1
ATOM 4451 C CA . THR B 1 201 ? 9.477 22.75 8.164 1 98.94 201 THR B CA 1
ATOM 4452 C C . THR B 1 201 ? 10.305 21.469 8.273 1 98.94 201 THR B C 1
ATOM 4454 O O . THR B 1 201 ? 11.477 21.453 7.906 1 98.94 201 THR B O 1
ATOM 4457 N N . VAL B 1 202 ? 9.781 20.469 8.906 1 98.88 202 VAL B N 1
ATOM 4458 C CA . VAL B 1 202 ? 10.367 19.125 8.945 1 98.88 202 VAL B CA 1
ATOM 4459 C C . VAL B 1 202 ? 9.391 18.125 8.344 1 98.88 202 VAL B C 1
ATOM 4461 O O . VAL B 1 202 ? 8.242 18.016 8.797 1 98.88 202 VAL B O 1
ATOM 4464 N N . SER B 1 203 ? 9.789 17.453 7.328 1 98.88 203 SER B N 1
ATOM 4465 C CA . SER B 1 203 ? 8.93 16.484 6.664 1 98.88 203 SER B CA 1
ATOM 4466 C C . SER B 1 203 ? 9.523 15.078 6.715 1 98.88 203 SER B C 1
ATOM 4468 O O . SER B 1 203 ? 10.617 14.844 6.203 1 98.88 203 SER B O 1
ATOM 4470 N N . LEU B 1 204 ? 8.914 14.148 7.461 1 98.75 204 LEU B N 1
ATOM 4471 C CA . LEU B 1 204 ? 9.203 12.727 7.371 1 98.75 204 LEU B CA 1
ATOM 4472 C C . LEU B 1 204 ? 8.391 12.078 6.258 1 98.75 204 LEU B C 1
ATOM 4474 O O . LEU B 1 204 ? 7.16 12.055 6.312 1 98.75 204 LEU B O 1
ATOM 4478 N 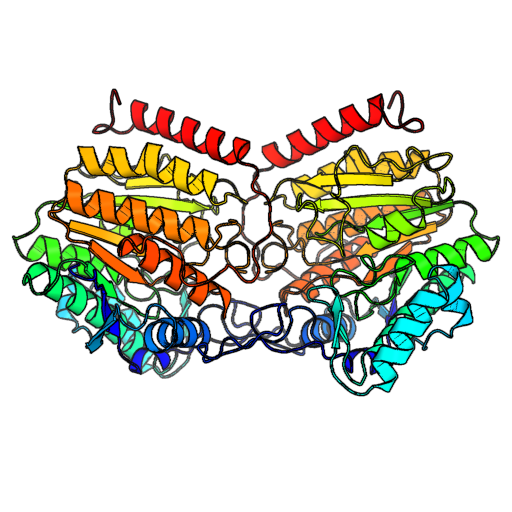N . HIS B 1 205 ? 9.039 11.602 5.195 1 98.38 205 HIS B N 1
ATOM 4479 C CA . HIS B 1 205 ? 8.336 11.109 4.02 1 98.38 205 HIS B CA 1
ATOM 4480 C C . HIS B 1 205 ? 9.109 9.977 3.35 1 98.38 205 HIS B C 1
ATOM 4482 O O . HIS B 1 205 ? 10.273 9.734 3.68 1 98.38 205 HIS B O 1
ATOM 4488 N N . MET B 1 206 ? 8.414 9.195 2.572 1 95.62 206 MET B N 1
ATOM 4489 C CA . MET B 1 206 ? 9.117 8.172 1.799 1 95.62 206 MET B CA 1
ATOM 4490 C C . MET B 1 206 ? 9.961 8.812 0.698 1 95.62 206 MET B C 1
ATOM 4492 O O . MET B 1 206 ? 9.703 9.945 0.291 1 95.62 206 MET B O 1
ATOM 4496 N N . ASN B 1 207 ? 10.969 8.164 0.262 1 91.88 207 ASN B N 1
ATOM 4497 C CA . ASN B 1 207 ? 11.828 8.664 -0.812 1 91.88 207 ASN B CA 1
ATOM 4498 C C . ASN B 1 207 ? 11.172 8.477 -2.178 1 91.88 207 ASN B C 1
ATOM 4500 O O . ASN B 1 207 ? 11.461 7.512 -2.883 1 91.88 207 ASN B O 1
ATOM 4504 N N . HIS B 1 208 ? 10.375 9.43 -2.592 1 91.25 208 HIS B N 1
ATOM 4505 C CA . HIS B 1 208 ? 9.602 9.266 -3.816 1 91.25 208 HIS B CA 1
ATOM 4506 C C . HIS B 1 208 ? 10.148 10.148 -4.934 1 91.25 208 HIS B C 1
ATOM 4508 O O . HIS B 1 208 ? 9.797 9.961 -6.102 1 91.25 208 HIS B O 1
ATOM 4514 N N . GLY B 1 209 ? 11.031 11.086 -4.645 1 91.88 209 GLY B N 1
ATOM 4515 C CA . GLY B 1 209 ? 11.547 12.008 -5.648 1 91.88 209 GLY B CA 1
ATOM 4516 C C . GLY B 1 209 ? 10.477 12.906 -6.242 1 91.88 209 GLY B C 1
ATOM 4517 O O . GLY B 1 209 ? 9.461 13.18 -5.598 1 91.88 209 GLY B O 1
ATOM 4518 N N . SER B 1 210 ? 10.828 13.508 -7.426 1 94.38 210 SER B N 1
ATOM 4519 C CA . SER B 1 210 ? 9.875 14.359 -8.125 1 94.38 210 SER B CA 1
ATOM 4520 C C . SER B 1 210 ? 8.836 13.539 -8.875 1 94.38 210 SER B C 1
ATOM 4522 O O . SER B 1 210 ? 9.125 12.43 -9.328 1 94.38 210 SER B O 1
ATOM 4524 N N . TRP B 1 211 ? 7.617 14.016 -8.977 1 92.69 211 TRP B N 1
ATOM 4525 C CA . TRP B 1 211 ? 6.668 13.281 -9.805 1 92.69 211 TRP B CA 1
ATOM 4526 C C . TRP B 1 211 ? 6.188 14.141 -10.969 1 92.69 211 TRP B C 1
ATOM 4528 O O . TRP B 1 211 ? 5.051 13.992 -11.43 1 92.69 211 TRP B O 1
ATOM 4538 N N . GLY B 1 212 ? 7.043 15.125 -11.352 1 92.12 212 GLY B N 1
ATOM 4539 C CA . GLY B 1 212 ? 6.762 15.883 -12.562 1 92.12 212 GLY B CA 1
ATOM 4540 C C . GLY B 1 212 ? 6.727 17.391 -12.32 1 92.12 212 GLY B C 1
ATOM 4541 O O . GLY B 1 212 ? 7.227 17.875 -11.305 1 92.12 212 GLY B O 1
ATOM 4542 N N . SER B 1 213 ? 6.086 18.109 -13.258 1 93.94 213 SER B N 1
ATOM 4543 C CA . SER B 1 213 ? 6.137 19.562 -13.289 1 93.94 213 SER B CA 1
ATOM 4544 C C . SER B 1 213 ? 5.328 20.172 -12.148 1 93.94 213 SER B C 1
ATOM 4546 O O . SER B 1 213 ? 5.656 21.25 -11.664 1 93.94 213 SER B O 1
ATOM 4548 N N . SER B 1 214 ? 4.367 19.406 -11.688 1 94.44 214 SER B N 1
ATOM 4549 C CA . SER B 1 214 ? 3.561 19.938 -10.594 1 94.44 214 SER B CA 1
ATOM 4550 C C . SER B 1 214 ? 4.254 19.734 -9.25 1 94.44 214 SER B C 1
ATOM 4552 O O . SER B 1 214 ? 3.871 20.344 -8.258 1 94.44 214 SER B O 1
ATOM 4554 N N . HIS B 1 215 ? 5.211 18.859 -9.242 1 96.19 215 HIS B N 1
ATOM 4555 C CA . HIS B 1 215 ? 6.016 18.562 -8.055 1 96.19 215 HIS B CA 1
ATOM 4556 C C . HIS B 1 215 ? 7.496 18.469 -8.406 1 96.19 215 HIS B C 1
ATOM 4558 O O . HIS B 1 215 ? 8.086 17.391 -8.32 1 96.19 215 HIS B O 1
ATOM 4564 N N . PRO B 1 216 ? 8.117 19.531 -8.656 1 95.44 216 PRO B N 1
ATOM 4565 C CA . PRO B 1 216 ? 9.516 19.5 -9.102 1 95.44 216 PRO B CA 1
ATOM 4566 C C . PRO B 1 216 ? 10.484 19.188 -7.969 1 95.44 216 PRO B C 1
ATOM 4568 O O . PRO B 1 216 ? 11.633 18.812 -8.219 1 95.44 216 PRO B O 1
ATOM 4571 N N . GLN B 1 217 ? 10.086 19.375 -6.664 1 96.81 217 GLN B N 1
ATOM 4572 C CA . GLN B 1 217 ? 10.938 19.109 -5.508 1 96.81 217 GLN B CA 1
ATOM 4573 C C . GLN B 1 217 ? 11.195 17.609 -5.344 1 96.81 217 GLN B C 1
ATOM 4575 O O . GLN B 1 217 ? 10.352 16.781 -5.719 1 96.81 217 GLN B O 1
ATOM 4580 N N . LYS B 1 218 ? 12.305 17.281 -4.852 1 95.81 218 LYS B N 1
ATOM 4581 C CA . LYS B 1 218 ? 12.68 15.883 -4.711 1 95.81 218 LYS B CA 1
ATOM 4582 C C . LYS B 1 218 ? 12.461 15.398 -3.279 1 95.81 218 LYS B C 1
ATOM 4584 O O . LYS B 1 218 ? 12.328 14.195 -3.041 1 95.81 218 LYS B O 1
ATOM 4589 N N . GLY B 1 219 ? 12.398 16.297 -2.354 1 97.56 219 GLY B N 1
ATOM 4590 C CA . GLY B 1 219 ? 12.305 15.922 -0.954 1 97.56 219 GLY B CA 1
ATOM 4591 C C . GLY B 1 219 ? 13.594 15.344 -0.399 1 97.56 219 GLY B C 1
ATOM 4592 O O . GLY B 1 219 ? 13.578 14.633 0.603 1 97.56 219 GLY B O 1
ATOM 4593 N N . SER B 1 220 ? 14.773 15.664 -1 1 97.12 220 SER B N 1
ATOM 4594 C CA . SER B 1 220 ? 16.062 15.117 -0.591 1 97.12 220 SER B CA 1
ATOM 4595 C C . SER B 1 220 ? 16.656 15.906 0.575 1 97.12 220 SER B C 1
ATOM 4597 O O . SER B 1 220 ? 16.203 17.016 0.877 1 97.12 220 SER B O 1
ATOM 4599 N N . ILE B 1 221 ? 17.625 15.352 1.206 1 97.69 221 ILE B N 1
ATOM 4600 C CA . ILE B 1 221 ? 18.156 15.867 2.459 1 97.69 221 ILE B CA 1
ATOM 4601 C C . ILE B 1 221 ? 18.906 17.188 2.199 1 97.69 221 ILE B C 1
ATOM 4603 O O . ILE B 1 221 ? 19.094 17.984 3.115 1 97.69 221 ILE B O 1
ATOM 4607 N N . ASP B 1 222 ? 19.234 17.422 0.958 1 97.62 222 ASP B N 1
ATOM 4608 C CA . ASP B 1 222 ? 20.062 18.578 0.64 1 97.62 222 ASP B CA 1
ATOM 4609 C C . ASP B 1 222 ? 19.203 19.797 0.326 1 97.62 222 ASP B C 1
ATOM 4611 O O . ASP B 1 222 ? 19.719 20.891 0.122 1 97.62 222 ASP B O 1
ATOM 4615 N N . GLU B 1 223 ? 17.859 19.625 0.272 1 98.38 223 GLU B N 1
ATOM 4616 C CA . GLU B 1 223 ? 16.938 20.734 0.125 1 98.38 223 GLU B CA 1
ATOM 4617 C C . GLU B 1 223 ? 16.688 21.438 1.463 1 98.38 223 GLU B C 1
ATOM 4619 O O . GLU B 1 223 ? 15.672 21.188 2.117 1 98.38 223 GLU B O 1
ATOM 4624 N N . LEU B 1 224 ? 17.484 22.438 1.81 1 98.38 224 LEU B N 1
ATOM 4625 C CA . LEU B 1 224 ? 17.609 22.922 3.178 1 98.38 224 LEU B CA 1
ATOM 4626 C C . LEU B 1 224 ? 16.969 24.312 3.311 1 98.38 224 LEU B C 1
ATOM 4628 O O . LEU B 1 224 ? 16.906 24.859 4.41 1 98.38 224 LEU B O 1
ATOM 4632 N N . GLY B 1 225 ? 16.438 24.906 2.295 1 98.31 225 GLY B N 1
ATOM 4633 C CA . GLY B 1 225 ? 16.031 26.312 2.275 1 98.31 225 GLY B CA 1
ATOM 4634 C C . GLY B 1 225 ? 17.047 27.203 1.572 1 98.31 225 GLY B C 1
ATOM 4635 O O . GLY B 1 225 ? 18.062 26.719 1.079 1 98.31 225 GLY B O 1
ATOM 4636 N N . GLU B 1 226 ? 16.719 28.422 1.477 1 98.06 226 GLU B N 1
ATOM 4637 C CA . GLU B 1 226 ? 17.562 29.391 0.793 1 98.06 226 GLU B CA 1
ATOM 4638 C C . GLU B 1 226 ? 17.609 30.719 1.549 1 98.06 226 GLU B C 1
ATOM 4640 O O . GLU B 1 226 ? 16.688 31.031 2.312 1 98.06 226 GLU B O 1
ATOM 4645 N N . ASP B 1 227 ? 18.688 31.469 1.303 1 97.44 227 ASP B N 1
ATOM 4646 C CA . ASP B 1 227 ? 18.875 32.781 1.919 1 97.44 227 ASP B CA 1
ATOM 4647 C C . ASP B 1 227 ? 18.719 32.688 3.438 1 97.44 227 ASP B C 1
ATOM 4649 O O . ASP B 1 227 ? 19.344 31.859 4.082 1 97.44 227 ASP B O 1
ATOM 4653 N N . VAL B 1 228 ? 17.922 33.531 3.994 1 97.62 228 VAL B N 1
ATOM 4654 C CA . VAL B 1 228 ? 17.781 33.531 5.449 1 97.62 228 VAL B CA 1
ATOM 4655 C C . VAL B 1 228 ? 17.031 32.281 5.898 1 97.62 228 VAL B C 1
ATOM 4657 O O . VAL B 1 228 ? 17.078 31.922 7.074 1 97.62 228 VAL B O 1
ATOM 4660 N N . GLY B 1 229 ? 16.406 31.609 4.973 1 98.19 229 GLY B N 1
ATOM 4661 C CA . GLY B 1 229 ? 15.672 30.391 5.281 1 98.19 229 GLY B CA 1
ATOM 4662 C C . GLY B 1 229 ? 16.531 29.141 5.23 1 98.19 229 GLY B C 1
ATOM 4663 O O . GLY B 1 229 ? 16.047 28.047 5.5 1 98.19 229 GLY B O 1
ATOM 4664 N N . LEU B 1 230 ? 17.906 29.328 4.891 1 98.06 230 LEU B N 1
ATOM 4665 C CA . LEU B 1 230 ? 18.797 28.172 4.828 1 98.06 230 LEU B CA 1
ATOM 4666 C C . LEU B 1 230 ? 18.859 27.453 6.172 1 98.06 230 LEU B C 1
ATOM 4668 O O . LEU B 1 230 ? 19.172 28.078 7.195 1 98.06 230 LEU B O 1
ATOM 4672 N N . GLY B 1 231 ? 18.484 26.188 6.133 1 98.12 231 GLY B N 1
ATOM 4673 C CA . GLY B 1 231 ? 18.547 25.375 7.344 1 98.12 231 GLY B CA 1
ATOM 4674 C C . GLY B 1 231 ? 17.188 25.172 7.992 1 98.12 231 GLY B C 1
ATOM 4675 O O . GLY B 1 231 ? 17.047 24.375 8.914 1 98.12 231 GLY B O 1
ATOM 4676 N N . TYR B 1 232 ? 16.188 25.859 7.457 1 98.69 232 TYR B N 1
ATOM 4677 C CA . TYR B 1 232 ? 14.891 25.812 8.117 1 98.69 232 TYR B CA 1
ATOM 4678 C C . TYR B 1 232 ? 13.906 24.953 7.324 1 98.69 232 TYR B C 1
ATOM 4680 O O . TYR B 1 232 ? 12.703 24.969 7.586 1 98.69 232 TYR B O 1
ATOM 4688 N N . ASN B 1 233 ? 14.367 24.266 6.309 1 98.81 233 ASN B N 1
ATOM 4689 C CA . ASN B 1 233 ? 13.672 23.156 5.645 1 98.81 233 ASN B CA 1
ATOM 4690 C C . ASN B 1 233 ? 14.422 21.844 5.816 1 98.81 233 ASN B C 1
ATOM 4692 O O . ASN B 1 233 ? 15.492 21.656 5.238 1 98.81 233 ASN B O 1
ATOM 4696 N N . LEU B 1 234 ? 13.867 20.953 6.598 1 98.81 234 LEU B N 1
ATOM 4697 C CA . LEU B 1 234 ? 14.531 19.688 6.891 1 98.81 234 LEU B CA 1
ATOM 4698 C C . LEU B 1 234 ? 13.727 18.516 6.348 1 98.81 234 LEU B C 1
ATOM 4700 O O . LEU B 1 234 ? 12.648 18.219 6.855 1 98.81 234 LEU B O 1
ATOM 4704 N N . ASN B 1 235 ? 14.25 17.922 5.324 1 98.69 235 ASN B N 1
ATOM 4705 C CA . ASN B 1 235 ? 13.664 16.703 4.777 1 98.69 235 ASN B CA 1
ATOM 4706 C C . ASN B 1 235 ? 14.258 15.453 5.434 1 98.69 235 ASN B C 1
ATOM 4708 O O . ASN B 1 235 ? 15.469 15.367 5.629 1 98.69 235 ASN B O 1
ATOM 4712 N N . VAL B 1 236 ? 13.406 14.508 5.801 1 98.62 236 VAL B N 1
ATOM 4713 C CA . VAL B 1 236 ? 13.773 13.219 6.375 1 98.62 236 VAL B CA 1
ATOM 4714 C C . VAL B 1 236 ? 13.211 12.086 5.523 1 98.62 236 VAL B C 1
ATOM 4716 O O . VAL B 1 236 ? 12.25 11.422 5.922 1 98.62 236 VAL B O 1
ATOM 4719 N N . PRO B 1 237 ? 13.797 11.883 4.32 1 97.75 237 PRO B N 1
ATOM 4720 C CA . PRO B 1 237 ? 13.352 10.742 3.51 1 97.75 237 PRO B CA 1
ATOM 4721 C C . PRO B 1 237 ? 13.695 9.398 4.148 1 97.75 237 PRO B C 1
ATOM 4723 O O . PRO B 1 237 ? 14.867 9.102 4.391 1 97.75 237 PRO B O 1
ATOM 4726 N N . LEU B 1 238 ? 12.695 8.633 4.461 1 97 238 LEU B N 1
ATOM 4727 C CA . LEU B 1 238 ? 12.859 7.324 5.082 1 97 238 LEU B CA 1
ATOM 4728 C C . LEU B 1 238 ? 12.711 6.207 4.055 1 97 238 LEU B C 1
ATOM 4730 O O . LEU B 1 238 ? 11.883 6.305 3.145 1 97 238 LEU B O 1
ATOM 4734 N N . PRO B 1 239 ? 13.492 5.168 4.223 1 94.62 239 PRO B N 1
ATOM 4735 C CA . PRO B 1 239 ? 13.359 4.043 3.291 1 94.62 239 PRO B CA 1
ATOM 4736 C C . PRO B 1 239 ? 11.961 3.441 3.283 1 94.62 239 PRO B C 1
ATOM 4738 O O . PRO B 1 239 ? 11.297 3.389 4.324 1 94.62 239 PRO B O 1
ATOM 4741 N N . ASN B 1 240 ? 11.578 2.953 2.078 1 93.88 240 ASN B N 1
ATOM 4742 C CA . ASN B 1 240 ? 10.305 2.242 2.012 1 93.88 240 ASN B CA 1
ATOM 4743 C C . ASN B 1 240 ? 10.258 1.089 3.01 1 93.88 240 ASN B C 1
ATOM 4745 O O . ASN B 1 240 ? 11.258 0.403 3.223 1 93.88 240 ASN B O 1
ATOM 4749 N N . GLY B 1 241 ? 9.094 0.941 3.646 1 93.38 241 GLY B N 1
ATOM 4750 C CA . GLY B 1 241 ? 8.914 -0.125 4.617 1 93.38 241 GLY B CA 1
ATOM 4751 C C . GLY B 1 241 ? 9.172 0.32 6.047 1 93.38 241 GLY B C 1
ATOM 4752 O O . GLY B 1 241 ? 8.945 -0.44 6.988 1 93.38 241 GLY B O 1
ATOM 4753 N N . THR B 1 242 ? 9.625 1.556 6.246 1 96.19 242 THR B N 1
ATOM 4754 C CA . THR B 1 242 ? 9.859 2.059 7.594 1 96.19 242 THR B CA 1
ATOM 4755 C C . THR B 1 242 ? 8.586 1.985 8.43 1 96.19 242 THR B C 1
ATOM 4757 O O . THR B 1 242 ? 7.512 2.371 7.969 1 96.19 242 THR B O 1
ATOM 4760 N N . GLY B 1 243 ? 8.734 1.456 9.625 1 96.56 243 GLY B N 1
ATOM 4761 C CA . GLY B 1 243 ? 7.59 1.26 10.508 1 96.56 243 GLY B CA 1
ATOM 4762 C C . GLY B 1 243 ? 7.691 2.041 11.797 1 96.56 243 GLY B C 1
ATOM 4763 O O . GLY B 1 243 ? 8.219 3.156 11.82 1 96.56 243 GLY B O 1
ATOM 4764 N N . ASP B 1 244 ? 7.156 1.476 12.875 1 97.88 244 ASP B N 1
ATOM 4765 C CA . ASP B 1 244 ? 6.973 2.156 14.156 1 97.88 244 ASP B CA 1
ATOM 4766 C C . ASP B 1 244 ? 8.312 2.584 14.75 1 97.88 244 ASP B C 1
ATOM 4768 O O . ASP B 1 244 ? 8.484 3.74 15.141 1 97.88 244 ASP B O 1
ATOM 4772 N N . ARG B 1 245 ? 9.273 1.714 14.719 1 97.62 245 ARG B N 1
ATOM 4773 C CA . ARG B 1 245 ? 10.562 2.006 15.344 1 97.62 245 ARG B CA 1
ATOM 4774 C C . ARG B 1 245 ? 11.336 3.047 14.539 1 97.62 245 ARG B C 1
ATOM 4776 O O . ARG B 1 245 ? 11.977 3.928 15.109 1 97.62 245 ARG B O 1
ATOM 4783 N N . GLY B 1 246 ? 11.297 2.871 13.258 1 98 246 GLY B N 1
ATOM 4784 C CA . GLY B 1 246 ? 11.969 3.838 12.406 1 98 246 GLY B CA 1
ATOM 4785 C C . GLY B 1 246 ? 11.43 5.246 12.555 1 98 246 GLY B C 1
ATOM 4786 O O . GLY B 1 246 ? 12.195 6.203 12.688 1 98 246 GLY B O 1
ATOM 4787 N N . TYR B 1 247 ? 10.117 5.43 12.562 1 98.56 247 TYR B N 1
ATOM 4788 C CA . TYR B 1 247 ? 9.5 6.742 12.719 1 98.56 247 TYR B CA 1
ATOM 4789 C C . TYR B 1 247 ? 9.781 7.309 14.109 1 98.56 247 TYR B C 1
ATOM 4791 O O . TYR B 1 247 ? 10.094 8.492 14.25 1 98.56 247 TYR B O 1
ATOM 4799 N N . GLU B 1 248 ? 9.633 6.441 15.094 1 98.69 248 GLU B N 1
ATOM 4800 C CA . GLU B 1 248 ? 9.922 6.902 16.453 1 98.69 248 GLU B CA 1
ATOM 4801 C C . GLU B 1 248 ? 11.367 7.391 16.578 1 98.69 248 GLU B C 1
ATOM 4803 O O . GLU B 1 248 ? 11.625 8.43 17.172 1 98.69 248 GLU B O 1
ATOM 4808 N N . TYR B 1 249 ? 12.266 6.625 15.992 1 98.81 249 TYR B N 1
ATOM 4809 C CA . TYR B 1 249 ? 13.672 6.992 16.031 1 98.81 249 TYR B CA 1
ATOM 4810 C C . TYR B 1 249 ? 13.914 8.312 15.312 1 98.81 249 TYR B C 1
ATOM 4812 O O . TYR B 1 249 ? 14.648 9.172 15.805 1 98.81 249 TYR B O 1
ATOM 4820 N N . ALA B 1 250 ? 13.328 8.5 14.156 1 98.81 250 ALA B N 1
ATOM 4821 C CA . ALA B 1 250 ? 13.461 9.734 13.398 1 98.81 250 ALA B CA 1
ATOM 4822 C C . ALA B 1 250 ? 12.898 10.922 14.172 1 98.81 250 ALA B C 1
ATOM 4824 O O . ALA B 1 250 ? 13.5 12 14.195 1 98.81 250 ALA B O 1
ATOM 4825 N N . MET B 1 251 ? 11.734 10.734 14.82 1 98.81 251 MET B N 1
ATOM 4826 C CA . MET B 1 251 ? 11.133 11.789 15.625 1 98.81 251 MET B CA 1
ATOM 4827 C C . MET B 1 251 ? 12.062 12.211 16.75 1 98.81 251 MET B C 1
ATOM 4829 O O . MET B 1 251 ? 12.312 13.406 16.953 1 98.81 251 MET B O 1
ATOM 4833 N N . ASN B 1 252 ? 12.594 11.25 17.406 1 98.62 252 ASN B N 1
ATOM 4834 C CA . ASN B 1 252 ? 13.375 11.531 18.609 1 98.62 252 ASN B CA 1
ATOM 4835 C C . ASN B 1 252 ? 14.758 12.086 18.266 1 98.62 252 ASN B C 1
ATOM 4837 O O . ASN B 1 252 ? 15.273 12.953 18.969 1 98.62 252 ASN B O 1
ATOM 4841 N N . GLU B 1 253 ? 15.344 11.594 17.172 1 98.38 253 GLU B N 1
ATOM 4842 C CA . GLU B 1 253 ? 16.75 11.914 16.891 1 98.38 253 GLU B CA 1
ATOM 4843 C C . GLU B 1 253 ? 16.859 13.133 15.977 1 98.38 253 GLU B C 1
ATOM 4845 O O . GLU B 1 253 ? 17.891 13.805 15.961 1 98.38 253 GLU B O 1
ATOM 4850 N N . LEU B 1 254 ? 15.789 13.383 15.219 1 98.56 254 LEU B N 1
ATOM 4851 C CA . LEU B 1 254 ? 15.898 14.453 14.242 1 98.56 254 LEU B CA 1
ATOM 4852 C C . LEU B 1 254 ? 14.891 15.562 14.523 1 98.56 254 LEU B C 1
ATOM 4854 O O . LEU B 1 254 ? 15.266 16.734 14.641 1 98.56 254 LEU B O 1
ATOM 4858 N N . VAL B 1 255 ? 13.594 15.242 14.734 1 98.56 255 VAL B N 1
ATOM 4859 C CA . VAL B 1 255 ? 12.516 16.219 14.828 1 98.56 255 VAL B CA 1
ATOM 4860 C C . VAL B 1 255 ? 12.602 16.953 16.172 1 98.56 255 VAL B C 1
ATOM 4862 O O . VAL B 1 255 ? 12.664 18.188 16.203 1 98.56 255 VAL B O 1
ATOM 4865 N N . VAL B 1 256 ? 12.617 16.234 17.25 1 98.25 256 VAL B N 1
ATOM 4866 C CA . VAL B 1 256 ? 12.562 16.812 18.594 1 98.25 256 VAL B CA 1
ATOM 4867 C C . VAL B 1 256 ? 13.75 17.75 18.797 1 98.25 256 VAL B C 1
ATOM 4869 O O . VAL B 1 256 ? 13.57 18.906 19.188 1 9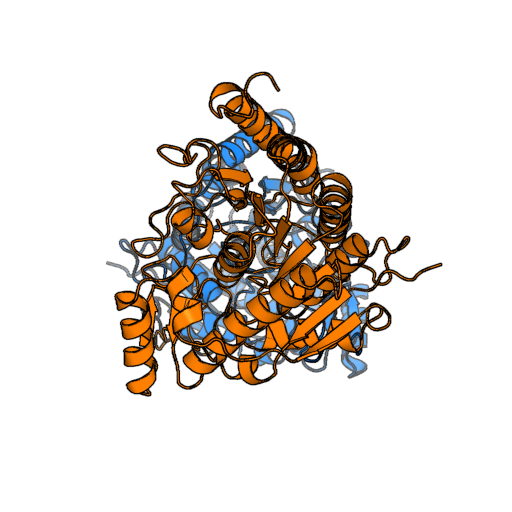8.25 256 VAL B O 1
ATOM 4872 N N . PRO B 1 257 ? 15.008 17.328 18.484 1 97.38 257 PRO B N 1
ATOM 4873 C CA . PRO B 1 257 ? 16.125 18.25 18.672 1 97.38 257 PRO B CA 1
ATOM 4874 C C . PRO B 1 257 ? 16.016 19.484 17.797 1 97.38 257 PRO B C 1
ATOM 4876 O O . PRO B 1 257 ? 16.375 20.594 18.234 1 97.38 257 PRO B O 1
ATOM 4879 N N . ALA B 1 258 ? 15.547 19.375 16.562 1 98.12 258 ALA B N 1
ATOM 4880 C CA . ALA B 1 258 ? 15.414 20.516 15.656 1 98.12 258 ALA B CA 1
ATOM 4881 C C . ALA B 1 258 ? 14.398 21.516 16.203 1 98.12 258 ALA B C 1
ATOM 4883 O O . ALA B 1 258 ? 14.641 22.734 16.172 1 98.12 258 ALA B O 1
ATOM 4884 N N . VAL B 1 259 ? 13.297 21.016 16.688 1 98 259 VAL B N 1
ATOM 4885 C CA . VAL B 1 259 ? 12.25 21.875 17.234 1 98 259 VAL B CA 1
ATOM 4886 C C . VAL B 1 259 ? 12.742 22.562 18.5 1 98 259 VAL B C 1
ATOM 4888 O O . VAL B 1 259 ? 12.508 23.766 18.688 1 98 259 VAL B O 1
ATOM 4891 N N . ARG B 1 260 ? 13.414 21.812 19.328 1 96.25 260 ARG B N 1
ATOM 4892 C CA . ARG B 1 260 ? 13.953 22.359 20.562 1 96.25 260 ARG B CA 1
ATOM 4893 C C . ARG B 1 260 ? 14.891 23.531 20.281 1 96.25 260 ARG B C 1
ATOM 4895 O O . ARG B 1 260 ? 14.781 24.594 20.906 1 96.25 260 ARG B O 1
ATOM 4902 N N . ARG B 1 261 ? 15.727 23.391 19.344 1 96.56 261 ARG B N 1
ATOM 4903 C CA . ARG B 1 261 ? 16.703 24.438 19 1 96.56 261 ARG B CA 1
ATOM 4904 C C . ARG B 1 261 ? 16.016 25.625 18.344 1 96.56 261 ARG B C 1
ATOM 4906 O O . ARG B 1 261 ? 16.406 26.766 18.562 1 96.56 261 ARG B O 1
ATOM 4913 N N . PHE B 1 262 ? 15.078 25.406 17.516 1 97.31 262 PHE B N 1
ATOM 4914 C CA . PHE B 1 262 ? 14.344 26.453 16.812 1 97.31 262 PHE B CA 1
ATOM 4915 C C . PHE B 1 262 ? 13.539 27.297 17.797 1 97.31 262 PHE B C 1
ATOM 4917 O O . PHE B 1 262 ? 13.445 28.516 17.625 1 97.31 262 PHE B O 1
ATOM 4924 N N . GLY B 1 263 ? 12.961 26.609 18.828 1 96.88 263 GLY B N 1
ATOM 4925 C CA . GLY B 1 263 ? 12.219 27.312 19.859 1 96.88 263 GLY B CA 1
ATOM 4926 C C . GLY B 1 263 ? 10.969 28 19.328 1 96.88 263 GLY B C 1
ATOM 4927 O O . GLY B 1 263 ? 10.852 29.219 19.391 1 96.88 263 GLY B O 1
ATOM 4928 N N . PRO B 1 264 ? 9.992 27.25 18.844 1 98.06 264 PRO B N 1
ATOM 4929 C CA . PRO B 1 264 ? 8.789 27.844 18.25 1 98.06 264 PRO B CA 1
ATOM 4930 C C . PRO B 1 264 ? 7.777 28.297 19.297 1 98.06 264 PRO B C 1
ATOM 4932 O O . PRO B 1 264 ? 7.77 27.781 20.422 1 98.06 264 PRO B O 1
ATOM 4935 N N . ASP B 1 265 ? 6.906 29.234 18.906 1 97 265 ASP B N 1
ATOM 4936 C CA . ASP B 1 265 ? 5.766 29.672 19.703 1 97 265 ASP B CA 1
ATOM 4937 C C . ASP B 1 265 ? 4.527 28.828 19.391 1 97 265 ASP B C 1
ATOM 4939 O O . ASP B 1 265 ? 3.553 28.859 20.156 1 97 265 ASP B O 1
ATOM 4943 N N . MET B 1 266 ? 4.602 28.188 18.297 1 97.94 266 MET B N 1
ATOM 4944 C CA . MET B 1 266 ? 3.494 27.391 17.781 1 97.94 266 MET B CA 1
ATOM 4945 C C . MET B 1 266 ? 4.008 26.172 17.031 1 97.94 266 MET B C 1
ATOM 4947 O O . MET B 1 266 ? 4.996 26.25 16.297 1 97.94 266 MET B O 1
ATOM 4951 N N . VAL B 1 267 ? 3.375 25 17.312 1 98.75 267 VAL B N 1
ATOM 4952 C CA . VAL B 1 267 ? 3.699 23.781 16.578 1 98.75 267 VAL B CA 1
ATOM 4953 C C . VAL B 1 267 ? 2.486 23.328 15.766 1 98.75 267 VAL B C 1
ATOM 4955 O O . VAL B 1 267 ? 1.37 23.281 16.281 1 98.75 267 VAL B O 1
ATOM 4958 N N . VAL B 1 268 ? 2.691 23.109 14.492 1 98.94 268 VAL B N 1
ATOM 4959 C CA . VAL B 1 268 ? 1.677 22.578 13.586 1 98.94 268 VAL B CA 1
ATOM 4960 C C . VAL B 1 268 ? 2.078 21.172 13.133 1 98.94 268 VAL B C 1
ATOM 4962 O O . VAL B 1 268 ? 3.168 20.984 12.586 1 98.94 268 VAL B O 1
ATOM 4965 N N . LEU B 1 269 ? 1.266 20.203 13.445 1 98.94 269 LEU B N 1
ATOM 4966 C CA . LEU B 1 269 ? 1.456 18.844 12.953 1 98.94 269 LEU B CA 1
ATOM 4967 C C . LEU B 1 269 ? 0.578 18.578 11.734 1 98.94 269 LEU B C 1
ATOM 4969 O O . LEU B 1 269 ? -0.651 18.594 11.836 1 98.94 269 LEU B O 1
ATOM 4973 N N . VAL B 1 270 ? 1.206 18.469 10.57 1 98.88 270 VAL B N 1
ATOM 4974 C CA . VAL B 1 270 ? 0.542 18.062 9.344 1 98.88 270 VAL B CA 1
ATOM 4975 C C . VAL B 1 270 ? 0.473 16.531 9.266 1 98.88 270 VAL B C 1
ATOM 4977 O O . VAL B 1 270 ? 1.507 15.867 9.234 1 98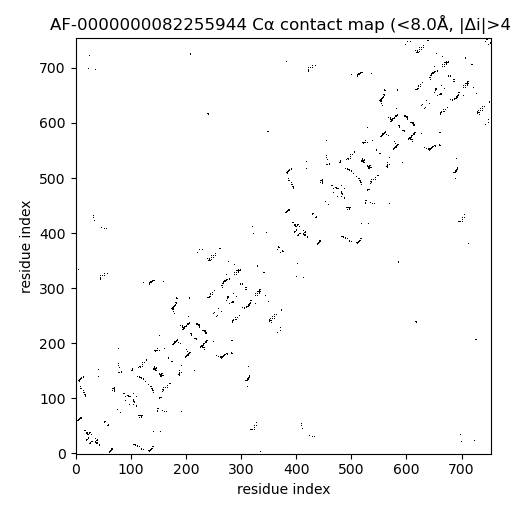.88 270 VAL B O 1
ATOM 4980 N N . VAL B 1 271 ? -0.744 16.031 9.234 1 98 271 VAL B N 1
ATOM 4981 C CA . VAL B 1 271 ? -0.875 14.602 9.492 1 98 271 VAL B CA 1
ATOM 4982 C C . VAL B 1 271 ? -1.553 13.922 8.305 1 98 271 VAL B C 1
ATOM 4984 O O . VAL B 1 271 ? -2.672 14.281 7.93 1 98 271 VAL B O 1
ATOM 4987 N N . GLY B 1 272 ? -0.921 12.977 7.734 1 98.38 272 GLY B N 1
ATOM 4988 C CA . GLY B 1 272 ? -1.485 11.984 6.836 1 98.38 272 GLY B CA 1
ATOM 4989 C C . GLY B 1 272 ? -1.328 10.562 7.336 1 98.38 272 GLY B C 1
ATOM 4990 O O . GLY B 1 272 ? -0.295 10.211 7.91 1 98.38 272 GLY B O 1
ATOM 4991 N N . GLN B 1 273 ? -2.361 9.742 7.199 1 98.56 273 GLN B N 1
ATOM 4992 C CA . GLN B 1 273 ? -2.275 8.359 7.641 1 98.56 273 GLN B CA 1
ATOM 4993 C C . GLN B 1 273 ? -1.815 7.445 6.504 1 98.56 273 GLN B C 1
ATOM 4995 O O . GLN B 1 273 ? -1.908 6.223 6.605 1 98.56 273 GLN B O 1
ATOM 5000 N N . ASP B 1 274 ? -1.321 8.031 5.391 1 98.44 274 ASP B N 1
ATOM 5001 C CA . ASP B 1 274 ? -0.899 7.23 4.246 1 98.44 274 ASP B CA 1
ATOM 5002 C C . ASP B 1 274 ? 0.5 6.656 4.461 1 98.44 274 ASP B C 1
ATOM 5004 O O . ASP B 1 274 ? 1.021 5.938 3.607 1 98.44 274 ASP B O 1
ATOM 5008 N N . SER B 1 275 ? 1.134 6.867 5.656 1 97.56 275 SER B N 1
ATOM 5009 C CA . SER B 1 275 ? 2.332 6.145 6.066 1 97.56 275 SER B CA 1
ATOM 5010 C C . SER B 1 275 ? 1.978 4.801 6.695 1 97.56 275 SER B C 1
ATOM 5012 O O . SER B 1 275 ? 2.865 4.016 7.035 1 97.56 275 SER B O 1
ATOM 5014 N N . SER B 1 276 ? 0.735 4.504 6.789 1 97.44 276 SER B N 1
ATOM 5015 C CA . SER B 1 276 ? 0.3 3.277 7.445 1 97.44 276 SER B CA 1
ATOM 5016 C C . SER B 1 276 ? 0.572 2.057 6.574 1 97.44 276 SER B C 1
ATOM 5018 O O . SER B 1 276 ? 0.67 2.17 5.352 1 97.44 276 SER B O 1
ATOM 5020 N N . ALA B 1 277 ? 0.657 0.884 7.094 1 94.88 277 ALA B N 1
ATOM 5021 C CA . ALA B 1 277 ? 1.094 -0.377 6.5 1 94.88 277 ALA B CA 1
ATOM 5022 C C . ALA B 1 277 ? 0.178 -0.79 5.352 1 94.88 277 ALA B C 1
ATOM 5024 O O . ALA B 1 277 ? 0.585 -1.543 4.465 1 94.88 277 ALA B O 1
ATOM 5025 N N . PHE B 1 278 ? -1.033 -0.289 5.164 1 95.56 278 PHE B N 1
ATOM 5026 C CA . PHE B 1 278 ? -1.957 -0.834 4.176 1 95.56 278 PHE B CA 1
ATOM 5027 C C . PHE B 1 278 ? -2.471 0.263 3.25 1 95.56 278 PHE B C 1
ATOM 5029 O O . PHE B 1 278 ? -3.303 0.007 2.377 1 95.56 278 PHE B O 1
ATOM 5036 N N . ASP B 1 279 ? -1.87 1.427 3.428 1 97.19 279 ASP B N 1
ATOM 5037 C CA . ASP B 1 279 ? -2.301 2.5 2.535 1 97.19 279 ASP B CA 1
ATOM 5038 C C . ASP B 1 279 ? -1.802 2.264 1.112 1 97.19 279 ASP B C 1
ATOM 5040 O O . ASP B 1 279 ? -0.634 1.929 0.906 1 97.19 279 ASP B O 1
ATOM 5044 N N . PRO B 1 280 ? -2.623 2.338 0.148 1 95.12 280 PRO B N 1
ATOM 5045 C CA . PRO B 1 280 ? -2.193 2.055 -1.224 1 95.12 280 PRO B CA 1
ATOM 5046 C C . PRO B 1 280 ? -1.283 3.143 -1.792 1 95.12 280 PRO B C 1
ATOM 5048 O O . PRO B 1 280 ? -0.586 2.912 -2.783 1 95.12 280 PRO B O 1
ATOM 5051 N N . ASN B 1 281 ? -1.272 4.312 -1.194 1 94.12 281 ASN B N 1
ATOM 5052 C CA . ASN B 1 281 ? -0.579 5.457 -1.77 1 94.12 281 ASN B CA 1
ATOM 5053 C C . ASN B 1 281 ? 0.757 5.711 -1.077 1 94.12 281 ASN B C 1
ATOM 5055 O O . ASN B 1 281 ? 1.431 6.703 -1.359 1 94.12 281 ASN B O 1
ATOM 5059 N N . GLY B 1 282 ? 1.183 4.934 -0.226 1 94.12 282 GLY B N 1
ATOM 5060 C CA . GLY B 1 282 ? 2.475 4.961 0.441 1 94.12 282 GLY B CA 1
ATOM 5061 C C . GLY B 1 282 ? 3.08 3.582 0.626 1 94.12 282 GLY B C 1
ATOM 5062 O O . GLY B 1 282 ? 2.383 2.572 0.514 1 94.12 282 GLY B O 1
ATOM 5063 N N . ARG B 1 283 ? 4.332 3.553 0.909 1 94.69 283 ARG B N 1
ATOM 5064 C CA . ARG B 1 283 ? 5 2.262 1.045 1 94.69 283 ARG B CA 1
ATOM 5065 C C . ARG B 1 283 ? 5.629 2.115 2.426 1 94.69 283 ARG B C 1
ATOM 5067 O O . ARG B 1 283 ? 6.516 1.282 2.623 1 94.69 283 ARG B O 1
ATOM 5074 N N . GLN B 1 284 ? 5.223 2.967 3.369 1 96.06 284 GLN B N 1
ATOM 5075 C CA . GLN B 1 284 ? 5.68 2.816 4.746 1 96.06 284 GLN B CA 1
ATOM 5076 C C . GLN B 1 284 ? 4.812 1.812 5.504 1 96.06 284 GLN B C 1
ATOM 5078 O O . GLN B 1 284 ? 3.826 1.307 4.969 1 96.06 284 GLN B O 1
ATOM 5083 N N . SER B 1 285 ? 5.219 1.471 6.754 1 96.12 285 SER B N 1
ATOM 5084 C CA . SER B 1 285 ? 4.543 0.404 7.484 1 96.12 285 SER B CA 1
ATOM 5085 C C . SER B 1 285 ? 4.195 0.841 8.906 1 96.12 285 SER B C 1
ATOM 5087 O O . SER B 1 285 ? 4.32 0.059 9.844 1 96.12 285 SER B O 1
ATOM 5089 N N . LEU B 1 286 ? 3.773 2.08 9.031 1 97.12 286 LEU B N 1
ATOM 5090 C CA . LEU B 1 286 ? 3.316 2.533 10.344 1 97.12 286 LEU B CA 1
ATOM 5091 C C . LEU B 1 286 ? 2.027 1.824 10.742 1 97.12 286 LEU B C 1
ATOM 5093 O O . LEU B 1 286 ? 1.161 1.58 9.898 1 97.12 286 LEU B O 1
ATOM 5097 N N . THR B 1 287 ? 1.956 1.5 12.031 1 97.75 287 THR B N 1
ATOM 5098 C CA . THR B 1 287 ? 0.75 0.908 12.594 1 97.75 287 THR B CA 1
ATOM 5099 C C . THR B 1 287 ? 0.082 1.871 13.57 1 97.75 287 THR B C 1
ATOM 5101 O O . THR B 1 287 ? 0.554 2.994 13.766 1 97.75 287 THR B O 1
ATOM 5104 N N . MET B 1 288 ? -1.06 1.452 14.172 1 98.25 288 MET B N 1
ATOM 5105 C CA . MET B 1 288 ? -1.725 2.25 15.195 1 98.25 288 MET B CA 1
ATOM 5106 C C . MET B 1 288 ? -0.75 2.635 16.297 1 98.25 288 MET B C 1
ATOM 5108 O O . MET B 1 288 ? -0.755 3.775 16.766 1 98.25 288 MET B O 1
ATOM 5112 N N . ASN B 1 289 ? 0.103 1.675 16.641 1 97.94 289 ASN B N 1
ATOM 5113 C CA . ASN B 1 289 ? 1.066 1.935 17.703 1 97.94 289 ASN B CA 1
ATOM 5114 C C . ASN B 1 289 ? 2.057 3.025 17.297 1 97.94 289 ASN B C 1
ATOM 5116 O O . ASN B 1 289 ? 2.426 3.863 18.125 1 97.94 289 ASN B O 1
ATOM 5120 N N . GLY B 1 290 ? 2.527 2.986 16.109 1 98.25 290 GLY B N 1
ATOM 5121 C CA . GLY B 1 290 ? 3.428 4.023 15.625 1 98.25 290 GLY B CA 1
ATOM 5122 C C . GLY B 1 290 ? 2.807 5.406 15.641 1 98.25 290 GLY B C 1
ATOM 5123 O O . GLY B 1 290 ? 3.439 6.371 16.078 1 98.25 290 GLY B O 1
ATOM 5124 N N . TYR B 1 291 ? 1.553 5.523 15.195 1 98.69 291 TYR B N 1
ATOM 5125 C CA . TYR B 1 291 ? 0.851 6.805 15.203 1 98.69 291 TYR B CA 1
ATOM 5126 C C . TYR B 1 291 ? 0.615 7.289 16.625 1 98.69 291 TYR B C 1
ATOM 5128 O O . TYR B 1 291 ? 0.715 8.484 16.906 1 98.69 291 TYR B O 1
ATOM 5136 N N . ARG B 1 292 ? 0.299 6.383 17.516 1 98.69 292 ARG B N 1
ATOM 5137 C CA . ARG B 1 292 ? 0.126 6.742 18.922 1 98.69 292 ARG B CA 1
ATOM 5138 C C . ARG B 1 292 ? 1.404 7.344 19.484 1 98.69 292 ARG B C 1
ATOM 5140 O O . ARG B 1 292 ? 1.36 8.367 20.172 1 98.69 292 ARG B O 1
ATOM 5147 N N . ARG B 1 293 ? 2.539 6.695 19.188 1 98.62 293 ARG B N 1
ATOM 5148 C CA . ARG B 1 293 ? 3.828 7.164 19.688 1 98.62 293 ARG B CA 1
ATOM 5149 C C . ARG B 1 293 ? 4.16 8.547 19.125 1 98.62 293 ARG B C 1
ATOM 5151 O O . ARG B 1 293 ? 4.664 9.406 19.844 1 98.62 293 ARG B O 1
ATOM 5158 N N . ILE B 1 294 ? 3.904 8.766 17.891 1 98.88 294 ILE B N 1
ATOM 5159 C CA . ILE B 1 294 ? 4.129 10.07 17.281 1 98.88 294 ILE B CA 1
ATOM 5160 C C . ILE B 1 294 ? 3.279 11.125 17.984 1 98.88 294 ILE B C 1
ATOM 5162 O O . ILE B 1 294 ? 3.758 12.219 18.281 1 98.88 294 ILE B O 1
ATOM 5166 N N . GLY B 1 295 ? 1.961 10.75 18.234 1 98.81 295 GLY B N 1
ATOM 5167 C CA . GLY B 1 295 ? 1.104 11.648 19 1 98.81 295 GLY B CA 1
ATOM 5168 C C . GLY B 1 295 ? 1.681 12.023 20.359 1 98.81 295 GLY B C 1
ATOM 5169 O O . GLY B 1 295 ? 1.673 13.195 20.734 1 98.81 295 GLY B O 1
ATOM 5170 N N . GLN B 1 296 ? 2.24 11.039 21.031 1 98.75 296 GLN B N 1
ATOM 5171 C CA . GLN B 1 296 ? 2.846 11.273 22.328 1 98.75 296 GLN B CA 1
ATOM 5172 C C . GLN B 1 296 ? 4.043 12.211 22.219 1 98.75 296 GLN B C 1
ATOM 5174 O O . GLN B 1 296 ? 4.184 13.141 23.031 1 98.75 296 GLN B O 1
ATOM 5179 N N . ILE B 1 297 ? 4.883 11.969 21.281 1 98.81 297 ILE B N 1
ATOM 5180 C CA . ILE B 1 297 ? 6.086 12.773 21.094 1 98.81 297 ILE B CA 1
ATOM 5181 C C . ILE B 1 297 ? 5.695 14.211 20.781 1 98.81 297 ILE B C 1
ATOM 5183 O O . ILE B 1 297 ? 6.238 15.156 21.359 1 98.81 297 ILE B O 1
ATOM 5187 N N . MET B 1 298 ? 4.695 14.398 19.906 1 98.69 298 MET B N 1
ATOM 5188 C CA . MET B 1 298 ? 4.289 15.742 19.484 1 98.69 298 MET B CA 1
ATOM 5189 C C . MET B 1 298 ? 3.645 16.5 20.641 1 98.69 298 MET B C 1
ATOM 5191 O O . MET B 1 298 ? 3.797 17.719 20.75 1 98.69 298 MET B O 1
ATOM 5195 N N . ARG B 1 299 ? 2.871 15.773 21.438 1 98.38 299 ARG B N 1
ATOM 5196 C CA . ARG B 1 299 ? 2.322 16.375 22.641 1 98.38 299 ARG B CA 1
ATOM 5197 C C . ARG B 1 299 ? 3.436 16.891 23.562 1 98.38 299 ARG B C 1
ATOM 5199 O O . ARG B 1 299 ? 3.375 18.016 24.062 1 98.38 299 ARG B O 1
ATOM 5206 N N . GLY B 1 300 ? 4.457 16.047 23.734 1 97.94 300 GLY B N 1
ATOM 5207 C CA . GLY B 1 300 ? 5.602 16.438 24.531 1 97.94 300 GLY B CA 1
ATOM 5208 C C . GLY B 1 300 ? 6.336 17.641 23.969 1 97.94 300 GLY B C 1
ATOM 5209 O O . GLY B 1 300 ? 6.699 18.562 24.719 1 97.94 300 GLY B O 1
ATOM 5210 N N . VAL B 1 301 ? 6.52 17.672 22.672 1 97.44 301 VAL B N 1
ATOM 5211 C CA . VAL B 1 301 ? 7.188 18.766 21.969 1 97.44 301 VAL B CA 1
ATOM 5212 C C . VAL B 1 301 ? 6.414 20.062 22.188 1 97.44 301 VAL B C 1
ATOM 5214 O O . VAL B 1 301 ? 7.008 21.109 22.484 1 97.44 301 VAL B O 1
ATOM 5217 N N . ALA B 1 302 ? 5.066 20.016 22.031 1 96.94 302 ALA B N 1
ATOM 5218 C CA . ALA B 1 302 ? 4.23 21.203 22.188 1 96.94 302 ALA B CA 1
ATOM 5219 C C . ALA B 1 302 ? 4.293 21.719 23.625 1 96.94 302 ALA B C 1
ATOM 5221 O O . ALA B 1 302 ? 4.406 22.938 23.859 1 96.94 302 ALA B O 1
ATOM 5222 N N . GLU B 1 303 ? 4.273 20.859 24.609 1 96.81 303 GLU B N 1
ATOM 5223 C CA . GLU B 1 303 ? 4.301 21.25 26.016 1 96.81 303 GLU B CA 1
ATOM 5224 C C . GLU B 1 303 ? 5.633 21.906 26.375 1 96.81 303 GLU B C 1
ATOM 5226 O O . GLU B 1 303 ? 5.664 22.859 27.156 1 96.81 303 GLU B O 1
ATOM 5231 N N . GLU B 1 304 ? 6.625 21.438 25.797 1 94.5 304 GLU B N 1
ATOM 5232 C CA . GLU B 1 304 ? 7.957 21.891 26.188 1 94.5 304 GLU B CA 1
ATOM 5233 C C . GLU B 1 304 ? 8.336 23.156 25.422 1 94.5 304 GLU B C 1
ATOM 5235 O O . GLU B 1 304 ? 9.023 24.031 25.969 1 94.5 304 GLU B O 1
ATOM 5240 N N . HIS B 1 305 ? 7.785 23.328 24.188 1 89.12 305 HIS B N 1
ATOM 5241 C CA . HIS B 1 305 ? 8.469 24.312 23.359 1 89.12 305 HIS B CA 1
ATOM 5242 C C . HIS B 1 305 ? 7.488 25.344 22.797 1 89.12 305 HIS B C 1
ATOM 5244 O O . HIS B 1 305 ? 7.895 26.312 22.172 1 89.12 305 HIS B O 1
ATOM 5250 N N . SER B 1 306 ? 6.203 25.172 22.969 1 92.5 306 SER B N 1
ATOM 5251 C CA . SER B 1 306 ? 5.242 26.094 22.375 1 92.5 306 SER B CA 1
ATOM 5252 C C . SER B 1 306 ? 4.105 26.406 23.328 1 92.5 306 SER B C 1
ATOM 5254 O O . SER B 1 306 ? 2.961 26.594 22.922 1 92.5 306 SER B O 1
ATOM 5256 N N . HIS B 1 307 ? 4.379 26.328 24.656 1 92.81 307 HIS B N 1
ATOM 5257 C CA . HIS B 1 307 ? 3.389 26.625 25.688 1 92.81 307 HIS B CA 1
ATOM 5258 C C . HIS B 1 307 ? 2.176 25.703 25.562 1 92.81 307 HIS B C 1
ATOM 5260 O O . HIS B 1 307 ? 1.046 26.125 25.828 1 92.81 307 HIS B O 1
ATOM 5266 N N . GLY B 1 308 ? 2.389 24.562 24.953 1 96.12 308 GLY B N 1
ATOM 5267 C CA . GLY B 1 308 ? 1.342 23.562 24.875 1 96.12 308 GLY B CA 1
ATOM 5268 C C . GLY B 1 308 ? 0.468 23.703 23.641 1 96.12 308 GLY B C 1
ATOM 5269 O O . GLY B 1 308 ? -0.477 22.938 23.438 1 96.12 308 GLY B O 1
ATOM 5270 N N . ARG B 1 309 ? 0.767 24.703 22.766 1 97.69 309 ARG B N 1
ATOM 5271 C CA . ARG B 1 309 ? -0.044 24.969 21.578 1 97.69 309 ARG B CA 1
ATOM 5272 C C . ARG B 1 309 ? 0.286 24 20.453 1 97.69 309 ARG B C 1
ATOM 5274 O O . ARG B 1 309 ? 1.433 23.922 20 1 97.69 309 ARG B O 1
ATOM 5281 N N . LEU B 1 310 ? -0.725 23.25 20 1 98.62 310 LEU B N 1
ATOM 5282 C CA . LEU B 1 310 ? -0.568 22.266 18.938 1 98.62 310 LEU B CA 1
ATOM 5283 C C . LEU B 1 310 ? -1.773 22.266 18 1 98.62 310 LEU B C 1
ATOM 5285 O O . LEU B 1 310 ? -2.896 22 18.422 1 98.62 310 LEU B O 1
ATOM 5289 N N . LEU B 1 311 ? -1.538 22.672 16.797 1 98.94 311 LEU B N 1
ATOM 5290 C CA . LEU B 1 311 ? -2.539 22.516 15.75 1 98.94 311 LEU B CA 1
ATOM 5291 C C . LEU B 1 311 ? -2.236 21.297 14.891 1 98.94 311 LEU B C 1
ATOM 5293 O O . LEU B 1 311 ? -1.117 21.141 14.398 1 98.94 311 LEU B O 1
ATOM 5297 N N . MET B 1 312 ? -3.164 20.359 14.797 1 98.94 312 MET B N 1
ATOM 5298 C CA . MET B 1 312 ? -3.074 19.234 13.875 1 98.94 312 MET B CA 1
ATOM 5299 C C . MET B 1 312 ? -3.957 19.469 12.648 1 98.94 312 MET B C 1
ATOM 5301 O O . MET B 1 312 ? -5.102 19.906 12.781 1 98.94 312 MET B O 1
ATOM 5305 N N . VAL B 1 313 ? -3.406 19.25 11.453 1 98.94 313 VAL B N 1
ATOM 5306 C CA . VAL B 1 313 ? -4.133 19.469 10.203 1 98.94 313 VAL B CA 1
ATOM 5307 C C . VAL B 1 313 ? -4.164 18.172 9.398 1 98.94 313 VAL B C 1
ATOM 5309 O O . VAL B 1 313 ? -3.113 17.641 9.031 1 98.94 313 VAL B O 1
ATOM 5312 N N . GLN B 1 314 ? -5.395 17.641 9.109 1 98.94 314 GLN B N 1
ATOM 5313 C CA . GLN B 1 314 ? -5.57 16.406 8.352 1 98.94 314 GLN B CA 1
ATOM 5314 C C . GLN B 1 314 ? -5.129 16.578 6.902 1 98.94 314 GLN B C 1
ATOM 5316 O O . GLN B 1 314 ? -5.523 17.547 6.238 1 98.94 314 GLN B O 1
ATOM 5321 N N . GLU B 1 315 ? -4.301 15.695 6.379 1 98.25 315 GLU B N 1
ATOM 5322 C CA . GLU B 1 315 ? -3.879 15.672 4.984 1 98.25 315 GLU B CA 1
ATOM 5323 C C . GLU B 1 315 ? -4.195 14.328 4.332 1 98.25 315 GLU B C 1
ATOM 5325 O O . GLU B 1 315 ? -5.363 14.008 4.105 1 98.25 315 GLU B O 1
ATOM 5330 N N . GLY B 1 316 ? -3.232 13.516 4.168 1 97.88 316 GLY B N 1
ATOM 5331 C CA . GLY B 1 316 ? -3.418 12.258 3.465 1 97.88 316 GLY B CA 1
ATOM 5332 C C . GLY B 1 316 ? -3.939 11.148 4.359 1 97.88 316 GLY B C 1
ATOM 5333 O O . GLY B 1 316 ? -4.242 11.375 5.531 1 97.88 316 GLY B O 1
ATOM 5334 N N . GLY B 1 317 ? -3.969 9.914 3.881 1 98.25 317 GLY B N 1
ATOM 5335 C CA . GLY B 1 317 ? -4.602 8.727 4.422 1 98.25 317 GLY B CA 1
ATOM 5336 C C . GLY B 1 317 ? -5.738 8.211 3.561 1 98.25 317 GLY B C 1
ATOM 5337 O O . GLY B 1 317 ? -6.844 8.75 3.59 1 98.25 317 GLY B O 1
ATOM 5338 N N . TYR B 1 318 ? -5.453 7.098 2.84 1 97.94 318 TYR B N 1
ATOM 5339 C CA . TYR B 1 318 ? -6.375 6.77 1.758 1 97.94 318 TYR B CA 1
ATOM 5340 C C . TYR B 1 318 ? -6.914 5.355 1.909 1 97.94 318 TYR B C 1
ATOM 5342 O O . TYR B 1 318 ? -7.773 4.922 1.135 1 97.94 318 TYR B O 1
ATOM 5350 N N . HIS B 1 319 ? -6.402 4.68 2.908 1 97.44 319 HIS B N 1
ATOM 5351 C CA . HIS B 1 319 ? -7.059 3.426 3.254 1 97.44 319 HIS B CA 1
ATOM 5352 C C . HIS B 1 319 ? -8.352 3.676 4.02 1 97.44 319 HIS B C 1
ATOM 5354 O O . HIS B 1 319 ? -8.328 4.168 5.148 1 97.44 319 HIS B O 1
ATOM 5360 N N . VAL B 1 320 ? -9.43 3.27 3.502 1 97.12 320 VAL B N 1
ATOM 5361 C CA . VAL B 1 320 ? -10.75 3.76 3.885 1 97.12 320 VAL B CA 1
ATOM 5362 C C . VAL B 1 320 ? -11.016 3.441 5.355 1 97.12 320 VAL B C 1
ATOM 5364 O O . VAL B 1 320 ? -11.531 4.281 6.098 1 97.12 320 VAL B O 1
ATOM 5367 N N . THR B 1 321 ? -10.648 2.277 5.844 1 97.94 321 THR B N 1
ATOM 5368 C CA . THR B 1 321 ? -10.984 1.904 7.211 1 97.94 321 THR B CA 1
ATOM 5369 C C . THR B 1 321 ? -9.789 2.127 8.141 1 97.94 321 THR B C 1
ATOM 5371 O O . THR B 1 321 ? -9.93 2.756 9.195 1 97.94 321 THR B O 1
ATOM 5374 N N . TYR B 1 322 ? -8.602 1.747 7.715 1 98.06 322 TYR B N 1
ATOM 5375 C CA . TYR B 1 322 ? -7.457 1.71 8.617 1 98.06 322 TYR B CA 1
ATOM 5376 C C . TYR B 1 322 ? -6.969 3.117 8.938 1 98.06 322 TYR B C 1
ATOM 5378 O O . TYR B 1 322 ? -6.457 3.369 10.031 1 98.06 322 TYR B O 1
ATOM 5386 N N . ALA B 1 323 ? -7.172 4.055 8.016 1 98.5 323 ALA B N 1
ATOM 5387 C CA . ALA B 1 323 ? -6.75 5.43 8.258 1 98.5 323 ALA B CA 1
ATOM 5388 C C . ALA B 1 323 ? -7.453 6.012 9.484 1 98.5 323 ALA B C 1
ATOM 5390 O O . ALA B 1 323 ? -6.844 6.742 10.266 1 98.5 323 ALA B O 1
ATOM 5391 N N . ALA B 1 324 ? -8.727 5.676 9.617 1 98.75 324 ALA B N 1
ATOM 5392 C CA . ALA B 1 324 ? -9.5 6.152 10.758 1 98.75 324 ALA B CA 1
ATOM 5393 C C . ALA B 1 324 ? -8.953 5.594 12.062 1 98.75 324 ALA B C 1
ATOM 5395 O O . ALA B 1 324 ? -8.844 6.32 13.062 1 98.75 324 ALA B O 1
ATOM 5396 N N . TYR B 1 325 ? -8.562 4.301 12.055 1 98.56 325 TYR B N 1
ATOM 5397 C CA . TYR B 1 325 ? -7.977 3.678 13.234 1 98.56 325 TYR B CA 1
ATOM 5398 C C . TYR B 1 325 ? -6.656 4.344 13.602 1 98.56 325 TYR B C 1
ATOM 5400 O O . TYR B 1 325 ? -6.383 4.582 14.781 1 98.56 325 TYR B O 1
ATOM 5408 N N . CYS B 1 326 ? -5.855 4.621 12.609 1 98.69 326 CYS B N 1
ATOM 5409 C CA . CYS B 1 326 ? -4.559 5.254 12.836 1 98.69 326 CYS B CA 1
ATOM 5410 C C . CYS B 1 326 ? -4.727 6.664 13.383 1 98.69 326 CYS B C 1
ATOM 5412 O O . CYS B 1 326 ? -3.973 7.086 14.258 1 98.69 326 CYS B O 1
ATOM 5414 N N . LEU B 1 327 ? -5.707 7.422 12.844 1 98.81 327 LEU B N 1
ATOM 5415 C CA . LEU B 1 327 ? -6.027 8.742 13.383 1 98.81 327 LEU B CA 1
ATOM 5416 C C . LEU B 1 327 ? -6.418 8.648 14.852 1 98.81 327 LEU B C 1
ATOM 5418 O O . LEU B 1 327 ? -5.918 9.414 15.68 1 98.81 327 LEU B O 1
ATOM 5422 N N . HIS B 1 328 ? -7.309 7.715 15.141 1 98.88 328 HIS B N 1
ATOM 5423 C CA . HIS B 1 328 ? -7.75 7.477 16.516 1 98.88 328 HIS B CA 1
ATOM 5424 C C . HIS B 1 328 ? -6.562 7.246 17.438 1 98.88 328 HIS B C 1
ATOM 5426 O O . HIS B 1 328 ? -6.477 7.863 18.5 1 98.88 328 HIS B O 1
ATOM 5432 N N . ALA B 1 329 ? -5.641 6.422 17.016 1 98.75 329 ALA B N 1
ATOM 5433 C CA . ALA B 1 329 ? -4.473 6.078 17.828 1 98.75 329 ALA B CA 1
ATOM 5434 C C . ALA B 1 329 ? -3.578 7.293 18.047 1 98.75 329 ALA B C 1
ATOM 5436 O O . ALA B 1 329 ? -3.061 7.5 19.141 1 98.75 329 ALA B O 1
ATOM 5437 N N . MET B 1 330 ? -3.359 8.047 17.016 1 98.81 330 MET B N 1
ATOM 5438 C CA . MET B 1 330 ? -2.529 9.242 17.141 1 98.81 330 MET B CA 1
ATOM 5439 C C . MET B 1 330 ? -3.102 10.203 18.172 1 98.81 330 MET B C 1
ATOM 5441 O O . MET B 1 330 ? -2.367 10.719 19.016 1 98.81 330 MET B O 1
ATOM 5445 N N . LEU B 1 331 ? -4.422 10.43 18.109 1 98.81 331 LEU B N 1
ATOM 5446 C CA . LEU B 1 331 ? -5.062 11.352 19.031 1 98.81 331 LEU B CA 1
ATOM 5447 C C . LEU B 1 331 ? -4.996 10.82 20.453 1 98.81 331 LEU B C 1
ATOM 5449 O O . LEU B 1 331 ? -4.867 11.594 21.406 1 98.81 331 LEU B O 1
ATOM 5453 N N . GLU B 1 332 ? -5.098 9.453 20.625 1 98.62 332 GLU B N 1
ATOM 5454 C CA . GLU B 1 332 ? -4.879 8.883 21.953 1 98.62 332 GLU B CA 1
ATOM 5455 C C . GLU B 1 332 ? -3.516 9.281 22.516 1 98.62 332 GLU B C 1
ATOM 5457 O O . GLU B 1 332 ? -3.387 9.586 23.703 1 98.62 332 GLU B O 1
ATOM 5462 N N . GLY B 1 333 ? -2.518 9.219 21.625 1 98.69 333 GLY B N 1
ATOM 5463 C CA . GLY B 1 333 ? -1.185 9.641 22.031 1 98.69 333 GLY B CA 1
ATOM 5464 C C . GLY B 1 333 ? -1.116 11.102 22.422 1 98.69 333 GLY B C 1
ATOM 5465 O O . GLY B 1 333 ? -0.565 11.438 23.484 1 98.69 333 GLY B O 1
ATOM 5466 N N . VAL B 1 334 ? -1.72 11.953 21.609 1 98.69 334 VAL B N 1
ATOM 5467 C CA . VAL B 1 334 ? -1.726 13.398 21.859 1 98.69 334 VAL B CA 1
ATOM 5468 C C . VAL B 1 334 ? -2.418 13.688 23.188 1 98.69 334 VAL B C 1
ATOM 5470 O O . VAL B 1 334 ? -1.987 14.562 23.938 1 98.69 334 VAL B O 1
ATOM 5473 N N . LEU B 1 335 ? -3.432 12.922 23.516 1 98.25 335 LEU B N 1
ATOM 5474 C CA . LEU B 1 335 ? -4.266 13.18 24.688 1 98.25 335 LEU B CA 1
ATOM 5475 C C . LEU B 1 335 ? -3.713 12.461 25.906 1 98.25 335 LEU B C 1
ATOM 5477 O O . LEU B 1 335 ? -4.309 12.516 26.984 1 98.25 335 LEU B O 1
ATOM 5481 N N . LYS B 1 336 ? -2.611 11.703 25.734 1 97.31 336 LYS B N 1
ATOM 5482 C CA . LYS B 1 336 ? -1.938 10.992 26.812 1 97.31 336 LYS B CA 1
ATOM 5483 C C . LYS B 1 336 ? -2.875 9.984 27.484 1 97.31 336 LYS B C 1
ATOM 5485 O O . LYS B 1 336 ? -2.916 9.883 28.703 1 97.31 336 LYS B O 1
ATOM 5490 N N . ILE B 1 337 ? -3.678 9.383 26.609 1 97.31 337 ILE B N 1
ATOM 5491 C CA . ILE B 1 337 ? -4.457 8.258 27.109 1 97.31 337 ILE B CA 1
ATOM 5492 C C . ILE B 1 337 ? -3.518 7.137 27.562 1 97.31 337 ILE B C 1
ATOM 5494 O O . ILE B 1 337 ? -2.678 6.676 26.781 1 97.31 337 ILE B O 1
ATOM 5498 N N . PRO B 1 338 ? -3.566 6.668 28.766 1 95.56 338 PRO B N 1
ATOM 5499 C CA . PRO B 1 338 ? -2.555 5.762 29.312 1 95.56 338 PRO B CA 1
ATOM 5500 C C . PRO B 1 338 ? -2.506 4.422 28.578 1 95.56 338 PRO B C 1
ATOM 5502 O O . PRO B 1 338 ? -1.42 3.898 28.312 1 95.56 338 PRO B O 1
ATOM 5505 N N . GLU B 1 339 ? -3.725 3.83 28.297 1 96.69 339 GLU B N 1
ATOM 5506 C CA . GLU B 1 339 ? -3.824 2.561 27.578 1 96.69 339 GLU B CA 1
ATOM 5507 C C . GLU B 1 339 ? -4.684 2.701 26.328 1 96.69 339 GLU B C 1
ATOM 5509 O O . GLU B 1 339 ? -5.703 3.396 26.344 1 96.69 339 GLU B O 1
ATOM 5514 N N . PRO B 1 340 ? -4.258 2.008 25.281 1 97.31 340 PRO B N 1
ATOM 5515 C CA . PRO B 1 340 ? -5.055 2.119 24.062 1 97.31 340 PRO B CA 1
ATOM 5516 C C . PRO B 1 340 ? -6.5 1.663 24.25 1 97.31 340 PRO B C 1
ATOM 5518 O O . PRO B 1 340 ? -6.746 0.641 24.891 1 97.31 340 PRO B O 1
ATOM 5521 N N . TYR B 1 341 ? -7.402 2.379 23.688 1 97.25 341 TYR B N 1
ATOM 5522 C CA . TYR B 1 341 ? -8.82 2.027 23.734 1 97.25 341 TYR B CA 1
ATOM 5523 C C . TYR B 1 341 ? -9.141 0.957 22.703 1 97.25 341 TYR B C 1
ATOM 5525 O O . TYR B 1 341 ? -10.086 0.185 22.875 1 97.25 341 TYR B O 1
ATOM 5533 N N . LEU B 1 342 ? -8.383 0.968 21.562 1 96.88 342 LEU B N 1
ATOM 5534 C CA . LEU B 1 342 ? -8.625 0.044 20.469 1 96.88 342 LEU B CA 1
ATOM 5535 C C . LEU B 1 342 ? -7.379 -0.778 20.156 1 96.88 342 LEU B C 1
ATOM 5537 O O . LEU B 1 342 ? -6.262 -0.256 20.203 1 96.88 342 LEU B O 1
ATOM 5541 N N . SER B 1 343 ? -7.578 -2.033 19.953 1 95.56 343 SER B N 1
ATOM 5542 C CA . SER B 1 343 ? -6.508 -2.863 19.406 1 95.56 343 SER B CA 1
ATOM 5543 C C . SER B 1 343 ? -6.391 -2.693 17.891 1 95.56 343 SER B C 1
ATOM 5545 O O . SER B 1 343 ? -7.371 -2.367 17.219 1 95.56 343 SER B O 1
ATOM 5547 N N . ASP B 1 344 ? -5.211 -2.85 17.422 1 96.81 344 ASP B N 1
ATOM 5548 C CA . ASP B 1 344 ? -5.012 -2.807 15.977 1 96.81 344 ASP B CA 1
ATOM 5549 C C . ASP B 1 344 ? -5.691 -3.99 15.297 1 96.81 344 ASP B C 1
ATOM 5551 O O . ASP B 1 344 ? -5.387 -5.148 15.594 1 96.81 344 ASP B O 1
ATOM 5555 N N . PRO B 1 345 ? -6.516 -3.787 14.359 1 94.62 345 PRO B N 1
ATOM 5556 C CA . PRO B 1 345 ? -7.289 -4.895 13.789 1 94.62 345 PRO B CA 1
ATOM 5557 C C . PRO B 1 345 ? -6.539 -5.629 12.68 1 94.62 345 PRO B C 1
ATOM 5559 O O . PRO B 1 345 ? -6.906 -6.75 12.32 1 94.62 345 PRO B O 1
ATOM 5562 N N . ILE B 1 346 ? -5.461 -5.008 12.086 1 90.69 346 ILE B N 1
ATOM 5563 C CA . ILE B 1 346 ? -4.996 -5.648 10.859 1 90.69 346 ILE B CA 1
ATOM 5564 C C . ILE B 1 346 ? -3.469 -5.68 10.844 1 90.69 346 ILE B C 1
ATOM 5566 O O . ILE B 1 346 ? -2.865 -6.453 10.094 1 90.69 346 ILE B O 1
ATOM 5570 N N . ALA B 1 347 ? -2.754 -4.934 11.602 1 81.19 347 ALA B N 1
ATOM 5571 C CA . ALA B 1 347 ? -1.313 -4.789 11.406 1 81.19 347 ALA B CA 1
ATOM 5572 C C . ALA B 1 347 ? -0.564 -6.012 11.938 1 81.19 347 ALA B C 1
ATOM 5574 O O . ALA B 1 347 ? -0.772 -6.43 13.078 1 81.19 347 ALA B O 1
ATOM 5575 N N . TYR B 1 348 ? 0.407 -6.52 11.062 1 78.44 348 TYR B N 1
ATOM 5576 C CA . TYR B 1 348 ? 1.171 -7.684 11.492 1 78.44 348 TYR B CA 1
ATOM 5577 C C . TYR B 1 348 ? 2.572 -7.668 10.898 1 78.44 348 TYR B C 1
ATOM 5579 O O . TYR B 1 348 ? 3.424 -8.477 11.273 1 78.44 348 TYR B O 1
ATOM 5587 N N . TYR B 1 349 ? 2.904 -6.637 10.016 1 81.38 349 TYR B N 1
ATOM 5588 C CA . TYR B 1 349 ? 4.188 -6.676 9.32 1 81.38 349 TYR B CA 1
ATOM 5589 C C . TYR B 1 349 ? 5.332 -6.371 10.281 1 81.38 349 TYR B C 1
ATOM 5591 O O . TYR B 1 349 ? 5.305 -5.363 10.992 1 81.38 349 TYR B O 1
ATOM 5599 N N . PRO B 1 350 ? 6.281 -7.246 10.195 1 83.19 350 PRO B N 1
ATOM 5600 C CA . PRO B 1 350 ? 7.48 -6.879 10.953 1 83.19 350 PRO B CA 1
ATOM 5601 C C . PRO B 1 350 ? 8.258 -5.738 10.305 1 83.19 350 PRO B C 1
ATOM 5603 O O . PRO B 1 350 ? 8.188 -5.547 9.086 1 83.19 350 PRO B O 1
ATOM 5606 N N . GLU B 1 351 ? 8.875 -4.957 11.102 1 85.62 351 GLU B N 1
ATOM 5607 C CA . GLU B 1 351 ? 9.719 -3.881 10.594 1 85.62 351 GLU B CA 1
ATOM 5608 C C . GLU B 1 351 ? 11.188 -4.281 10.609 1 85.62 351 GLU B C 1
ATOM 5610 O O . GLU B 1 351 ? 11.664 -4.895 11.57 1 85.62 351 GLU B O 1
ATOM 5615 N N . GLU B 1 352 ? 11.867 -3.996 9.484 1 86.69 352 GLU B N 1
ATOM 5616 C CA . GLU B 1 352 ? 13.32 -4.07 9.477 1 86.69 352 GLU B CA 1
ATOM 5617 C C . GLU B 1 352 ? 13.945 -2.785 10.016 1 86.69 352 GLU B C 1
ATOM 5619 O O . GLU B 1 352 ? 14.359 -1.918 9.242 1 86.69 352 GLU B O 1
ATOM 5624 N N . GLU B 1 353 ? 14.156 -2.73 11.203 1 92.5 353 GLU B N 1
ATOM 5625 C CA . GLU B 1 353 ? 14.477 -1.485 11.898 1 92.5 353 GLU B CA 1
ATOM 5626 C C . GLU B 1 353 ? 15.859 -0.98 11.516 1 92.5 353 GLU B C 1
ATOM 5628 O O . GLU B 1 353 ? 16.094 0.229 11.461 1 92.5 353 GLU B O 1
ATOM 5633 N N . ALA B 1 354 ? 16.75 -1.962 11.188 1 93.94 354 ALA B N 1
ATOM 5634 C CA . ALA B 1 354 ? 18.141 -1.596 10.961 1 93.94 354 ALA B CA 1
ATOM 5635 C C . ALA B 1 354 ? 18.266 -0.661 9.758 1 93.94 354 ALA B C 1
ATOM 5637 O O . ALA B 1 354 ? 19.109 0.245 9.758 1 93.94 354 ALA B O 1
ATOM 5638 N N . ILE B 1 355 ? 17.5 -0.885 8.82 1 93.56 355 ILE B N 1
ATOM 5639 C CA . ILE B 1 355 ? 17.562 -0.089 7.598 1 93.56 355 ILE B CA 1
ATOM 5640 C C . ILE B 1 355 ? 17.125 1.348 7.898 1 93.56 355 ILE B C 1
ATOM 5642 O O . ILE B 1 355 ? 17.812 2.297 7.492 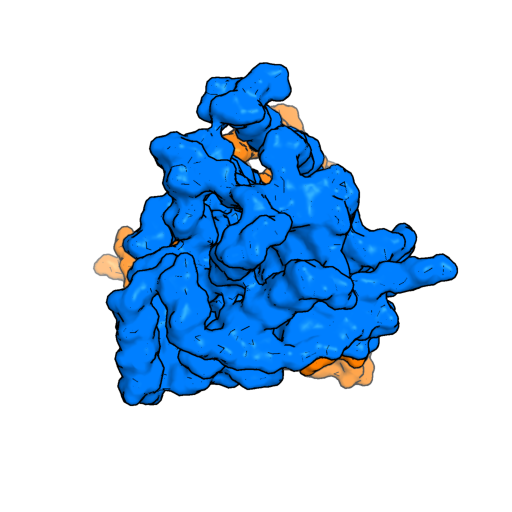1 93.56 355 ILE B O 1
ATOM 5646 N N . ALA B 1 356 ? 16.016 1.539 8.594 1 95.5 356 ALA B N 1
ATOM 5647 C CA . ALA B 1 356 ? 15.5 2.861 8.945 1 95.5 356 ALA B CA 1
ATOM 5648 C C . ALA B 1 356 ? 16.453 3.59 9.883 1 95.5 356 ALA B C 1
ATOM 5650 O O . ALA B 1 356 ? 16.703 4.789 9.727 1 95.5 356 ALA B O 1
ATOM 5651 N N . VAL B 1 357 ? 17 2.881 10.852 1 97.56 357 VAL B N 1
ATOM 5652 C CA . VAL B 1 357 ? 17.906 3.471 11.836 1 97.56 357 VAL B CA 1
ATOM 5653 C C . VAL B 1 357 ? 19.172 3.988 11.133 1 97.56 357 VAL B C 1
ATOM 5655 O O . VAL B 1 357 ? 19.625 5.094 11.414 1 97.56 357 VAL B O 1
ATOM 5658 N N . ALA B 1 358 ? 19.688 3.168 10.203 1 96.88 358 ALA B N 1
ATOM 5659 C CA . ALA B 1 358 ? 20.859 3.582 9.453 1 96.88 358 ALA B CA 1
ATOM 5660 C C . ALA B 1 358 ? 20.594 4.852 8.648 1 96.88 358 ALA B C 1
ATOM 5662 O O . ALA B 1 358 ? 21.453 5.738 8.562 1 96.88 358 ALA B O 1
ATOM 5663 N N . ALA B 1 359 ? 19.438 4.934 8.062 1 96.69 359 ALA B N 1
ATOM 5664 C CA . ALA B 1 359 ? 19.047 6.117 7.297 1 96.69 359 ALA B CA 1
ATOM 5665 C C . ALA B 1 359 ? 18.969 7.348 8.195 1 96.69 359 ALA B C 1
ATOM 5667 O O . ALA B 1 359 ? 19.453 8.422 7.84 1 96.69 359 ALA B O 1
ATOM 5668 N N . VAL B 1 360 ? 18.359 7.223 9.352 1 98.5 360 VAL B N 1
ATOM 5669 C CA . VAL B 1 360 ? 18.188 8.328 10.289 1 98.5 360 VAL B CA 1
ATOM 5670 C C . VAL B 1 360 ? 19.547 8.812 10.773 1 98.5 360 VAL B C 1
ATOM 5672 O O . VAL B 1 360 ? 19.797 10.023 10.852 1 98.5 360 VAL B O 1
ATOM 5675 N N . GLU B 1 361 ? 20.469 7.84 11.047 1 98.5 361 GLU B N 1
ATOM 5676 C CA . GLU B 1 361 ? 21.797 8.211 11.492 1 98.5 361 GLU B CA 1
ATOM 5677 C C . GLU B 1 361 ? 22.547 8.984 10.406 1 98.5 361 GLU B C 1
ATOM 5679 O O . GLU B 1 361 ? 23.266 9.938 10.703 1 98.5 361 GLU B O 1
ATOM 5684 N N . SER B 1 362 ? 22.359 8.547 9.219 1 97.94 362 SER B N 1
ATOM 5685 C CA . SER B 1 362 ? 23 9.234 8.102 1 97.94 362 SER B CA 1
ATOM 5686 C C . SER B 1 362 ? 22.469 10.656 7.961 1 97.94 362 SER B C 1
ATOM 5688 O O . SER B 1 362 ? 23.234 11.594 7.738 1 97.94 362 SER B O 1
ATOM 5690 N N . ILE B 1 363 ? 21.172 10.891 8.094 1 98.38 363 ILE B N 1
ATOM 5691 C CA . ILE B 1 363 ? 20.547 12.203 7.992 1 98.38 363 ILE B CA 1
ATOM 5692 C C . ILE B 1 363 ? 21 13.078 9.156 1 98.38 363 ILE B C 1
ATOM 5694 O O . ILE B 1 363 ? 21.281 14.266 8.977 1 98.38 363 ILE B O 1
ATOM 5698 N N . LYS B 1 364 ? 21.078 12.477 10.336 1 98 364 LYS B N 1
ATOM 5699 C CA . LYS B 1 364 ? 21.531 13.203 11.516 1 98 364 LYS B CA 1
ATOM 5700 C C . LYS B 1 364 ? 22.938 13.766 11.305 1 98 364 LYS B C 1
ATOM 5702 O O . LYS B 1 364 ? 23.203 14.922 11.633 1 98 364 LYS B O 1
ATOM 5707 N N . ARG B 1 365 ? 23.844 12.922 10.719 1 97.44 365 ARG B N 1
ATOM 5708 C CA . ARG B 1 365 ? 25.203 13.359 10.43 1 97.44 365 ARG B CA 1
ATOM 5709 C C . ARG B 1 365 ? 25.203 14.508 9.414 1 97.44 365 ARG B C 1
ATOM 5711 O O . ARG B 1 365 ? 25.922 15.484 9.586 1 97.44 365 ARG B O 1
ATOM 5718 N N . TYR B 1 366 ? 24.359 14.352 8.422 1 97.62 366 TYR B N 1
ATOM 5719 C CA . TYR B 1 366 ? 24.25 15.398 7.406 1 97.62 366 TYR B CA 1
ATOM 5720 C C . TYR B 1 366 ? 23.766 16.703 8.016 1 97.62 366 TYR B C 1
ATOM 5722 O O . TYR B 1 366 ? 24.328 17.766 7.73 1 97.62 366 TYR B O 1
ATOM 5730 N N . HIS B 1 367 ? 22.688 16.656 8.812 1 96.81 367 HIS B N 1
ATOM 5731 C CA . HIS B 1 367 ? 22.141 17.844 9.461 1 96.81 367 HIS B CA 1
ATOM 5732 C C . HIS B 1 367 ? 23.203 18.516 10.336 1 96.81 367 HIS B C 1
ATOM 5734 O O . HIS B 1 367 ? 23.328 19.75 10.32 1 96.81 367 HIS B O 1
ATOM 5740 N N . SER B 1 368 ? 23.953 17.75 11.062 1 96.38 368 SER B N 1
ATOM 5741 C CA . SER B 1 368 ? 24.953 18.297 11.977 1 96.38 368 SER B CA 1
ATOM 5742 C C . SER B 1 368 ? 26.078 19 11.219 1 96.38 368 SER B C 1
ATOM 5744 O O . SER B 1 368 ? 26.719 19.906 11.75 1 96.38 368 SER B O 1
ATOM 5746 N N . GLU B 1 369 ? 26.25 18.562 10 1 95.81 369 GLU B N 1
ATOM 5747 C CA . GLU B 1 369 ? 27.344 19.109 9.195 1 95.81 369 GLU B CA 1
ATOM 5748 C C . GLU B 1 369 ? 26.891 20.312 8.375 1 95.81 369 GLU B C 1
ATOM 5750 O O . GLU B 1 369 ? 27.625 21.281 8.234 1 95.81 369 GLU B O 1
ATOM 5755 N N . PHE B 1 370 ? 25.609 20.266 7.902 1 95.75 370 PHE B N 1
ATOM 5756 C CA . PHE B 1 370 ? 25.297 21.188 6.82 1 95.75 370 PHE B CA 1
ATOM 5757 C C . PHE B 1 370 ? 24.156 22.125 7.223 1 95.75 370 PHE B C 1
ATOM 5759 O O . PHE B 1 370 ? 23.922 23.125 6.555 1 95.75 370 PHE B O 1
ATOM 5766 N N . VAL B 1 371 ? 23.469 21.875 8.32 1 96.75 371 VAL B N 1
ATOM 5767 C CA . VAL B 1 371 ? 22.391 22.75 8.773 1 96.75 371 VAL B CA 1
ATOM 5768 C C . VAL B 1 371 ? 22.922 23.734 9.812 1 96.75 371 VAL B C 1
ATOM 5770 O O . VAL B 1 371 ? 23.281 23.344 10.922 1 96.75 371 VAL B O 1
ATOM 5773 N N . PRO B 1 372 ? 22.906 24.984 9.562 1 93.38 372 PRO B N 1
ATOM 5774 C CA . PRO B 1 372 ? 23.609 25.969 10.383 1 93.38 372 PRO B CA 1
ATOM 5775 C C . PRO B 1 372 ? 23.172 25.953 11.844 1 93.38 372 PRO B C 1
ATOM 5777 O O . PRO B 1 372 ? 24 25.906 12.75 1 93.38 372 PRO B O 1
ATOM 5780 N N . PHE B 1 373 ? 21.859 25.953 12.102 1 92.12 373 PHE B N 1
ATOM 5781 C CA . PHE B 1 373 ? 21.438 26.094 13.484 1 92.12 373 PHE B CA 1
ATOM 5782 C C . PHE B 1 373 ? 21.516 24.766 14.219 1 92.12 373 PHE B C 1
ATOM 5784 O O . PHE B 1 373 ? 21.297 24.703 15.43 1 92.12 373 PHE B O 1
ATOM 5791 N N . LEU B 1 374 ? 21.828 23.656 13.5 1 93.56 374 LEU B N 1
ATOM 5792 C CA . LEU B 1 374 ? 21.969 22.328 14.109 1 93.56 374 LEU B CA 1
ATOM 5793 C C . LEU B 1 374 ? 23.438 21.922 14.195 1 93.56 374 LEU B C 1
ATOM 5795 O O . LEU B 1 374 ? 23.75 20.797 14.578 1 93.56 374 LEU B O 1
ATOM 5799 N N . ARG B 1 375 ? 24.297 22.875 13.875 1 87.38 375 ARG B N 1
ATOM 5800 C CA . ARG B 1 375 ? 25.734 22.562 13.898 1 87.38 375 ARG B CA 1
ATOM 5801 C C . ARG B 1 375 ? 26.188 22.188 15.312 1 87.38 375 ARG B C 1
ATOM 5803 O O . ARG B 1 375 ? 25.828 22.859 16.281 1 87.38 375 ARG B O 1
ATOM 5810 N N . GLY B 1 376 ? 27 21.125 15.445 1 71.94 376 GLY B N 1
ATOM 5811 C CA . GLY B 1 376 ? 27.609 20.703 16.703 1 71.94 376 GLY B CA 1
ATOM 5812 C C . GLY B 1 376 ? 26.688 19.875 17.562 1 71.94 376 GLY B C 1
ATOM 5813 O O . GLY B 1 376 ? 27 19.594 18.719 1 71.94 376 GLY B O 1
ATOM 5814 N N . THR B 1 377 ? 25.5 19.578 17.094 1 70.44 377 THR B N 1
ATOM 5815 C CA . THR B 1 377 ? 24.594 18.719 17.828 1 70.44 377 THR B CA 1
ATOM 5816 C C . THR B 1 377 ? 24.906 17.25 17.562 1 70.44 377 THR B C 1
ATOM 5818 O O . THR B 1 377 ? 25.453 16.906 16.5 1 70.44 377 THR B O 1
#

Radius of gyration: 26.57 Å; Cα contacts (8 Å, |Δi|>4): 1945; chains: 2; bounding box: 55×79×74 Å

InterPro domains:
  IPR000286 Histone deacetylase HDAC [PR01270] (141-164)
  IPR000286 Histone deacetylase HDAC [PR01270] (175-190)
  IPR000286 Histone deacetylase HDAC [PR01270] (264-274)
  IPR023696 Ureohydrolase domain superfamily [SSF52768] (3-374)
  IPR023801 Histone deacetylase domain [PF00850] (39-332)
  IPR037138 Histone deacetylase domain superfamily [G3DSA:3.40.800.20] (5-371)

Organism: NCBI:txid1240361

Secondary structure (DSSP, 8-state):
-----EEEEE-GGGGG----EESTTS----SS-S--EE-SS-HHHHHHHHHHHHHSTTGGGEEEEE--PPPHHHHTTTS-HHHHHHHHHHHHT-S-EEEETTEEE-TTHHHHHHHHHHHHHHHHHHHHTTS-SEEEE--SS--TT-BTTB-BTTBSS-HHHHHHHHHHHTSS-S-EEEEE-SSS--HHHHHHTTT-SSEEEEEEEE-----BTTB-----TT----GGGTTSEEEEEEPTT--HHHHHHHIIIIIHHHHHHH--SEEEEEE-STTBTT-TT----B-HHHHHHHHHHHHHHHHHHSTT-EEEEE-----TTHHHHHHHHHHHHHTT-SS-SS--SS--PPP-HHHHHHHHHHHHHHHHHH-GGGTT-/-----EEEEE-GGGGG----EESTTS----SS-S--EE-SS-HHHHHHHHHHHHHSTTGGGEEEEE--PPPHHHHTTTS-HHHHHHHHHHHHT-S-EEEETTEEE-TTHHHHHHHHHHHHHHHHHHHHTTS-SEEEE--SS--TT-BTTB-BTTBSS-HHHHHHHHHHHTSS-S-EEEEE-SSS--HHHHHHTTT-SSEEEEEEEE-----BTTB-----TT----GGGTTSEEEEEEPTT--HHHHHHHIIIIIHHHHHHH--SEEEEEE-STTBTT-TT----B-HHHHHHHHHHHHHHHHHHSTT-EEEEE-----TTHHHHHHHHHHHHHTT-SS-SS--SS--PPP-HHHHHHHHHHHHHHHHHH-GGGTT-

Nearest PDB structures (foldseek):
  4cbt-assembly1_A  TM=8.641E-01  e=4.680E-31  Homo sapiens
  4cbt-assembly2_B  TM=8.597E-01  e=2.233E-30  Homo sapiens
  3c0y-assembly3_C  TM=8.478E-01  e=1.623E-29  Homo sapiens
  2vqq-assembly2_B  TM=8.528E-01  e=6.868E-29  Homo sapiens
  2vqo-assembly2_B  TM=8.398E-01  e=4.509E-29  Homo sapiens

Sequence (754 aa):
MVTNRVDVFWHEGMLRHDAVEGVFDTGYDPGFLDVLEKHPENADRVRNMLSILRRGPIAPHVNWFTGRPAIVSELLMFHTSEYIEKLVEADKSGERCEIAAGTFMSPGSWEAALLAAGTTLSAMQHILDCHGKIAYALVRPPGHHSQPTQADGYCFLNNAALAVKLALNSGSCSRVAVIDIDVHYGNGTAEGFYTSDKVLTVSLHMNHGSWGSSHPQKGSIDELGEDVGLGYNLNVPLPNGTGDRGYEYAMNELVVPAVRRFGPDMVVLVVGQDSSAFDPNGRQSLTMNGYRRIGQIMRGVAEEHSHGRLLMVQEGGYHVTYAAYCLHAMLEGVLKIPEPYLSDPIAYYPEEEAIAVAAVESIKRYHSEFVPFLRGTMVTNRVDVFWHEGMLRHDAVEGVFDTGYDPGFLDVLEKHPENADRVRNMLSILRRGPIAPHVNWFTGRPAIVSELLMFHTSEYIEKLVEADKSGERCEIAAGTFMSPGSWEAALLAAGTTLSAMQHILDCHGKIAYALVRPPGHHSQPTQADGYCFLNNAALAVKLALNSGSCSRVAVIDIDVHYGNGTAEGFYTSDKVLTVSLHMNHGSWGSSHPQKGSIDELGEDVGLGYNLNVPLPNGTGDRGYEYAMNELVVPAVRRFGPDMVVLVVGQDSSAFDPNGRQSLTMNGYRRIGQIMRGVAEEHSHGRLLMVQEGGYHVTYAAYCLHAMLEGVLKIPEPYLSDPIAYYPEEEAIAVAAVESIKRYHSEFVPFLRGT

Solvent-accessible surface area (backbone atoms only — not comparable to full-atom values): 35875 Å² total; per-residue (Å²): 122,89,73,55,57,38,42,34,22,37,55,78,63,28,57,48,31,50,48,44,55,8,45,49,52,64,43,46,75,88,79,27,57,76,51,70,34,65,20,59,73,42,45,56,28,53,46,14,38,51,29,31,48,65,61,28,88,58,20,90,36,52,44,82,45,78,36,41,64,47,52,69,75,62,49,51,68,54,30,40,69,70,38,53,49,51,53,52,53,48,52,70,68,60,43,73,42,73,77,25,79,59,18,48,41,23,69,42,26,61,61,6,38,28,28,21,36,16,12,27,38,50,40,44,48,38,36,77,69,65,75,42,41,40,28,33,19,63,39,29,56,27,12,47,33,8,32,38,70,42,37,13,79,53,7,70,50,32,25,63,48,41,26,50,45,50,41,50,70,66,71,82,24,77,26,38,33,36,42,29,48,20,30,58,55,42,51,8,44,42,60,67,39,29,63,27,70,42,36,39,36,36,25,43,14,45,60,43,48,45,83,45,89,62,36,70,60,46,52,45,69,83,56,24,42,37,79,72,2,49,48,26,28,42,35,44,54,37,56,48,30,35,16,38,64,24,52,51,48,39,40,61,68,46,48,50,55,50,48,61,68,68,52,24,50,32,35,36,38,36,40,17,40,15,25,21,51,47,12,36,86,28,40,26,34,24,39,38,68,29,33,16,50,51,20,35,51,49,40,51,49,16,52,74,44,14,85,38,24,32,40,35,36,42,40,54,34,50,25,44,47,60,25,25,52,29,51,53,27,17,50,37,19,46,48,61,52,90,66,82,88,68,77,75,84,75,77,68,71,59,59,66,46,66,61,28,48,53,50,44,51,53,49,47,53,46,40,27,72,71,20,70,89,42,49,86,102,124,90,72,55,59,37,39,34,23,36,54,76,62,27,55,47,30,50,47,44,54,9,47,48,52,63,43,46,76,88,80,27,58,76,49,68,33,66,20,59,74,41,45,57,27,54,46,14,38,52,30,31,48,66,61,30,89,58,21,91,35,52,42,81,44,78,36,42,64,47,54,71,74,60,50,52,71,56,30,41,69,69,39,52,50,51,52,52,53,48,52,70,69,59,42,72,42,73,77,25,80,60,18,47,40,23,69,40,25,60,61,5,38,28,28,21,36,17,13,28,38,49,39,44,48,38,39,77,69,68,76,43,42,41,27,34,19,62,40,29,56,28,12,46,34,8,31,37,71,42,37,14,78,53,6,70,49,34,26,63,50,41,26,52,44,50,41,50,70,66,70,83,24,77,25,38,34,36,41,28,49,20,30,59,56,42,52,7,45,42,61,66,40,28,64,27,71,42,36,38,35,36,28,44,14,44,59,43,49,45,83,43,89,60,36,70,60,45,52,45,70,81,56,24,42,37,80,74,2,48,46,26,28,42,37,43,54,38,56,47,29,35,16,40,64,25,51,51,49,39,41,61,68,47,48,49,55,52,47,58,68,68,52,24,49,32,35,34,39,38,40,17,39,15,25,21,51,46,10,35,86,26,40,25,33,23,40,37,67,30,32,16,51,49,19,35,52,50,38,51,50,16,50,73,42,13,84,39,23,33,42,34,36,42,40,54,35,49,26,43,47,62,25,24,53,27,51,53,27,18,50,37,18,47,47,62,52,91,64,81,87,69,78,76,83,77,78,67,70,59,59,69,46,67,61,28,47,52,49,44,53,52,49,46,54,47,40,25,71,71,21,69,89,44,50,87,104

Foldseek 3Di:
DPQAAAEEEDAPLLQLWFFAWADALQNDPPPPDPDTGGHLQHNLQLVQLVCCCCPNPVVVRYHYDYFDFADPVLLVLFAPPQLVVVVVVLQVVQAWDAQDRSAIGHNSNVRLLRRQQRRLLVQLVCCVVVVDFHYEYSGPDFALLAANRGDDDNHSHHNQLSSVSSQCVVVQWQAEEEEEEAQDFSVRSCRRCLAPLRYAYEYEHAQPAAPDDSGNGRLDQCSQGDHNSGQRYGRQHFYFAAEQLLLLLLCVLPVLVVLQLSQTQAYEYEDALCLDCPRPVGRHHYALNSLLSVLQSVQVSCVVRNVRHYYYYYHHYRPSNRRSSSSQSNVCSVSPVPDDPDDTDDHDDDGPNVRSNVSSVVSSVVSCPRRVSNDPD/DPQAAAEEEDAPLLQLWFFAWADALQNDPPPPDPDTGGHLQHNLQLVQLVCCCCPNPVVVRYHYDYFDFADPVLLVLFAPPQLVVVVVVLQVVQAWDAQDRSAIGHNSNVRLLRRQQRRLLVQLVCCVVVVDFHYEYSGPDFALLAANRGDDDNHSGHNQLSSVSSQCVVVQWQAEEEEEEAQDDSVRSCNRCLAPLRYAYEYEHAQPAAPDDSGNGRLDQCSQGDHNSGQRYGRQHFYFAAEQLLLLLLCVLPVLVVLQLSQTQAYEYEDALCLDCPRPVGRYHYALNSLLSVLQSVQVSCVVRNVRHYYYYYHHYRPSNRRSSSSQSNVCNVSPVPDDPDDTDDHDDDGPNVRSNVSSVVSSVVSCPRRVSNDPD